Protein AF-K9DAL9-F1 (afdb_monomer_lite)

Structure (mmCIF, N/CA/C/O backbone):
data_AF-K9DAL9-F1
#
_entry.id   AF-K9DAL9-F1
#
loop_
_atom_site.group_PDB
_atom_site.id
_atom_site.type_symbol
_atom_site.label_atom_id
_atom_site.label_alt_id
_atom_site.label_comp_id
_atom_site.label_asym_id
_atom_site.label_entity_id
_atom_site.label_seq_id
_atom_site.pdbx_PDB_ins_code
_atom_site.Cartn_x
_atom_site.Cartn_y
_atom_site.Cartn_z
_atom_site.occupancy
_atom_site.B_iso_or_equiv
_atom_site.auth_seq_id
_atom_site.auth_comp_id
_atom_site.auth_asym_id
_atom_site.auth_atom_id
_atom_site.pdbx_PDB_model_num
ATOM 1 N N . MET A 1 1 ? -21.142 -0.823 -5.351 1.00 77.12 1 MET A N 1
ATOM 2 C CA . MET A 1 1 ? -21.767 -1.307 -6.604 1.00 77.12 1 MET A CA 1
ATOM 3 C C . MET A 1 1 ? -22.243 -0.165 -7.504 1.00 77.12 1 MET A C 1
ATOM 5 O O . MET A 1 1 ? -23.000 0.680 -7.041 1.00 77.12 1 MET A O 1
ATOM 9 N N . PHE A 1 2 ? -21.827 -0.150 -8.772 1.00 82.19 2 PHE A N 1
ATOM 10 C CA . PHE A 1 2 ? -22.256 0.815 -9.802 1.00 82.19 2 PHE A CA 1
ATOM 11 C C . PHE A 1 2 ? -22.242 0.166 -11.199 1.00 82.19 2 PHE A C 1
ATOM 13 O O . PHE A 1 2 ? -21.648 -0.901 -11.363 1.00 82.19 2 PHE A O 1
ATOM 20 N N . ASP A 1 3 ? -22.888 0.780 -12.199 1.00 89.50 3 ASP A N 1
ATOM 21 C CA . ASP A 1 3 ? -22.839 0.301 -13.589 1.00 89.50 3 ASP A CA 1
ATOM 22 C C . ASP A 1 3 ? -21.571 0.818 -14.287 1.00 89.50 3 ASP A C 1
ATOM 24 O O . ASP A 1 3 ? -21.401 2.017 -14.530 1.00 89.50 3 ASP A O 1
ATOM 28 N N . ALA A 1 4 ? -20.660 -0.101 -14.610 1.00 89.12 4 ALA A N 1
ATOM 29 C CA . ALA A 1 4 ? -19.396 0.215 -15.267 1.00 89.12 4 ALA A CA 1
ATOM 30 C C . ALA A 1 4 ? -19.593 0.827 -16.660 1.00 89.12 4 ALA A C 1
ATOM 32 O O . ALA A 1 4 ? -18.745 1.584 -17.127 1.00 89.12 4 ALA A O 1
ATOM 33 N N . GLY A 1 5 ? -20.693 0.500 -17.334 1.00 88.31 5 GLY A N 1
ATOM 34 C CA . GLY A 1 5 ? -21.063 1.046 -18.629 1.00 88.31 5 GLY A CA 1
ATOM 35 C C . GLY A 1 5 ? -21.483 2.511 -18.545 1.00 88.31 5 GLY A C 1
ATOM 36 O O . GLY A 1 5 ? -21.065 3.310 -19.384 1.00 88.31 5 GLY A O 1
ATOM 37 N N . GLU A 1 6 ? -22.261 2.891 -17.531 1.00 85.75 6 GLU A N 1
ATOM 38 C CA . GLU A 1 6 ? -22.613 4.297 -17.286 1.00 85.75 6 GLU A CA 1
ATOM 39 C C . GLU A 1 6 ? -21.385 5.133 -16.914 1.00 85.75 6 GLU A C 1
ATOM 41 O O . GLU A 1 6 ? -21.138 6.164 -17.548 1.00 85.75 6 GLU A O 1
ATOM 46 N N . ASN A 1 7 ? -20.560 4.649 -15.980 1.00 84.38 7 ASN A N 1
ATOM 47 C CA . ASN A 1 7 ? -19.329 5.348 -15.601 1.00 84.38 7 ASN A CA 1
ATOM 48 C C . ASN A 1 7 ? -18.335 5.442 -16.763 1.00 84.38 7 ASN A C 1
ATOM 50 O O . ASN A 1 7 ? -17.778 6.510 -17.013 1.00 84.38 7 ASN A O 1
ATOM 54 N N . ALA A 1 8 ? -18.160 4.376 -17.551 1.00 85.19 8 ALA A N 1
ATOM 55 C CA . ALA A 1 8 ? -17.292 4.426 -18.725 1.00 85.19 8 ALA A CA 1
ATOM 56 C C . ALA A 1 8 ? -17.762 5.462 -19.756 1.00 85.19 8 ALA A C 1
ATOM 58 O O . ALA A 1 8 ? -16.917 6.105 -20.372 1.00 85.19 8 ALA A O 1
ATOM 59 N N . ARG A 1 9 ? -19.077 5.672 -19.938 1.00 84.00 9 ARG A N 1
ATOM 60 C CA . ARG A 1 9 ? -19.588 6.748 -20.811 1.00 84.00 9 ARG A CA 1
ATOM 61 C C . ARG A 1 9 ? -19.232 8.131 -20.262 1.00 84.00 9 ARG A C 1
ATOM 63 O O . ARG A 1 9 ? -18.735 8.956 -21.025 1.00 84.00 9 ARG A O 1
ATOM 70 N N . ALA A 1 10 ? -19.435 8.363 -18.964 1.00 79.25 10 ALA A N 1
ATOM 71 C CA . ALA A 1 10 ? -19.132 9.644 -18.320 1.00 79.25 10 ALA A CA 1
ATOM 72 C C . ALA A 1 10 ? -17.632 9.982 -18.387 1.00 79.25 10 ALA A C 1
ATOM 74 O O . ALA A 1 10 ? -17.241 11.075 -18.804 1.00 79.25 10 ALA A O 1
ATOM 75 N N . VAL A 1 11 ? -16.775 9.015 -18.056 1.00 74.75 11 VAL A N 1
ATOM 76 C CA . VAL A 1 11 ? -15.318 9.187 -18.108 1.00 74.75 11 VAL A CA 1
ATOM 77 C C . VAL A 1 11 ? -14.828 9.301 -19.548 1.00 74.75 11 VAL A C 1
ATOM 79 O O . VAL A 1 11 ? -13.878 10.033 -19.811 1.00 74.75 11 VAL A O 1
ATOM 82 N N . ALA A 1 12 ? -15.465 8.636 -20.513 1.00 70.75 12 ALA A N 1
ATOM 83 C CA . ALA A 1 12 ? -15.032 8.706 -21.902 1.00 70.75 12 ALA A CA 1
ATOM 84 C C . ALA A 1 12 ? -15.228 10.093 -22.544 1.00 70.75 12 ALA A C 1
ATOM 86 O O . ALA A 1 12 ? -14.397 10.491 -23.365 1.00 70.75 12 ALA A O 1
ATOM 87 N N . GLU A 1 13 ? -16.234 10.873 -22.131 1.00 69.62 13 GLU A N 1
ATOM 88 C CA . GLU A 1 13 ? -16.337 12.292 -22.516 1.00 69.62 13 GLU A CA 1
ATOM 89 C C . GLU A 1 13 ? -15.127 13.097 -22.007 1.00 69.62 13 GLU A C 1
ATOM 91 O O . GLU A 1 13 ? -14.511 13.867 -22.753 1.00 69.62 13 GLU A O 1
ATOM 96 N N . MET A 1 14 ? -14.715 12.856 -20.758 1.00 71.50 14 MET A N 1
ATOM 97 C CA . MET A 1 14 ? -13.520 13.466 -20.170 1.00 71.50 14 MET A CA 1
ATOM 98 C C . MET A 1 14 ? -12.238 12.994 -20.872 1.00 71.50 14 MET A C 1
ATOM 100 O O . MET A 1 14 ? -11.369 13.812 -21.187 1.00 71.50 14 MET A O 1
ATOM 104 N N . ILE A 1 15 ? -12.132 11.703 -21.197 1.00 74.56 15 ILE A N 1
ATOM 105 C CA . ILE A 1 15 ? -11.024 11.124 -21.968 1.00 74.56 15 ILE A CA 1
ATOM 106 C C . ILE A 1 15 ? -10.903 11.810 -23.329 1.00 74.56 15 ILE A C 1
ATOM 108 O O . ILE A 1 15 ? -9.793 12.179 -23.711 1.00 74.56 15 ILE A O 1
ATOM 112 N N . GLY A 1 16 ? -12.011 12.060 -24.033 1.00 70.62 16 GLY A N 1
ATOM 113 C CA . GLY A 1 16 ? -11.996 12.798 -25.299 1.00 70.62 16 GLY A CA 1
ATOM 114 C C . GLY A 1 16 ? -11.269 14.142 -25.173 1.00 70.62 16 GLY A C 1
ATOM 115 O O . GLY A 1 16 ? -10.366 14.442 -25.958 1.00 70.62 16 GLY A O 1
ATOM 116 N N . SER A 1 17 ? -11.561 14.897 -24.108 1.00 73.62 17 SER A N 1
ATOM 117 C CA . SER A 1 17 ? -10.889 16.173 -23.815 1.00 73.62 17 SER A CA 1
ATOM 118 C C . SER A 1 17 ? -9.391 16.024 -23.493 1.00 73.62 17 SER A C 1
ATOM 120 O O . SER A 1 17 ? -8.576 16.826 -23.951 1.00 73.62 17 SER A O 1
ATOM 122 N N . LEU A 1 18 ? -9.007 14.965 -22.772 1.00 70.62 18 LEU A N 1
ATOM 123 C CA . LEU A 1 18 ? -7.628 14.692 -22.340 1.00 70.62 18 LEU A CA 1
ATOM 124 C C . LEU A 1 18 ? -6.749 14.119 -23.464 1.00 70.62 18 LEU A C 1
ATOM 126 O O . LEU A 1 18 ? -5.525 14.311 -23.474 1.00 70.62 18 LEU A O 1
ATOM 130 N N . THR A 1 19 ? -7.359 13.402 -24.409 1.00 69.25 19 THR A N 1
ATOM 131 C CA . THR A 1 19 ? -6.675 12.804 -25.565 1.00 69.25 19 THR A CA 1
ATOM 132 C C . THR A 1 19 ? -6.382 13.809 -26.680 1.00 69.25 19 THR A C 1
ATOM 134 O O . THR A 1 19 ? -5.406 13.635 -27.414 1.00 69.25 19 THR A O 1
ATOM 137 N N . GLY A 1 20 ? -7.139 14.911 -26.729 1.00 70.50 20 GLY A N 1
ATOM 138 C CA . GLY A 1 20 ? -6.986 15.991 -27.701 1.00 70.50 20 GLY A CA 1
ATOM 139 C C . GLY A 1 20 ? -7.617 15.679 -29.064 1.00 70.50 20 GLY A C 1
ATOM 140 O O . GLY A 1 20 ? -7.892 14.534 -29.402 1.00 70.50 20 GLY A O 1
ATOM 141 N N . ALA A 1 21 ? -7.800 16.711 -29.895 1.00 73.81 21 ALA A N 1
ATOM 142 C CA . ALA A 1 21 ? -8.554 16.634 -31.158 1.00 73.81 21 ALA A CA 1
ATOM 143 C C . ALA A 1 21 ? -7.974 15.689 -32.237 1.00 73.81 21 ALA A C 1
ATOM 145 O O . ALA A 1 21 ? -8.572 15.527 -33.297 1.00 73.81 21 ALA A O 1
ATOM 146 N N . GLY A 1 22 ? -6.787 15.116 -32.015 1.00 76.94 22 GLY A N 1
ATOM 147 C CA . GLY A 1 22 ? -6.158 14.168 -32.935 1.00 76.94 22 GLY A CA 1
ATOM 148 C C . GLY A 1 22 ? -6.544 12.706 -32.697 1.00 76.94 22 GLY A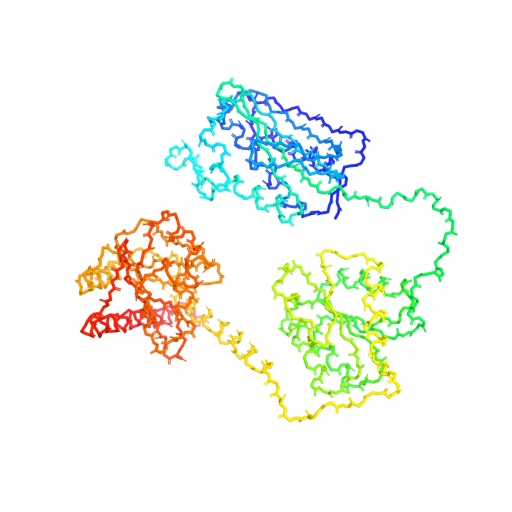 C 1
ATOM 149 O O . GLY A 1 22 ? -6.260 11.880 -33.565 1.00 76.94 22 GLY A O 1
ATOM 150 N N . VAL A 1 23 ? -7.169 12.384 -31.561 1.00 84.25 23 VAL A N 1
ATOM 151 C CA . VAL A 1 23 ? -7.581 11.023 -31.199 1.00 84.25 23 VAL A CA 1
ATOM 152 C C . VAL A 1 23 ? -9.100 10.910 -31.280 1.00 84.25 23 VAL A C 1
ATOM 154 O O . VAL A 1 23 ? -9.822 11.650 -30.619 1.00 84.25 23 VAL A O 1
ATOM 157 N N . GLU A 1 24 ? -9.587 9.979 -32.093 1.00 88.31 24 GLU A N 1
ATOM 158 C CA . GLU A 1 24 ? -11.007 9.633 -32.160 1.00 88.31 24 GLU A CA 1
ATOM 159 C C . GLU A 1 24 ? -11.339 8.637 -31.043 1.00 88.31 24 GLU A C 1
ATOM 161 O O . GLU A 1 24 ? -10.706 7.585 -30.948 1.00 88.31 24 GLU A O 1
ATOM 166 N N . VAL A 1 25 ? -12.311 8.966 -30.189 1.00 88.38 25 VAL A N 1
ATOM 167 C CA . VAL A 1 25 ? -12.727 8.110 -29.068 1.00 88.38 25 VAL A CA 1
ATOM 168 C C . VAL A 1 25 ? -14.069 7.460 -29.393 1.00 88.38 25 VAL A C 1
ATOM 170 O O . VAL A 1 25 ? -15.085 8.143 -29.492 1.00 88.38 25 VAL A O 1
ATOM 173 N N . ASN A 1 26 ? -14.069 6.135 -29.534 1.00 90.25 26 ASN A N 1
ATOM 174 C CA . ASN A 1 26 ? -15.254 5.321 -29.799 1.00 90.25 26 ASN A CA 1
ATOM 175 C C . ASN A 1 26 ? -15.657 4.552 -28.543 1.00 90.25 26 ASN A C 1
ATOM 177 O O . ASN A 1 26 ? -14.817 3.916 -27.912 1.00 90.25 26 ASN A O 1
ATOM 181 N N . ILE A 1 27 ? -16.941 4.581 -28.187 1.00 88.69 27 ILE A N 1
ATOM 182 C CA . ILE A 1 27 ? -17.450 3.955 -26.962 1.00 88.69 27 ILE A CA 1
ATOM 183 C C . ILE A 1 27 ? -18.532 2.943 -27.331 1.00 88.69 27 ILE A C 1
ATOM 185 O O . ILE A 1 27 ? -19.534 3.286 -27.959 1.00 88.69 27 ILE A O 1
ATOM 189 N N . HIS A 1 28 ? -18.344 1.698 -26.906 1.00 91.19 28 HIS A N 1
ATOM 190 C CA . HIS A 1 28 ? -19.282 0.602 -27.113 1.00 91.19 28 HIS A CA 1
ATOM 191 C C . HIS A 1 28 ? -19.631 -0.035 -25.772 1.00 91.19 28 HIS A C 1
ATOM 193 O O . HIS A 1 28 ? -18.861 -0.813 -25.221 1.00 91.19 28 HIS A O 1
ATOM 199 N N . VAL A 1 29 ? -20.802 0.284 -25.242 1.00 87.88 29 VAL A N 1
ATOM 200 C CA . VAL A 1 29 ? -21.295 -0.310 -23.996 1.00 87.88 29 VAL A CA 1
ATOM 201 C C . VAL A 1 29 ? -22.431 -1.262 -24.335 1.00 87.88 29 VAL A C 1
ATOM 203 O O . VAL A 1 29 ? -23.306 -0.899 -25.119 1.00 87.88 29 VAL A O 1
ATOM 206 N N . SER A 1 30 ? -22.388 -2.464 -23.764 1.00 82.38 30 SER A N 1
ATOM 207 C CA . SER A 1 30 ? -23.450 -3.465 -23.862 1.00 82.38 30 SER A CA 1
ATOM 208 C C . SER A 1 30 ? -24.806 -2.900 -23.427 1.00 82.38 30 SER A C 1
ATOM 210 O O . SER A 1 30 ? -24.885 -2.066 -22.528 1.00 82.38 30 SER A O 1
ATOM 212 N N . ASP A 1 31 ? -25.887 -3.404 -24.024 1.00 77.31 31 ASP A N 1
ATOM 213 C CA . ASP A 1 31 ? -27.258 -3.096 -23.594 1.00 77.31 31 ASP A CA 1
ATOM 214 C C . ASP A 1 31 ? -27.619 -3.776 -22.256 1.00 77.31 31 ASP A C 1
ATOM 216 O O . ASP A 1 31 ? -28.670 -3.508 -21.675 1.00 77.31 31 ASP A O 1
ATOM 220 N N . GLN A 1 32 ? -26.775 -4.696 -21.773 1.00 82.69 32 GLN A N 1
ATOM 221 C CA . GLN A 1 32 ? -26.940 -5.344 -20.473 1.00 82.69 32 GLN A CA 1
ATOM 222 C C . GLN A 1 32 ? -26.320 -4.508 -19.350 1.00 82.69 32 GLN A C 1
ATOM 224 O O . GLN A 1 32 ? -25.233 -3.965 -19.519 1.00 82.69 32 GLN A O 1
ATOM 229 N N . GLU A 1 33 ? -26.957 -4.509 -18.175 1.00 83.31 33 GLU A N 1
ATOM 230 C CA . GLU A 1 33 ? -26.399 -3.904 -16.959 1.00 83.31 33 GLU A CA 1
ATOM 231 C C . GLU A 1 33 ? -25.042 -4.533 -16.611 1.00 83.31 33 GLU A C 1
ATOM 233 O O . GLU A 1 33 ? -24.917 -5.757 -16.416 1.00 83.31 33 GLU A O 1
ATOM 238 N N . CYS A 1 34 ? -24.035 -3.666 -16.538 1.00 89.94 34 CYS A N 1
ATOM 239 C CA . CYS A 1 34 ? -22.628 -3.989 -16.324 1.00 89.94 34 CYS A CA 1
ATOM 240 C C . CYS A 1 34 ? -22.228 -3.634 -14.893 1.00 89.94 34 CYS A C 1
ATOM 242 O O . CYS A 1 34 ? -21.267 -2.906 -14.651 1.00 89.94 34 CYS A O 1
ATOM 244 N N . LEU A 1 35 ? -23.008 -4.128 -13.936 1.00 88.25 35 LEU A N 1
ATOM 245 C CA . LEU A 1 35 ? -22.817 -3.821 -12.529 1.00 88.25 35 LEU A CA 1
ATOM 246 C C . LEU A 1 35 ? -21.565 -4.503 -11.983 1.00 88.25 35 LEU A C 1
ATOM 248 O O . LEU A 1 35 ? -21.337 -5.694 -12.204 1.00 88.25 35 LEU A O 1
ATOM 252 N N . ILE A 1 36 ? -20.775 -3.736 -11.245 1.00 87.12 36 ILE A N 1
ATOM 253 C CA . ILE A 1 36 ? -19.557 -4.181 -10.567 1.00 87.12 36 ILE A CA 1
ATOM 254 C C . ILE A 1 36 ? -19.544 -3.652 -9.141 1.00 87.12 36 ILE A C 1
ATOM 256 O O . ILE A 1 36 ? -20.123 -2.600 -8.858 1.00 87.12 36 ILE A O 1
ATOM 260 N N . ASP A 1 37 ? -18.880 -4.374 -8.243 1.00 81.88 37 ASP A N 1
ATOM 261 C CA . ASP A 1 37 ? -18.651 -3.924 -6.875 1.00 81.88 37 ASP A CA 1
ATOM 262 C C . ASP A 1 37 ? -17.187 -3.525 -6.685 1.00 81.88 37 ASP A C 1
ATOM 264 O O . ASP A 1 37 ? -16.321 -4.348 -6.410 1.00 81.88 37 ASP A O 1
ATOM 268 N N . ALA A 1 38 ? -16.914 -2.248 -6.941 1.00 79.25 38 ALA A N 1
ATOM 269 C CA . ALA A 1 38 ? -15.595 -1.637 -6.869 1.00 79.25 38 ALA A CA 1
ATOM 270 C C . ALA A 1 38 ? -15.728 -0.165 -6.442 1.00 79.25 38 ALA A C 1
ATOM 272 O O . ALA A 1 38 ? -16.838 0.380 -6.418 1.00 79.25 38 ALA A O 1
ATOM 273 N N . ASP A 1 39 ? -14.602 0.485 -6.143 1.00 79.31 39 ASP A N 1
ATOM 274 C CA . ASP A 1 39 ? -14.539 1.930 -5.900 1.00 79.31 39 ASP A CA 1
ATOM 275 C C . ASP A 1 39 ? -14.678 2.705 -7.235 1.00 79.31 39 ASP A C 1
ATOM 277 O O . ASP A 1 39 ? -13.842 2.525 -8.130 1.00 79.31 39 ASP A O 1
ATOM 281 N N . PRO A 1 40 ? -15.704 3.569 -7.396 1.00 75.31 40 PRO A N 1
ATOM 282 C CA . PRO A 1 40 ? -15.903 4.357 -8.616 1.00 75.31 40 PRO A CA 1
ATOM 283 C C . PRO A 1 40 ? -14.735 5.297 -8.946 1.00 75.31 40 PRO A C 1
ATOM 285 O O . PRO A 1 40 ? -14.347 5.414 -10.103 1.00 75.31 40 PRO A O 1
ATOM 288 N N . SER A 1 41 ? -14.124 5.926 -7.942 1.00 72.00 41 SER A N 1
ATOM 289 C CA . SER A 1 41 ? -13.020 6.875 -8.137 1.00 72.00 41 SER A CA 1
ATOM 290 C C . SER A 1 41 ? -11.752 6.163 -8.612 1.00 72.00 41 SER A C 1
ATOM 292 O O . SER A 1 41 ? -11.014 6.675 -9.461 1.00 72.00 41 SER A O 1
ATOM 294 N N . GLN A 1 42 ? -11.489 4.962 -8.086 1.00 71.44 42 GLN A N 1
ATOM 295 C CA . GLN A 1 42 ? -10.367 4.139 -8.544 1.00 71.44 42 GLN A CA 1
ATOM 296 C C . GLN A 1 42 ? -10.608 3.575 -9.948 1.00 71.44 42 GLN A C 1
ATOM 298 O O . GLN A 1 42 ? -9.674 3.533 -10.753 1.00 71.44 42 GLN A O 1
ATOM 303 N N . PHE A 1 43 ? -11.852 3.209 -10.269 1.00 84.81 43 PHE A N 1
ATOM 304 C CA . PHE A 1 43 ? -12.249 2.806 -11.618 1.00 84.81 43 PHE A CA 1
ATOM 305 C C . PHE A 1 43 ? -12.008 3.931 -12.633 1.00 84.81 43 PHE A C 1
ATOM 307 O O . PHE A 1 43 ? -11.340 3.714 -13.647 1.00 84.81 43 PHE A O 1
ATOM 314 N N . ASP A 1 44 ? -12.453 5.148 -12.327 1.00 81.69 44 ASP A N 1
ATOM 315 C CA . ASP A 1 44 ? -12.255 6.323 -13.179 1.00 81.69 44 ASP A CA 1
ATOM 316 C C . ASP A 1 44 ? -10.763 6.621 -13.375 1.00 81.69 44 ASP A C 1
ATOM 318 O O . ASP A 1 44 ? -10.291 6.820 -14.499 1.00 81.69 44 ASP A O 1
ATOM 322 N N . THR A 1 45 ? -9.989 6.563 -12.288 1.00 75.94 45 THR A N 1
ATOM 323 C CA . THR A 1 45 ? -8.531 6.743 -12.322 1.00 75.94 45 THR A CA 1
ATOM 324 C C . THR A 1 45 ? -7.855 5.690 -13.206 1.00 75.94 45 THR A C 1
ATOM 326 O O . THR A 1 45 ? -6.961 6.020 -13.992 1.00 75.94 45 THR A O 1
ATOM 329 N N . ALA A 1 46 ? -8.296 4.430 -13.143 1.00 82.75 46 ALA A N 1
ATOM 330 C CA . ALA A 1 46 ? -7.774 3.356 -13.982 1.00 82.75 46 ALA A CA 1
ATOM 331 C C . ALA A 1 46 ? -8.055 3.602 -15.477 1.00 82.75 46 ALA A C 1
ATOM 333 O O . ALA A 1 46 ? -7.152 3.450 -16.307 1.00 82.75 46 ALA A O 1
ATOM 334 N N . LEU A 1 47 ? -9.268 4.043 -15.826 1.00 86.81 47 LEU A N 1
ATOM 335 C CA . LEU A 1 47 ? -9.634 4.389 -17.204 1.00 86.81 47 LEU A CA 1
ATOM 336 C C . LEU A 1 47 ? -8.825 5.575 -17.738 1.00 86.81 47 LEU A C 1
ATOM 338 O O . LEU A 1 47 ? -8.312 5.515 -18.859 1.00 86.81 47 LEU A O 1
ATOM 342 N N . VAL A 1 48 ? -8.651 6.627 -16.934 1.00 82.69 48 VAL A N 1
ATOM 343 C CA . VAL A 1 48 ? -7.846 7.803 -17.304 1.00 82.69 48 VAL A CA 1
ATOM 344 C C . VAL A 1 48 ? -6.386 7.414 -17.527 1.00 82.69 48 VAL A C 1
ATOM 346 O O . VAL A 1 48 ? -5.797 7.794 -18.542 1.00 82.69 48 VAL A O 1
ATOM 349 N N . ASN A 1 49 ? -5.804 6.609 -16.637 1.00 82.69 49 ASN A N 1
ATOM 350 C CA . ASN A 1 49 ? -4.425 6.138 -16.771 1.00 82.69 49 ASN A CA 1
ATOM 351 C C . ASN A 1 49 ? -4.214 5.337 -18.064 1.00 82.69 49 ASN A C 1
ATOM 353 O O . ASN A 1 49 ? -3.229 5.551 -18.779 1.00 82.69 49 ASN A O 1
ATOM 357 N N . LEU A 1 50 ? -5.144 4.440 -18.401 1.00 89.00 50 LEU A N 1
ATOM 358 C CA . LEU A 1 50 ? -5.098 3.689 -19.656 1.00 89.00 50 LEU A CA 1
ATOM 359 C C . LEU A 1 50 ? -5.263 4.598 -20.881 1.00 89.00 50 LEU A C 1
ATOM 361 O O . LEU A 1 50 ? -4.517 4.453 -21.850 1.00 89.00 50 LEU A O 1
ATOM 365 N N . ALA A 1 51 ? -6.166 5.575 -20.828 1.00 87.38 51 ALA A N 1
ATOM 366 C CA . ALA A 1 51 ? -6.390 6.515 -21.922 1.00 87.38 51 ALA A CA 1
ATOM 367 C C . ALA A 1 51 ? -5.188 7.440 -22.185 1.00 87.38 51 ALA A C 1
ATOM 369 O O . ALA A 1 51 ? -4.823 7.676 -23.339 1.00 87.38 51 ALA A O 1
ATOM 370 N N . VAL A 1 52 ? -4.530 7.935 -21.132 1.00 84.06 52 VAL A N 1
ATOM 371 C CA . VAL A 1 52 ? -3.297 8.732 -21.251 1.00 84.06 52 VAL A CA 1
ATOM 372 C C . VAL A 1 52 ? -2.178 7.894 -21.870 1.00 84.06 52 VAL A C 1
ATOM 374 O O . VAL A 1 52 ? -1.488 8.356 -22.782 1.00 84.06 52 VAL A O 1
ATOM 377 N N . ASN A 1 53 ? -2.036 6.637 -21.445 1.00 85.88 53 ASN A N 1
ATOM 378 C CA . ASN A 1 53 ? -1.055 5.722 -22.025 1.00 85.88 53 ASN A CA 1
ATOM 379 C C . ASN A 1 53 ? -1.330 5.436 -23.507 1.00 85.88 53 ASN A C 1
ATOM 381 O O . ASN A 1 53 ? -0.399 5.498 -24.315 1.00 85.88 53 ASN A O 1
ATOM 385 N N . ALA A 1 54 ? -2.591 5.203 -23.874 1.00 88.88 54 ALA A N 1
ATOM 386 C CA . ALA A 1 54 ? -3.023 5.020 -25.256 1.00 88.88 54 ALA A CA 1
ATOM 387 C C . ALA A 1 54 ? -2.721 6.252 -26.126 1.00 88.88 54 ALA A C 1
ATOM 389 O O . ALA A 1 54 ? -2.135 6.132 -27.204 1.00 88.88 54 ALA A O 1
ATOM 390 N N . ARG A 1 55 ? -3.056 7.458 -25.649 1.00 87.69 55 ARG A N 1
ATOM 391 C CA . ARG A 1 55 ? -2.759 8.724 -26.341 1.00 87.69 55 ARG A CA 1
ATOM 392 C C . ARG A 1 55 ? -1.275 8.866 -26.647 1.00 87.69 55 ARG A C 1
ATOM 394 O O . ARG A 1 55 ? -0.899 9.219 -27.768 1.00 87.69 55 ARG A O 1
ATOM 401 N N . ASP A 1 56 ? -0.438 8.612 -25.650 1.00 84.69 56 ASP A N 1
ATOM 402 C CA . ASP A 1 56 ? 1.005 8.738 -25.789 1.00 84.69 56 ASP A CA 1
ATOM 403 C C . ASP A 1 56 ? 1.556 7.698 -26.783 1.00 84.69 56 ASP A C 1
ATOM 405 O O . ASP A 1 56 ? 2.383 8.042 -27.630 1.00 84.69 56 ASP A O 1
ATOM 409 N N . ALA A 1 57 ? 1.053 6.457 -26.747 1.00 86.94 57 ALA A N 1
ATOM 410 C CA . ALA A 1 57 ? 1.406 5.400 -27.702 1.00 86.94 57 ALA A CA 1
ATOM 411 C C . ALA A 1 57 ? 0.983 5.735 -29.145 1.00 86.94 57 ALA A C 1
ATOM 413 O O . ALA A 1 57 ? 1.658 5.358 -30.104 1.00 86.94 57 ALA A O 1
ATOM 414 N N . MET A 1 58 ? -0.102 6.490 -29.303 1.00 89.75 58 MET A N 1
ATOM 415 C CA . MET A 1 58 ? -0.597 7.006 -30.580 1.00 89.75 58 MET A CA 1
ATOM 416 C C . MET A 1 58 ? 0.077 8.316 -31.018 1.00 89.75 58 MET A C 1
ATOM 418 O O . MET A 1 58 ? -0.217 8.833 -32.093 1.00 89.75 58 MET A O 1
ATOM 422 N N . ARG A 1 59 ? 0.976 8.897 -30.207 1.00 85.12 59 ARG A N 1
ATOM 423 C CA . ARG A 1 59 ? 1.556 10.235 -30.447 1.00 85.12 59 ARG A CA 1
ATOM 424 C C . ARG A 1 59 ? 0.471 11.298 -30.687 1.00 85.12 59 ARG A C 1
ATOM 426 O O . ARG A 1 59 ? 0.598 12.141 -31.576 1.00 85.12 59 ARG A O 1
ATOM 433 N N . ALA A 1 60 ? -0.605 11.222 -29.901 1.00 77.44 60 ALA A N 1
ATOM 434 C CA . ALA A 1 60 ? -1.791 12.076 -29.982 1.00 77.44 60 ALA A CA 1
ATOM 435 C C . ALA A 1 60 ? -2.562 12.020 -31.322 1.00 77.44 60 ALA A C 1
ATOM 437 O O . ALA A 1 60 ? -3.314 12.950 -31.625 1.00 77.44 60 ALA A O 1
ATOM 438 N N . ARG A 1 61 ? -2.398 10.956 -32.130 1.00 85.69 61 ARG A N 1
ATOM 439 C CA . ARG A 1 61 ? -3.207 10.705 -33.336 1.00 85.69 61 ARG A CA 1
ATOM 440 C C . ARG A 1 61 ? -3.573 9.233 -33.512 1.00 85.69 61 ARG A C 1
ATOM 442 O O . ARG A 1 61 ? -2.687 8.397 -33.629 1.00 85.69 61 ARG A O 1
ATOM 449 N N . GLY A 1 62 ? -4.860 8.926 -33.621 1.00 90.81 62 GLY A N 1
ATOM 450 C CA . GLY A 1 62 ? -5.332 7.555 -33.835 1.00 90.81 62 GLY A CA 1
ATOM 451 C C . GLY A 1 62 ? -6.748 7.350 -33.322 1.00 90.81 62 GLY A C 1
ATOM 452 O O . GLY A 1 62 ? -7.486 8.320 -33.154 1.00 90.81 62 GLY A O 1
ATOM 453 N N . THR A 1 63 ? -7.107 6.101 -33.051 1.00 92.62 63 THR A N 1
ATOM 454 C CA . THR A 1 63 ? -8.422 5.743 -32.517 1.00 92.62 63 THR A CA 1
ATOM 455 C C . THR A 1 63 ? -8.261 5.028 -31.180 1.00 92.62 63 THR A C 1
ATOM 457 O O . THR A 1 63 ? -7.507 4.060 -31.078 1.00 92.62 63 THR A O 1
ATOM 460 N N . LEU A 1 64 ? -8.984 5.498 -30.165 1.00 93.12 64 LEU A N 1
ATOM 461 C CA . LEU A 1 64 ? -9.152 4.835 -28.876 1.00 93.12 64 LEU A CA 1
ATOM 462 C C . LEU A 1 64 ? -10.569 4.266 -28.807 1.00 93.12 64 LEU A C 1
ATOM 464 O O . LEU A 1 64 ? -11.542 5.006 -28.895 1.00 93.12 64 LEU A O 1
ATOM 468 N N . THR A 1 65 ? -10.696 2.957 -28.642 1.00 94.25 65 THR A N 1
ATOM 469 C CA . THR A 1 65 ? -11.989 2.282 -28.513 1.00 94.25 65 THR A CA 1
ATOM 470 C C . THR A 1 65 ? -12.160 1.769 -27.092 1.00 94.25 65 THR A C 1
ATOM 472 O O . THR A 1 65 ? -11.383 0.927 -26.650 1.00 94.25 65 THR A O 1
ATOM 475 N N . VAL A 1 66 ? -13.180 2.251 -26.388 1.00 93.00 66 VAL A N 1
ATOM 476 C CA . VAL A 1 66 ? -13.602 1.748 -25.079 1.00 93.00 66 VAL A CA 1
ATOM 477 C C . VAL A 1 66 ? -14.767 0.791 -25.295 1.00 93.00 66 VAL A C 1
ATOM 479 O O . VAL A 1 66 ? -15.770 1.170 -25.901 1.00 93.00 66 VAL A O 1
ATOM 482 N N . ARG A 1 67 ? -14.660 -0.444 -24.807 1.00 94.88 67 ARG A N 1
ATOM 483 C CA . ARG A 1 67 ? -15.764 -1.407 -24.826 1.00 94.88 67 ARG A CA 1
ATOM 484 C C . ARG A 1 67 ? -16.047 -1.946 -23.434 1.00 94.88 67 ARG A C 1
ATOM 486 O O . ARG A 1 67 ? -15.115 -2.347 -22.746 1.00 94.88 67 ARG A O 1
ATOM 493 N N . VAL A 1 68 ? -17.322 -1.985 -23.063 1.00 94.94 68 VAL A N 1
ATOM 494 C CA . VAL A 1 68 ? -17.806 -2.565 -21.806 1.00 94.94 68 VAL A CA 1
ATOM 495 C C . VAL A 1 68 ? -18.823 -3.648 -22.130 1.00 94.94 68 VAL A C 1
ATOM 497 O O . VAL A 1 68 ? -19.857 -3.365 -22.738 1.00 94.94 68 VAL A O 1
ATOM 500 N N . GLU A 1 69 ? -18.527 -4.887 -21.755 1.00 94.69 69 GLU A N 1
ATOM 501 C CA . GLU A 1 69 ? -19.397 -6.034 -22.019 1.00 94.69 69 GLU A CA 1
ATOM 502 C C . GLU A 1 69 ? -19.371 -7.060 -20.887 1.00 94.69 69 GLU A C 1
ATOM 504 O O . GLU A 1 69 ? -18.415 -7.142 -20.120 1.00 94.69 69 GLU A O 1
ATOM 509 N N . VAL A 1 70 ? -20.436 -7.851 -20.778 1.00 92.62 70 VAL A N 1
ATOM 510 C CA . VAL A 1 70 ? -20.488 -8.987 -19.854 1.00 92.62 70 VAL A CA 1
ATOM 511 C C . VAL A 1 70 ? -19.890 -10.207 -20.546 1.00 92.62 70 VAL A C 1
ATOM 513 O O . VAL A 1 70 ? -20.258 -10.519 -21.678 1.00 92.62 70 VAL A O 1
ATOM 516 N N . VAL A 1 71 ? -18.999 -10.912 -19.855 1.00 91.88 71 VAL A N 1
ATOM 517 C CA . VAL A 1 71 ? -18.348 -12.138 -20.328 1.00 91.88 71 VAL A CA 1
ATOM 518 C C . VAL A 1 71 ? -18.492 -13.255 -19.295 1.00 91.88 71 VAL A C 1
ATOM 520 O O . VAL A 1 71 ? -18.570 -13.000 -18.097 1.00 91.88 71 VAL A O 1
ATOM 523 N N . GLU A 1 72 ? -18.517 -14.503 -19.758 1.00 90.38 72 GLU A N 1
ATOM 524 C CA . GLU A 1 72 ? -18.691 -15.697 -18.907 1.00 90.38 72 GLU A CA 1
ATOM 525 C C . GLU A 1 72 ? -17.361 -16.339 -18.470 1.00 90.38 72 GLU A C 1
ATOM 527 O O . GLU A 1 72 ? -17.346 -17.350 -17.762 1.00 90.38 72 GLU A O 1
ATOM 532 N N . ALA A 1 73 ? -16.233 -15.769 -18.901 1.00 85.94 73 ALA A N 1
ATOM 533 C CA . ALA A 1 73 ? -14.910 -16.183 -18.464 1.00 85.94 73 ALA A CA 1
ATOM 534 C C . ALA A 1 73 ? -13.851 -15.114 -18.753 1.00 85.94 73 ALA A C 1
ATOM 536 O O . ALA A 1 73 ? -13.956 -14.340 -19.710 1.00 85.94 73 ALA A O 1
ATOM 537 N N . ILE A 1 74 ? -12.765 -15.157 -17.983 1.00 86.06 74 ILE A N 1
ATOM 538 C CA . ILE A 1 74 ? -11.492 -14.535 -18.342 1.00 86.06 74 ILE A CA 1
ATOM 539 C C . ILE A 1 74 ? -10.749 -15.505 -19.275 1.00 86.06 74 ILE A C 1
ATOM 541 O O . ILE A 1 74 ? -10.484 -16.646 -18.880 1.00 86.06 74 ILE A O 1
ATOM 545 N N . PRO A 1 75 ? -10.379 -15.090 -20.498 1.00 83.00 75 PRO A N 1
ATOM 546 C CA . PRO A 1 75 ? -9.696 -15.959 -21.444 1.00 83.00 75 PRO A CA 1
ATOM 547 C C . PRO A 1 75 ? -8.289 -16.331 -20.959 1.00 83.00 75 PRO A C 1
ATOM 549 O O . PRO A 1 75 ? -7.581 -15.530 -20.336 1.00 83.00 75 PRO A O 1
ATOM 552 N N . ALA A 1 76 ? -7.869 -17.552 -21.298 1.00 77.88 76 ALA A N 1
ATOM 553 C CA . ALA A 1 76 ? -6.519 -18.032 -21.032 1.00 77.88 76 ALA A CA 1
ATOM 554 C C . ALA A 1 76 ? -5.468 -17.224 -21.812 1.00 77.88 76 ALA A C 1
ATOM 556 O O . ALA A 1 76 ? -5.684 -16.815 -22.956 1.00 77.88 76 ALA A O 1
ATOM 557 N N . THR A 1 77 ? -4.292 -17.061 -21.216 1.00 72.75 77 THR A N 1
ATOM 558 C CA . THR A 1 77 ? -3.082 -16.555 -21.871 1.00 72.75 77 THR A CA 1
ATOM 559 C C . THR A 1 77 ? -2.004 -17.639 -21.894 1.00 72.75 77 THR A C 1
ATOM 561 O O . THR A 1 77 ? -2.196 -18.746 -21.397 1.00 72.75 77 THR A O 1
ATOM 564 N N . LYS A 1 78 ? -0.831 -17.336 -22.465 1.00 62.47 78 LYS A N 1
ATOM 565 C CA . LYS A 1 78 ? 0.319 -18.259 -22.445 1.00 62.47 78 LYS A CA 1
ATOM 566 C C . LYS A 1 78 ? 0.798 -18.602 -21.027 1.00 62.47 78 LYS A C 1
ATOM 568 O O . LYS A 1 78 ? 1.423 -19.641 -20.852 1.00 62.47 78 LYS A O 1
ATOM 573 N N . THR A 1 79 ? 0.533 -17.735 -20.049 1.00 51.59 79 THR A N 1
ATOM 574 C CA . THR A 1 79 ? 1.061 -17.828 -18.679 1.00 51.59 79 THR A CA 1
ATOM 575 C C . THR A 1 79 ? -0.012 -18.037 -17.614 1.00 51.59 79 THR A C 1
ATOM 577 O O . THR A 1 79 ? 0.319 -18.466 -16.512 1.00 51.59 79 THR A O 1
ATOM 580 N N . ARG A 1 80 ? -1.291 -17.772 -17.914 1.00 64.69 80 ARG A N 1
ATOM 581 C CA . ARG A 1 80 ? -2.412 -17.937 -16.976 1.00 64.69 80 ARG A CA 1
ATOM 582 C C . ARG A 1 80 ? -3.562 -18.701 -17.630 1.00 64.69 80 ARG A C 1
ATOM 584 O O . ARG A 1 80 ? -3.909 -18.438 -18.779 1.00 64.69 80 ARG A O 1
ATOM 591 N N . GLY A 1 81 ? -4.152 -19.641 -16.892 1.00 67.06 81 GLY A N 1
ATOM 592 C CA . GLY A 1 81 ? -5.322 -20.401 -17.341 1.00 67.06 81 GLY A CA 1
ATOM 593 C C . GLY A 1 81 ? -6.573 -19.531 -17.502 1.00 67.06 81 GLY A C 1
ATOM 594 O O . GLY A 1 81 ? -6.602 -18.381 -17.063 1.00 67.06 81 GLY A O 1
ATOM 595 N N . ALA A 1 82 ? -7.604 -20.086 -18.142 1.00 78.25 82 ALA A N 1
ATOM 596 C CA . ALA A 1 82 ? -8.918 -19.454 -18.176 1.00 78.25 82 ALA A CA 1
ATOM 597 C C . ALA A 1 82 ? -9.550 -19.483 -16.777 1.00 78.25 82 ALA A C 1
ATOM 599 O O . ALA A 1 82 ? -9.342 -20.438 -16.025 1.00 78.25 82 ALA A O 1
ATOM 600 N N . VAL A 1 83 ? -10.326 -18.452 -16.451 1.00 77.75 83 VAL A N 1
ATOM 601 C CA . VAL A 1 83 ? -11.092 -18.371 -15.200 1.00 77.75 83 VAL A CA 1
ATOM 602 C C . VAL A 1 83 ? -12.564 -18.283 -15.568 1.00 77.75 83 VAL A C 1
ATOM 604 O O . VAL A 1 83 ? -12.974 -17.315 -16.200 1.00 77.75 83 VAL A O 1
ATOM 607 N N . GLU A 1 84 ? -13.348 -19.296 -15.213 1.00 85.94 84 GLU A N 1
ATOM 608 C CA . GLU A 1 84 ? -14.797 -19.299 -15.439 1.00 85.94 84 GLU A CA 1
ATOM 609 C C . GLU A 1 84 ? -15.509 -18.403 -14.417 1.00 85.94 84 GLU A C 1
ATOM 611 O O . GLU A 1 84 ? -15.122 -18.357 -13.247 1.00 85.94 84 GLU A O 1
ATOM 616 N N . GLY A 1 85 ? -16.550 -17.692 -14.853 1.00 82.06 85 GLY A N 1
ATOM 617 C CA . GLY A 1 85 ? -17.344 -16.808 -13.997 1.00 82.06 85 GLY A CA 1
ATOM 618 C C . GLY A 1 85 ? -17.961 -15.644 -14.769 1.00 82.06 85 GLY A C 1
ATOM 619 O O . GLY A 1 85 ? -17.528 -15.315 -15.864 1.00 82.06 85 GLY A O 1
ATOM 620 N N . GLU A 1 86 ? -18.978 -14.989 -14.211 1.00 88.44 86 GLU A N 1
ATOM 621 C CA . GLU A 1 86 ? -19.510 -13.770 -14.829 1.00 88.44 86 GLU A CA 1
ATOM 622 C C . GLU A 1 86 ? -18.629 -12.570 -14.482 1.00 88.44 86 GLU A C 1
ATOM 624 O O . GLU A 1 86 ? -18.498 -12.194 -13.315 1.00 88.44 86 GLU A O 1
ATOM 629 N N . PHE A 1 87 ? -18.068 -11.935 -15.504 1.00 91.00 87 PHE A N 1
ATOM 630 C CA . PHE A 1 87 ? -17.259 -10.731 -15.377 1.00 91.00 87 PHE A CA 1
ATOM 631 C C . PHE A 1 87 ? -17.827 -9.616 -16.248 1.00 91.00 87 PHE A C 1
ATOM 633 O O . PHE A 1 87 ? -18.450 -9.855 -17.281 1.00 91.00 87 PHE A O 1
ATOM 640 N N . VAL A 1 88 ? -17.570 -8.380 -15.848 1.00 94.88 88 VAL A N 1
ATOM 641 C CA . VAL A 1 88 ? -17.652 -7.215 -16.718 1.00 94.88 88 VAL A CA 1
ATOM 642 C C . VAL A 1 88 ? -16.254 -6.974 -17.276 1.00 94.88 88 VAL A C 1
ATOM 644 O O . VAL A 1 88 ? -15.312 -6.692 -16.533 1.00 94.88 88 VAL A O 1
ATOM 647 N N . ALA A 1 89 ? -16.116 -7.127 -18.589 1.00 95.69 89 ALA A N 1
ATOM 648 C CA . ALA A 1 89 ? -14.906 -6.834 -19.332 1.00 95.69 89 ALA A CA 1
ATOM 649 C C . ALA A 1 89 ? -14.931 -5.372 -19.788 1.00 95.69 89 ALA A C 1
ATOM 651 O O . ALA A 1 89 ? -15.752 -4.978 -20.619 1.00 95.69 89 ALA A O 1
ATOM 652 N N . VAL A 1 90 ? -14.009 -4.573 -19.255 1.00 95.62 90 VAL A N 1
ATOM 653 C CA . VAL A 1 90 ? -13.785 -3.181 -19.652 1.00 95.62 90 VAL A CA 1
ATOM 654 C C . VAL A 1 90 ? -12.486 -3.116 -20.435 1.00 95.62 90 VAL A C 1
ATOM 656 O O . VAL A 1 90 ? -11.396 -3.224 -19.872 1.00 95.62 90 VAL A O 1
ATOM 659 N N . SER A 1 91 ? -12.600 -2.985 -21.752 1.00 95.12 91 SER A N 1
ATOM 660 C CA . SER A 1 91 ? -11.461 -2.965 -22.665 1.00 95.12 91 SER A CA 1
ATOM 661 C C . SER A 1 91 ? -11.200 -1.579 -23.246 1.00 95.12 91 SER A C 1
ATOM 663 O O . SER A 1 91 ? -12.132 -0.871 -23.623 1.00 95.12 91 SER A O 1
ATOM 665 N N . LEU A 1 92 ? -9.926 -1.199 -23.322 1.00 94.31 92 LEU A N 1
ATOM 666 C CA . LEU A 1 92 ? -9.453 0.001 -24.002 1.00 94.31 92 LEU A CA 1
ATOM 667 C C . LEU A 1 92 ? -8.442 -0.418 -25.065 1.00 94.31 92 LEU A C 1
ATOM 669 O O . LEU A 1 92 ? -7.378 -0.949 -24.737 1.00 94.31 92 LEU A O 1
ATOM 673 N N . ALA A 1 93 ? -8.802 -0.194 -26.327 1.00 95.50 93 ALA A N 1
ATOM 674 C CA . ALA A 1 93 ? -8.007 -0.540 -27.495 1.00 95.50 93 ALA A CA 1
ATOM 675 C C . ALA A 1 93 ? -7.504 0.718 -28.211 1.00 95.50 93 ALA A C 1
ATOM 677 O O . ALA A 1 93 ? -8.304 1.552 -28.630 1.00 95.50 93 ALA A O 1
ATOM 678 N N . ASP A 1 94 ? -6.192 0.845 -28.374 1.00 95.00 94 ASP A N 1
ATOM 679 C CA . ASP A 1 94 ? -5.537 1.929 -29.104 1.00 95.00 94 ASP A CA 1
ATOM 680 C C . ASP A 1 94 ? -4.938 1.438 -30.425 1.00 95.00 94 ASP A C 1
ATOM 682 O O . ASP A 1 94 ? -4.555 0.277 -30.546 1.00 95.00 94 ASP A O 1
ATOM 686 N N . THR A 1 95 ? -4.809 2.332 -31.407 1.00 95.00 95 THR A N 1
ATOM 687 C CA . THR A 1 95 ? -4.130 2.061 -32.690 1.00 95.00 95 THR A CA 1
ATOM 688 C C . THR A 1 95 ? -2.678 2.558 -32.701 1.00 95.00 95 THR A C 1
ATOM 690 O O . THR A 1 95 ? -2.171 2.988 -33.740 1.00 95.00 95 THR A O 1
ATOM 693 N N . GLY A 1 96 ? -2.032 2.617 -31.537 1.00 91.50 96 GLY A N 1
ATOM 694 C CA . GLY A 1 96 ? -0.693 3.163 -31.353 1.00 91.50 96 GLY A CA 1
ATOM 695 C C . GLY A 1 96 ? 0.423 2.207 -31.767 1.00 91.50 96 GLY A C 1
ATOM 696 O O . GLY A 1 96 ? 0.242 1.250 -32.518 1.00 91.50 96 GLY A O 1
ATOM 697 N N . THR A 1 97 ? 1.629 2.458 -31.262 1.00 91.31 97 THR A N 1
ATOM 698 C CA . THR A 1 97 ? 2.826 1.684 -31.636 1.00 91.31 97 THR A CA 1
ATOM 699 C C . THR A 1 97 ? 2.815 0.228 -31.173 1.00 91.31 97 THR A C 1
ATOM 701 O O . THR A 1 97 ? 3.647 -0.547 -31.640 1.00 91.31 97 THR A O 1
ATOM 704 N N . GLY A 1 98 ? 1.915 -0.148 -30.263 1.00 90.50 98 GLY A N 1
ATOM 705 C CA . GLY A 1 98 ? 1.917 -1.460 -29.622 1.00 90.50 98 GLY A CA 1
ATOM 706 C C . GLY A 1 98 ? 3.132 -1.697 -28.716 1.00 90.50 98 GLY A C 1
ATOM 707 O O . GLY A 1 98 ? 4.009 -0.840 -28.567 1.00 90.50 98 GLY A O 1
ATOM 708 N N . ILE A 1 99 ? 3.166 -2.873 -28.092 1.00 90.12 99 ILE A N 1
ATOM 709 C CA . ILE A 1 99 ? 4.135 -3.289 -27.075 1.00 90.12 99 ILE A CA 1
ATOM 710 C C . ILE A 1 99 ? 4.820 -4.570 -27.553 1.00 90.12 99 ILE A C 1
ATOM 712 O O . ILE A 1 99 ? 4.174 -5.496 -28.047 1.00 90.12 99 ILE A O 1
ATOM 716 N N . ALA A 1 100 ? 6.145 -4.619 -27.418 1.00 88.31 100 ALA A N 1
ATOM 717 C CA . ALA A 1 100 ? 6.926 -5.799 -27.764 1.00 88.31 100 ALA A CA 1
ATOM 718 C C . ALA A 1 100 ? 6.664 -6.952 -26.768 1.00 88.31 100 ALA A C 1
ATOM 720 O O . ALA A 1 100 ? 6.509 -6.685 -25.571 1.00 88.31 100 ALA A O 1
ATOM 721 N N . PRO A 1 101 ? 6.621 -8.225 -27.214 1.00 84.69 101 PRO A N 1
ATOM 722 C CA . PRO A 1 101 ? 6.299 -9.366 -26.353 1.00 84.69 101 PRO A CA 1
ATOM 723 C C . PRO A 1 101 ? 7.155 -9.467 -25.085 1.00 84.69 101 PRO A C 1
ATOM 725 O O . PRO A 1 101 ? 6.636 -9.814 -24.028 1.00 84.69 101 PRO A O 1
ATOM 728 N N . GLU A 1 102 ? 8.437 -9.111 -25.165 1.00 82.94 102 GLU A N 1
ATOM 729 C CA . GLU A 1 102 ? 9.384 -9.105 -24.043 1.00 82.94 102 GLU A CA 1
ATOM 730 C C . GLU A 1 102 ? 9.049 -8.097 -22.930 1.00 82.94 102 GLU A C 1
ATOM 732 O O . GLU A 1 102 ? 9.616 -8.168 -21.837 1.00 82.94 102 GLU A O 1
ATOM 737 N N . HIS A 1 103 ? 8.147 -7.150 -23.191 1.00 81.94 103 HIS A N 1
ATOM 738 C CA . HIS A 1 103 ? 7.724 -6.139 -22.226 1.00 81.94 103 HIS A CA 1
ATOM 739 C C . HIS A 1 103 ? 6.343 -6.417 -21.629 1.00 81.94 103 HIS A C 1
ATOM 741 O O . HIS A 1 103 ? 6.044 -5.860 -20.579 1.00 81.94 103 HIS A O 1
ATOM 747 N N . LEU A 1 104 ? 5.525 -7.294 -22.227 1.00 79.31 104 LEU A N 1
ATOM 748 C CA . LEU A 1 104 ? 4.130 -7.522 -21.811 1.00 79.31 104 LEU A CA 1
ATOM 749 C C . LEU A 1 104 ? 3.974 -7.990 -20.359 1.00 79.31 104 LEU A C 1
ATOM 751 O O . LEU A 1 104 ? 2.954 -7.707 -19.742 1.00 79.31 104 LEU A O 1
ATOM 755 N N . GLU A 1 105 ? 4.967 -8.689 -19.812 1.00 73.94 105 GLU A N 1
ATOM 756 C CA . GLU A 1 105 ? 4.957 -9.118 -18.406 1.00 73.94 105 GLU A CA 1
ATOM 757 C C . GLU A 1 105 ? 5.444 -8.015 -17.459 1.00 73.94 105 GLU A C 1
ATOM 759 O O . GLU A 1 105 ? 4.971 -7.917 -16.331 1.00 73.94 105 GLU A O 1
ATOM 764 N N . LYS A 1 106 ? 6.336 -7.141 -17.940 1.00 72.75 106 LYS A N 1
ATOM 765 C CA . LYS A 1 106 ? 6.992 -6.096 -17.142 1.00 72.75 106 LYS A CA 1
ATOM 766 C C . LYS A 1 106 ? 6.205 -4.795 -17.079 1.00 72.75 106 LYS A C 1
ATOM 768 O O . LYS A 1 106 ? 6.424 -3.996 -16.182 1.00 72.75 106 LYS A O 1
ATOM 773 N N . ILE A 1 107 ? 5.278 -4.561 -18.011 1.00 78.50 107 ILE A N 1
ATOM 774 C CA . ILE A 1 107 ? 4.522 -3.299 -18.073 1.00 78.50 107 ILE A CA 1
ATOM 775 C C . ILE A 1 107 ? 3.658 -3.022 -16.835 1.00 78.50 107 ILE A C 1
ATOM 777 O O . ILE A 1 107 ? 3.239 -1.885 -16.644 1.00 78.50 107 ILE A O 1
ATOM 781 N N . PHE A 1 108 ? 3.376 -4.043 -16.022 1.00 71.44 108 PHE A N 1
ATOM 782 C CA . PHE A 1 108 ? 2.642 -3.904 -14.763 1.00 71.44 108 PHE A CA 1
ATOM 783 C C . PHE A 1 108 ? 3.564 -3.748 -13.544 1.00 71.44 108 PHE A C 1
ATOM 785 O O . PHE A 1 108 ? 3.069 -3.488 -12.448 1.00 71.44 108 PHE A O 1
ATOM 792 N N . GLU A 1 109 ? 4.883 -3.887 -13.715 1.00 60.28 109 GLU A N 1
ATOM 793 C CA . GLU A 1 109 ? 5.847 -3.646 -12.643 1.00 60.28 109 GLU A CA 1
ATOM 794 C C . GLU A 1 109 ? 5.857 -2.152 -12.274 1.00 60.28 109 GLU A C 1
ATOM 796 O O . GLU A 1 109 ? 5.880 -1.293 -13.166 1.00 60.28 109 GLU A O 1
ATOM 801 N N . PRO A 1 110 ? 5.863 -1.811 -10.973 1.00 52.97 110 PRO A N 1
ATOM 802 C CA . PRO A 1 110 ? 5.941 -0.425 -10.538 1.00 52.97 110 PRO A CA 1
ATOM 803 C C . PRO A 1 110 ? 7.147 0.294 -11.147 1.00 52.97 110 PRO A C 1
ATOM 805 O O . PRO A 1 110 ? 8.268 -0.214 -11.122 1.00 52.97 110 PRO A O 1
ATOM 808 N N . PHE A 1 111 ? 6.914 1.502 -11.666 1.00 58.09 111 PHE A N 1
ATOM 809 C CA . PHE A 1 111 ? 7.929 2.380 -12.267 1.00 58.09 111 PHE A CA 1
ATOM 810 C C . PHE A 1 111 ? 8.547 1.872 -13.577 1.00 58.09 111 PHE A C 1
ATOM 812 O O . PHE A 1 111 ? 9.441 2.526 -14.123 1.00 58.09 111 PHE A O 1
ATOM 819 N N . PHE A 1 112 ? 8.061 0.759 -14.133 1.00 64.31 112 PHE A N 1
ATOM 820 C CA . PHE A 1 112 ? 8.499 0.312 -15.446 1.00 64.31 112 PHE A CA 1
ATOM 821 C C . PHE A 1 112 ? 8.041 1.306 -16.520 1.00 64.31 112 PHE A C 1
ATOM 823 O O . PHE A 1 112 ? 6.856 1.603 -16.682 1.00 64.31 112 PHE A O 1
ATOM 830 N N . THR A 1 113 ? 8.991 1.840 -17.285 1.00 68.81 113 THR A N 1
ATOM 831 C CA . THR A 1 113 ? 8.700 2.740 -18.400 1.00 68.81 113 THR A CA 1
ATOM 832 C C . THR A 1 113 ? 9.709 2.551 -19.522 1.00 68.81 113 THR A C 1
ATOM 834 O O . THR A 1 113 ? 10.911 2.431 -19.298 1.00 68.81 113 THR A O 1
ATOM 837 N N . THR A 1 114 ? 9.212 2.543 -20.755 1.00 65.75 114 THR A N 1
ATOM 838 C CA . THR A 1 114 ? 10.036 2.596 -21.972 1.00 65.75 114 THR A CA 1
ATOM 839 C C . THR A 1 114 ? 10.212 4.031 -22.481 1.00 65.75 114 THR A C 1
ATOM 841 O O . THR A 1 114 ? 10.901 4.260 -23.476 1.00 65.75 114 THR A O 1
ATOM 844 N N . LYS A 1 115 ? 9.593 5.013 -21.811 1.00 61.28 115 LYS A N 1
ATOM 845 C CA . LYS A 1 115 ? 9.672 6.439 -22.149 1.00 61.28 115 LYS A CA 1
ATOM 846 C C . LYS A 1 115 ? 10.907 7.061 -21.482 1.00 61.28 115 LYS A C 1
ATOM 848 O O . LYS A 1 115 ? 11.285 6.675 -20.381 1.00 61.28 115 LYS A O 1
ATOM 853 N N . GLY A 1 116 ? 11.542 8.022 -22.158 1.00 44.97 116 GLY A N 1
ATOM 854 C CA . GLY A 1 116 ? 12.731 8.717 -21.649 1.00 44.97 116 GLY A CA 1
ATOM 855 C C . GLY A 1 116 ? 12.492 9.437 -20.314 1.00 44.97 116 GLY A C 1
ATOM 856 O O . GLY A 1 116 ? 11.352 9.706 -19.931 1.00 44.97 116 GLY A O 1
ATOM 857 N N . VAL A 1 117 ? 13.581 9.762 -19.611 1.00 38.53 117 VAL A N 1
ATOM 858 C CA . VAL A 1 117 ? 13.560 10.406 -18.286 1.00 38.53 117 VAL A CA 1
ATOM 859 C C . VAL A 1 117 ? 12.672 11.660 -18.306 1.00 38.53 117 VAL A C 1
ATOM 861 O O . VAL A 1 117 ? 12.902 12.565 -19.103 1.00 38.53 117 VAL A O 1
ATOM 864 N N . GLY A 1 118 ? 11.648 11.696 -17.444 1.00 45.78 118 GLY A N 1
ATOM 865 C CA . GLY A 1 118 ? 10.708 12.820 -17.316 1.00 45.78 118 GLY A CA 1
ATOM 866 C C . GLY A 1 118 ? 9.414 12.726 -18.142 1.00 45.78 118 GLY A C 1
ATOM 867 O O . GLY A 1 118 ? 8.545 13.575 -17.978 1.00 45.78 118 GLY A O 1
ATOM 868 N N . HIS A 1 119 ? 9.231 11.697 -18.980 1.00 45.25 119 HIS A N 1
ATOM 869 C CA . HIS A 1 119 ? 8.054 11.555 -19.861 1.00 45.25 119 HIS A CA 1
ATOM 870 C C . HIS A 1 119 ? 7.022 10.503 -19.402 1.00 45.25 119 HIS A C 1
ATOM 872 O O . HIS A 1 119 ? 6.296 9.928 -20.213 1.00 45.25 119 HIS A O 1
ATOM 878 N N . GLY A 1 120 ? 6.935 10.266 -18.091 1.00 51.22 120 GLY A N 1
ATOM 879 C CA . GLY A 1 120 ? 5.955 9.376 -17.463 1.00 51.22 120 GLY A CA 1
ATOM 880 C C . GLY A 1 120 ? 6.559 8.623 -16.280 1.00 51.22 120 GLY A C 1
ATOM 881 O O . GLY A 1 120 ? 7.679 8.131 -16.367 1.00 51.22 120 GLY A O 1
ATOM 882 N N . THR A 1 121 ? 5.820 8.529 -15.174 1.00 52.88 121 THR A N 1
ATOM 883 C CA . THR A 1 121 ? 6.292 7.944 -13.903 1.00 52.88 121 THR A CA 1
ATOM 884 C C . THR A 1 121 ? 6.379 6.415 -13.912 1.00 52.88 121 THR A C 1
ATOM 886 O O . THR A 1 121 ? 6.838 5.831 -12.938 1.00 52.88 121 THR A O 1
ATOM 889 N N . GLY A 1 122 ? 5.889 5.748 -14.967 1.00 56.88 122 GLY A N 1
ATOM 890 C CA . GLY A 1 122 ? 5.785 4.283 -15.023 1.00 56.88 122 GLY A CA 1
ATOM 891 C C . GLY A 1 122 ? 4.809 3.682 -13.999 1.00 56.88 122 GLY A C 1
ATOM 892 O O . GLY A 1 122 ? 4.771 2.473 -13.835 1.00 56.88 122 GLY A O 1
ATOM 893 N N . SER A 1 123 ? 4.023 4.510 -13.297 1.00 58.50 123 SER A N 1
ATOM 894 C CA . SER A 1 123 ? 3.132 4.074 -12.207 1.00 58.50 123 SER A CA 1
ATOM 895 C C . SER A 1 123 ? 1.686 3.806 -12.664 1.00 58.50 123 SER A C 1
ATOM 897 O O . SER A 1 123 ? 0.941 3.065 -12.026 1.00 58.50 123 SER A O 1
ATOM 899 N N . GLY A 1 124 ? 1.273 4.356 -13.812 1.00 65.38 124 GLY A N 1
ATOM 900 C CA . GLY A 1 124 ? -0.126 4.290 -14.254 1.00 65.38 124 GLY A CA 1
ATOM 901 C C . GLY A 1 124 ? -0.645 2.865 -14.495 1.00 65.38 124 GLY A C 1
ATOM 902 O O . GLY A 1 124 ? -1.756 2.546 -14.088 1.00 65.38 124 GLY A O 1
ATOM 903 N N . LEU A 1 125 ? 0.153 1.983 -15.113 1.00 77.19 125 LEU A N 1
ATOM 904 C CA . LEU A 1 125 ? -0.259 0.594 -15.368 1.00 77.19 125 LEU A CA 1
ATOM 905 C C . LEU A 1 125 ? -0.180 -0.294 -14.118 1.00 77.19 125 LEU A C 1
ATOM 907 O O . LEU A 1 125 ? -1.018 -1.182 -13.969 1.00 77.19 125 LEU A O 1
ATOM 911 N N . SER A 1 126 ? 0.750 -0.033 -13.192 1.00 66.38 126 SER A N 1
ATOM 912 C CA . SER A 1 126 ? 0.792 -0.736 -11.902 1.00 66.38 126 SER A CA 1
ATOM 913 C C . SER A 1 126 ? -0.409 -0.384 -11.018 1.00 66.38 126 SER A C 1
ATOM 915 O O . SER A 1 126 ? -0.938 -1.255 -10.334 1.00 66.38 126 SER A O 1
ATOM 917 N N . GLN A 1 127 ? -0.902 0.860 -11.079 1.00 66.44 127 GLN A N 1
ATOM 918 C CA . GLN A 1 127 ? -2.137 1.264 -10.391 1.00 66.44 127 GLN A CA 1
ATOM 919 C C . GLN A 1 127 ? -3.371 0.561 -10.969 1.00 66.44 127 GLN A C 1
ATOM 921 O O . GLN A 1 127 ? -4.194 0.051 -10.215 1.00 66.44 127 GLN A O 1
ATOM 926 N N . VAL A 1 128 ? -3.473 0.470 -12.300 1.00 74.81 128 VAL A N 1
ATOM 927 C CA . VAL A 1 128 ? -4.555 -0.266 -12.984 1.00 74.81 128 VAL A CA 1
ATOM 928 C C . VAL A 1 128 ? -4.537 -1.748 -12.599 1.00 74.81 128 VAL A C 1
ATOM 930 O O . VAL A 1 128 ? -5.583 -2.330 -12.321 1.00 74.81 128 VAL A O 1
ATOM 933 N N . PHE A 1 129 ? -3.347 -2.356 -12.556 1.00 70.12 129 PHE A N 1
ATOM 934 C CA . PHE A 1 129 ? -3.172 -3.739 -12.119 1.00 70.12 129 PHE A CA 1
ATOM 935 C C . PHE A 1 129 ? -3.611 -3.934 -10.662 1.00 70.12 129 PHE A C 1
ATOM 937 O O . PHE A 1 129 ? -4.355 -4.874 -10.379 1.00 70.12 129 PHE A O 1
ATOM 944 N N . GLY A 1 130 ? -3.190 -3.039 -9.762 1.00 59.59 130 GLY A N 1
ATOM 945 C CA . GLY A 1 130 ? -3.568 -3.059 -8.348 1.00 59.59 130 GLY A CA 1
ATOM 946 C C . GLY A 1 130 ? -5.078 -2.947 -8.150 1.00 59.59 130 GLY A C 1
ATOM 947 O O . GLY A 1 130 ? -5.661 -3.802 -7.491 1.00 59.59 130 GLY A O 1
ATOM 948 N N . PHE A 1 131 ? -5.718 -1.971 -8.799 1.00 78.94 131 PHE A N 1
ATOM 949 C CA . PHE A 1 131 ? -7.172 -1.788 -8.764 1.00 78.94 131 PHE A CA 1
ATOM 950 C C . PHE A 1 131 ? -7.933 -3.041 -9.225 1.00 78.94 131 PHE A C 1
ATOM 952 O O . PHE A 1 131 ? -8.862 -3.484 -8.547 1.00 78.94 131 PHE A O 1
ATOM 959 N N . ALA A 1 132 ? -7.526 -3.640 -10.352 1.00 71.88 132 ALA A N 1
ATOM 960 C CA . ALA A 1 132 ? -8.184 -4.832 -10.882 1.00 71.88 132 ALA A CA 1
ATOM 961 C C . ALA A 1 132 ? -8.135 -5.996 -9.879 1.00 71.88 132 ALA A C 1
ATOM 963 O O . ALA A 1 132 ? -9.166 -6.609 -9.622 1.00 71.88 132 ALA A O 1
ATOM 964 N N . HIS A 1 133 ? -6.974 -6.255 -9.263 1.00 71.12 133 HIS A N 1
ATOM 965 C CA . HIS A 1 133 ? -6.819 -7.344 -8.289 1.00 71.12 133 HIS A CA 1
ATOM 966 C C . HIS A 1 133 ? -7.515 -7.043 -6.951 1.00 71.12 133 HIS A C 1
ATOM 968 O O . HIS A 1 133 ? -8.134 -7.937 -6.379 1.00 71.12 133 HIS A O 1
ATOM 974 N N . GLN A 1 134 ? -7.468 -5.795 -6.466 1.00 61.06 134 GLN A N 1
ATOM 975 C CA . GLN A 1 134 ? -8.174 -5.363 -5.248 1.00 61.06 134 GLN A CA 1
ATOM 976 C C . GLN A 1 134 ? -9.694 -5.488 -5.387 1.00 61.06 134 GLN A C 1
ATOM 978 O O . GLN A 1 134 ? -10.376 -5.829 -4.426 1.00 61.06 134 GLN A O 1
ATOM 983 N N . SER A 1 135 ? -10.212 -5.293 -6.600 1.00 71.06 135 SER A N 1
ATOM 984 C CA . SER A 1 135 ? -11.631 -5.466 -6.929 1.00 71.06 135 SER A CA 1
ATOM 985 C C . SER A 1 135 ? -12.018 -6.932 -7.198 1.00 71.06 135 SER A C 1
ATOM 987 O O . SER A 1 135 ? -13.077 -7.199 -7.762 1.00 71.06 135 SER A O 1
ATOM 989 N N . GLY A 1 136 ? -11.151 -7.900 -6.865 1.00 71.38 136 GLY A N 1
ATOM 990 C CA . GLY A 1 136 ? -11.380 -9.333 -7.097 1.00 71.38 136 GLY A CA 1
ATOM 991 C C . GLY A 1 136 ? -11.315 -9.759 -8.570 1.00 71.38 136 GLY A C 1
ATOM 992 O O . GLY A 1 136 ? -11.782 -10.841 -8.926 1.00 71.38 136 GLY A O 1
ATOM 993 N N . GLY A 1 137 ? -10.778 -8.897 -9.429 1.00 78.19 137 GLY A N 1
ATOM 994 C CA . GLY A 1 137 ? -10.669 -9.074 -10.869 1.00 78.19 137 GLY A CA 1
ATOM 995 C C . GLY A 1 137 ? -9.251 -9.367 -11.358 1.00 78.19 137 GLY A C 1
ATOM 996 O O . GLY A 1 137 ? -8.344 -9.689 -10.593 1.00 78.19 137 GLY A O 1
ATOM 997 N N . ASP A 1 138 ? -9.049 -9.247 -12.668 1.00 83.81 138 ASP A N 1
ATOM 998 C CA . ASP A 1 138 ? -7.742 -9.411 -13.316 1.00 83.81 138 ASP A CA 1
ATOM 999 C C . ASP A 1 138 ? -7.609 -8.440 -14.500 1.00 83.81 138 ASP A C 1
ATOM 1001 O O . ASP A 1 138 ? -8.594 -7.907 -15.012 1.00 83.81 138 ASP A O 1
ATOM 1005 N N . VAL A 1 139 ? -6.386 -8.223 -14.976 1.00 86.62 139 VAL A N 1
ATOM 1006 C CA . VAL A 1 139 ? -6.100 -7.430 -16.174 1.00 86.62 139 VAL A CA 1
ATOM 1007 C C . VAL A 1 139 ? -5.393 -8.286 -17.224 1.00 86.62 139 VAL A C 1
ATOM 1009 O O . VAL A 1 139 ? -4.516 -9.110 -16.941 1.00 86.62 139 VAL A O 1
ATOM 1012 N N . ARG A 1 140 ? -5.789 -8.114 -18.484 1.00 87.06 140 ARG A N 1
ATOM 1013 C CA . ARG A 1 140 ? -5.147 -8.746 -19.640 1.00 87.06 140 ARG A CA 1
ATOM 1014 C C . ARG A 1 140 ? -4.693 -7.684 -20.620 1.00 87.06 140 ARG A C 1
ATOM 1016 O O . ARG A 1 140 ? -5.353 -6.666 -20.796 1.00 87.06 140 ARG A O 1
ATOM 1023 N N . VAL A 1 141 ? -3.579 -7.962 -21.283 1.00 91.06 141 VAL A N 1
ATOM 1024 C CA . VAL A 1 141 ? -3.056 -7.139 -22.368 1.00 91.06 141 VAL A CA 1
ATOM 1025 C C . VAL A 1 141 ? -2.894 -7.994 -23.618 1.00 91.06 141 VAL A C 1
ATOM 1027 O O . VAL A 1 141 ? -2.366 -9.107 -23.571 1.00 91.06 141 VAL A O 1
ATOM 1030 N N . GLN A 1 142 ? -3.359 -7.468 -24.741 1.00 92.00 142 GLN A N 1
ATOM 1031 C CA . GLN A 1 142 ? -3.116 -8.001 -26.073 1.00 92.00 142 GLN A CA 1
ATOM 1032 C C . GLN A 1 142 ? -2.476 -6.885 -26.886 1.00 92.00 142 GLN A C 1
ATOM 1034 O O . GLN A 1 142 ? -3.068 -5.828 -27.069 1.00 92.00 142 GLN A O 1
ATOM 1039 N N . SER A 1 143 ? -1.239 -7.076 -27.327 1.00 93.50 143 SER A N 1
ATOM 1040 C CA . SER A 1 143 ? -0.519 -6.047 -28.069 1.00 93.50 143 SER A CA 1
ATOM 1041 C C . SER A 1 143 ? 0.560 -6.681 -28.935 1.00 93.50 143 SER A C 1
ATOM 1043 O O . SER A 1 143 ? 1.109 -7.733 -28.591 1.00 93.50 143 SER A O 1
ATOM 1045 N N . ALA A 1 144 ? 0.841 -6.048 -30.068 1.00 90.62 144 ALA A N 1
ATOM 1046 C CA . ALA A 1 144 ? 1.959 -6.392 -30.931 1.00 90.62 144 ALA A CA 1
ATOM 1047 C C . ALA A 1 144 ? 2.546 -5.114 -31.547 1.00 90.62 144 ALA A C 1
ATOM 1049 O O . ALA A 1 144 ? 1.791 -4.176 -31.826 1.00 90.62 144 ALA A O 1
ATOM 1050 N N . PRO A 1 145 ? 3.867 -5.057 -31.807 1.00 92.12 145 PRO A N 1
ATOM 1051 C CA . PRO A 1 145 ? 4.484 -3.892 -32.433 1.00 92.12 145 PRO A CA 1
ATOM 1052 C C . PRO A 1 145 ? 3.788 -3.500 -33.745 1.00 92.12 145 PRO A C 1
ATOM 1054 O O . PRO A 1 145 ? 3.655 -4.312 -34.659 1.00 92.12 145 PRO A O 1
ATOM 1057 N N . GLY A 1 146 ? 3.343 -2.247 -33.831 1.00 89.94 146 GLY A N 1
ATOM 1058 C CA . GLY A 1 146 ? 2.644 -1.666 -34.980 1.00 89.94 146 GLY A CA 1
ATOM 1059 C C . GLY A 1 146 ? 1.153 -1.999 -35.096 1.00 89.94 146 GLY A C 1
ATOM 1060 O O . GLY A 1 146 ? 0.514 -1.496 -36.016 1.00 89.94 146 GLY A O 1
ATOM 1061 N N . ALA A 1 147 ? 0.596 -2.816 -34.197 1.00 90.88 147 ALA A N 1
ATOM 1062 C CA . ALA A 1 147 ? -0.814 -3.219 -34.216 1.00 90.88 147 ALA A CA 1
ATOM 1063 C C . ALA A 1 147 ? -1.676 -2.520 -33.147 1.00 90.88 147 ALA A C 1
ATOM 1065 O O . ALA A 1 147 ? -2.876 -2.774 -33.083 1.00 90.88 147 ALA A O 1
ATOM 1066 N N . GLY A 1 148 ? -1.076 -1.661 -32.316 1.00 92.75 148 GLY A N 1
ATOM 1067 C CA . GLY A 1 148 ? -1.741 -1.074 -31.157 1.00 92.75 148 GLY A CA 1
ATOM 1068 C C . GLY A 1 148 ? -1.790 -2.009 -29.949 1.00 92.75 148 GLY A C 1
ATOM 1069 O O . GLY A 1 148 ? -1.149 -3.066 -29.932 1.00 92.75 148 GLY A O 1
ATOM 1070 N N . SER A 1 149 ? -2.517 -1.604 -28.910 1.00 95.62 149 SER A N 1
ATOM 1071 C CA . SER A 1 149 ? -2.676 -2.391 -27.681 1.00 95.62 149 SER A CA 1
ATOM 1072 C C . SER A 1 149 ? -4.128 -2.429 -27.243 1.00 95.62 149 SER A C 1
ATOM 1074 O O . SER A 1 149 ? -4.876 -1.483 -27.437 1.00 95.62 149 SER A O 1
ATOM 1076 N N . THR A 1 150 ? -4.532 -3.534 -26.633 1.00 96.31 150 THR A N 1
ATOM 1077 C CA . THR A 1 150 ? -5.823 -3.689 -25.969 1.00 96.31 150 THR A CA 1
ATOM 1078 C C . THR A 1 150 ? -5.579 -4.130 -24.540 1.00 96.31 150 THR A C 1
ATOM 1080 O O . THR A 1 150 ? -5.053 -5.218 -24.299 1.00 96.31 150 THR A O 1
ATOM 1083 N N . PHE A 1 151 ? -5.959 -3.281 -23.595 1.00 94.88 151 PHE A N 1
ATOM 1084 C CA . PHE A 1 151 ? -5.995 -3.609 -22.174 1.00 94.88 151 PHE A CA 1
ATOM 1085 C C . PHE A 1 151 ? -7.424 -3.966 -21.805 1.00 94.88 151 PHE A C 1
ATOM 1087 O O . PHE A 1 151 ? -8.341 -3.260 -22.203 1.00 94.88 151 PHE A O 1
ATOM 1094 N N . THR A 1 152 ? -7.636 -5.059 -21.083 1.00 94.69 152 THR A N 1
ATOM 1095 C CA . THR A 1 152 ? -8.963 -5.495 -20.636 1.00 94.69 152 THR A CA 1
ATOM 1096 C C . THR A 1 152 ? -8.934 -5.751 -19.142 1.00 94.69 152 THR A C 1
ATOM 1098 O O . THR A 1 152 ? -8.223 -6.652 -18.695 1.00 94.69 152 THR A O 1
ATOM 1101 N N . LEU A 1 153 ? -9.693 -4.962 -18.385 1.00 93.19 153 LEU A N 1
ATOM 1102 C CA . LEU A 1 153 ? -9.991 -5.238 -16.986 1.00 93.19 153 LEU A CA 1
ATOM 1103 C C . LEU A 1 153 ? -11.182 -6.190 -16.934 1.00 93.19 153 LEU A C 1
ATOM 1105 O O . LEU A 1 153 ? -12.220 -5.909 -17.527 1.00 93.19 153 LEU A O 1
ATOM 1109 N N . TYR A 1 154 ? -11.031 -7.296 -16.223 1.00 90.94 154 TYR A N 1
ATOM 1110 C CA . TYR A 1 154 ? -12.103 -8.230 -15.916 1.00 90.94 154 TYR A CA 1
ATOM 1111 C C . TYR A 1 154 ? -12.468 -8.032 -14.459 1.00 90.94 154 TYR A C 1
ATOM 1113 O O . TYR A 1 154 ? -11.677 -8.369 -13.583 1.00 90.94 154 TYR A O 1
ATOM 1121 N N . LEU A 1 155 ? -13.642 -7.474 -14.205 1.00 91.06 155 LEU A N 1
ATOM 1122 C CA . LEU A 1 155 ? -14.144 -7.231 -12.857 1.00 91.06 155 LEU A CA 1
ATOM 1123 C C . LEU A 1 155 ? -15.302 -8.196 -12.591 1.00 91.06 155 LEU A C 1
ATOM 1125 O O . LEU A 1 155 ? -16.123 -8.376 -13.491 1.00 91.06 155 LEU A O 1
ATOM 1129 N N . PRO A 1 156 ? -15.390 -8.845 -11.417 1.00 87.56 156 PRO A N 1
ATOM 1130 C CA . PRO A 1 156 ? -16.510 -9.722 -11.101 1.00 87.56 156 PRO A CA 1
ATOM 1131 C C . PRO A 1 156 ? -17.832 -8.988 -11.313 1.00 87.56 156 PRO A C 1
ATOM 1133 O O . PRO A 1 156 ? -18.038 -7.887 -10.794 1.00 87.56 156 PRO A O 1
ATOM 1136 N N . ARG A 1 157 ? -18.726 -9.580 -12.107 1.00 90.19 157 ARG A N 1
ATOM 1137 C CA . ARG A 1 157 ? -20.036 -8.988 -12.349 1.00 90.19 157 ARG A CA 1
ATOM 1138 C C . ARG A 1 157 ? -20.827 -9.055 -11.053 1.00 90.19 157 ARG A C 1
ATOM 1140 O O . ARG A 1 157 ? -21.202 -10.136 -10.595 1.00 90.19 157 ARG A O 1
ATOM 1147 N N . ALA A 1 158 ? -21.140 -7.895 -10.496 1.00 82.06 158 ALA A N 1
ATOM 1148 C CA . ALA A 1 158 ? -22.140 -7.805 -9.458 1.00 82.06 158 ALA A CA 1
ATOM 1149 C C . ALA A 1 158 ? -23.495 -8.065 -10.114 1.00 82.06 158 ALA A C 1
ATOM 1151 O O . ALA A 1 158 ? -23.894 -7.409 -11.075 1.00 82.06 158 ALA A O 1
ATOM 1152 N N . ARG A 1 159 ? -24.236 -9.045 -9.614 1.00 68.38 159 ARG A N 1
ATOM 1153 C CA . ARG A 1 159 ? -25.651 -9.115 -9.950 1.00 68.38 159 ARG A CA 1
ATOM 1154 C C . ARG A 1 159 ? -26.328 -8.055 -9.095 1.00 68.38 159 ARG A C 1
ATOM 1156 O O . ARG A 1 159 ? -26.418 -8.246 -7.883 1.00 68.38 159 ARG A O 1
ATOM 1163 N N . ALA A 1 160 ? -26.869 -6.989 -9.704 1.00 48.69 160 ALA A N 1
ATOM 1164 C CA . ALA A 1 160 ? -28.034 -6.377 -9.074 1.00 48.69 160 ALA A CA 1
ATOM 1165 C C . ALA A 1 160 ? -28.980 -7.530 -8.795 1.00 48.69 160 ALA A C 1
ATOM 1167 O O . ALA A 1 160 ? -29.229 -8.368 -9.672 1.00 48.69 160 ALA A O 1
ATOM 1168 N N . ALA A 1 161 ? -29.501 -7.590 -7.580 1.00 39.41 161 ALA A N 1
ATOM 1169 C CA . ALA A 1 161 ? -30.718 -8.328 -7.362 1.00 39.41 161 ALA A CA 1
ATOM 1170 C C . ALA A 1 161 ? -31.755 -7.720 -8.313 1.00 39.41 161 ALA A C 1
ATOM 1172 O O . ALA A 1 161 ? -32.409 -6.729 -8.002 1.00 39.41 161 ALA A O 1
ATOM 1173 N N . ARG A 1 162 ? -31.873 -8.285 -9.519 1.00 33.34 162 ARG A N 1
ATOM 1174 C CA . ARG A 1 162 ? -33.003 -8.039 -10.386 1.00 33.34 162 ARG A CA 1
ATOM 1175 C C . ARG A 1 162 ? -34.169 -8.549 -9.570 1.00 33.34 162 ARG A C 1
ATOM 1177 O O . ARG A 1 162 ? -34.378 -9.757 -9.461 1.00 33.34 162 ARG A O 1
ATOM 1184 N N . VAL A 1 163 ? -34.918 -7.620 -8.994 1.00 34.50 163 VAL A N 1
ATOM 1185 C CA . VAL A 1 163 ? -36.276 -7.856 -8.526 1.00 34.50 163 VAL A CA 1
ATOM 1186 C C . VAL A 1 163 ? -37.130 -8.092 -9.782 1.00 34.50 163 VAL A C 1
ATOM 1188 O O . VAL A 1 163 ? -38.011 -7.323 -10.135 1.00 34.50 163 VAL A O 1
ATOM 1191 N N . ALA A 1 164 ? -36.846 -9.166 -10.526 1.00 28.12 164 ALA A N 1
ATOM 1192 C CA . ALA A 1 164 ? -37.927 -9.941 -11.100 1.00 28.12 164 ALA A CA 1
ATOM 1193 C C . ALA A 1 164 ? -38.678 -10.509 -9.893 1.00 28.12 164 ALA A C 1
ATOM 1195 O O . ALA A 1 164 ? -38.010 -10.820 -8.905 1.00 28.12 164 ALA A O 1
ATOM 1196 N N . PRO A 1 165 ? -40.018 -10.602 -9.919 1.00 30.02 165 PRO A N 1
ATOM 1197 C CA . PRO A 1 165 ? -40.786 -11.071 -8.779 1.00 30.02 165 PRO A CA 1
ATOM 1198 C C . PRO A 1 165 ? -40.316 -12.488 -8.467 1.00 30.02 165 PRO A C 1
ATOM 1200 O O . PRO A 1 165 ? -40.764 -13.461 -9.075 1.00 30.02 165 PRO A O 1
ATOM 1203 N N . ALA A 1 166 ? -39.353 -12.593 -7.552 1.00 31.67 166 ALA A N 1
ATOM 1204 C CA . ALA A 1 166 ? -38.995 -13.831 -6.925 1.00 31.67 166 ALA A CA 1
ATOM 1205 C C . ALA A 1 166 ? -40.318 -14.292 -6.351 1.00 31.67 166 ALA A C 1
ATOM 1207 O O . ALA A 1 166 ? -40.940 -13.572 -5.562 1.00 31.67 166 ALA A O 1
ATOM 1208 N N . ALA A 1 167 ? -40.787 -15.435 -6.850 1.00 32.88 167 ALA A N 1
ATOM 1209 C CA . ALA A 1 167 ? -41.861 -16.174 -6.229 1.00 32.88 167 ALA A CA 1
ATOM 1210 C C . ALA A 1 167 ? -41.663 -16.022 -4.727 1.00 32.88 167 ALA A C 1
ATOM 1212 O O . ALA A 1 167 ? -40.597 -16.378 -4.227 1.00 32.88 167 ALA A O 1
ATOM 1213 N N . THR A 1 168 ? -42.625 -15.367 -4.081 1.00 30.78 168 THR A N 1
ATOM 1214 C CA . THR A 1 168 ? -42.625 -14.994 -2.672 1.00 30.78 168 THR A CA 1
ATOM 1215 C C . THR A 1 168 ? -42.034 -16.115 -1.823 1.00 30.78 168 THR A C 1
ATOM 1217 O O . THR A 1 168 ? -42.756 -16.998 -1.365 1.00 30.78 168 THR A O 1
ATOM 1220 N N . ARG A 1 169 ? -40.724 -16.080 -1.584 1.00 35.62 169 ARG A N 1
ATOM 1221 C CA . ARG A 1 169 ? -40.167 -16.540 -0.326 1.00 35.62 169 ARG A CA 1
ATOM 1222 C C . ARG A 1 169 ? -40.281 -15.314 0.546 1.00 35.62 169 ARG A C 1
ATOM 1224 O O . ARG A 1 169 ? -39.596 -14.319 0.337 1.00 35.62 169 ARG A O 1
ATOM 1231 N N . LYS A 1 170 ? -41.340 -15.342 1.355 1.00 33.78 170 LYS A N 1
ATOM 1232 C CA . LYS A 1 170 ? -41.697 -14.297 2.309 1.00 33.78 170 LYS A CA 1
ATOM 1233 C C . LYS A 1 170 ? -40.438 -13.826 3.039 1.00 33.78 170 LYS A C 1
ATOM 1235 O O . LYS A 1 170 ? -39.542 -14.628 3.285 1.00 33.78 170 LYS A O 1
ATOM 1240 N N . ALA A 1 171 ? -40.467 -12.584 3.510 1.00 39.94 171 ALA A N 1
ATOM 1241 C CA . ALA A 1 171 ? -39.610 -12.035 4.564 1.00 39.94 171 ALA A CA 1
ATOM 1242 C C . ALA A 1 171 ? -39.641 -12.834 5.900 1.00 39.94 171 ALA A C 1
ATOM 1244 O O . ALA A 1 171 ? -39.342 -12.295 6.951 1.00 39.94 171 ALA A O 1
ATOM 1245 N N . ALA A 1 172 ? -40.047 -14.106 5.869 1.00 44.41 172 ALA A N 1
ATOM 1246 C CA . ALA A 1 172 ? -40.199 -15.010 6.994 1.00 44.41 172 ALA A CA 1
ATOM 1247 C C . ALA A 1 172 ? -38.956 -15.888 7.244 1.00 44.41 172 ALA A C 1
ATOM 1249 O O . ALA A 1 172 ? -38.937 -16.579 8.253 1.00 44.41 172 ALA A O 1
ATOM 1250 N N . ASP A 1 173 ? -37.945 -15.863 6.359 1.00 51.75 173 ASP A N 1
ATOM 1251 C CA . ASP A 1 173 ? -36.763 -16.740 6.467 1.00 51.75 173 ASP A CA 1
ATOM 1252 C C . ASP A 1 173 ? -35.445 -15.991 6.765 1.00 51.75 173 ASP A C 1
ATOM 1254 O O . ASP A 1 173 ? -34.405 -16.631 6.924 1.00 51.75 173 ASP A O 1
ATOM 1258 N N . LEU A 1 174 ? -35.447 -14.650 6.833 1.00 53.00 174 LEU A N 1
ATOM 1259 C CA . LEU A 1 174 ? -34.316 -13.931 7.430 1.00 53.00 174 LEU A CA 1
ATOM 1260 C C . LEU A 1 174 ? -34.448 -14.044 8.951 1.00 53.00 174 LEU A C 1
ATOM 1262 O O . LEU A 1 174 ? -35.558 -13.857 9.454 1.00 53.00 174 LEU A O 1
ATOM 1266 N N . PRO A 1 175 ? -33.360 -14.341 9.684 1.00 59.16 175 PRO A N 1
ATOM 1267 C CA . PRO A 1 175 ? -33.423 -14.325 11.132 1.00 59.16 175 PRO A CA 1
ATOM 1268 C C . PRO A 1 175 ? -33.832 -12.921 11.577 1.00 59.16 175 PRO A C 1
ATOM 1270 O O . PRO A 1 175 ? -33.134 -11.952 11.276 1.00 59.16 175 PRO A O 1
ATOM 1273 N N . SER A 1 176 ? -35.004 -12.810 12.200 1.00 68.44 176 SER A N 1
ATOM 1274 C CA . SER A 1 176 ? -35.489 -11.534 12.711 1.00 68.44 176 SER A CA 1
ATOM 1275 C C . SER A 1 176 ? -34.782 -11.219 14.019 1.00 68.44 176 SER A C 1
ATOM 1277 O O . SER A 1 176 ? -34.489 -12.115 14.808 1.00 68.44 176 SER A O 1
ATOM 1279 N N . GLY A 1 177 ? -34.530 -9.936 14.253 1.00 65.69 177 GLY A N 1
ATOM 1280 C CA . GLY A 1 177 ? -34.039 -9.456 15.532 1.00 65.69 177 GLY A CA 1
ATOM 1281 C C . GLY A 1 177 ? -35.053 -9.581 16.669 1.00 65.69 177 GLY A C 1
ATOM 1282 O O . GLY A 1 177 ? -34.661 -9.364 17.804 1.00 65.69 177 GLY A O 1
ATOM 1283 N N . ASP A 1 178 ? -36.330 -9.899 16.405 1.00 75.44 178 ASP A N 1
ATOM 1284 C CA . ASP A 1 178 ? -37.398 -10.067 17.410 1.00 75.44 178 ASP A CA 1
ATOM 1285 C C . ASP A 1 178 ? -37.495 -8.913 18.445 1.00 75.44 178 ASP A C 1
ATOM 1287 O O . ASP A 1 178 ? -37.955 -9.097 19.573 1.00 75.44 178 ASP A O 1
ATOM 1291 N N . GLY A 1 179 ? -37.074 -7.695 18.076 1.00 70.25 179 GLY A N 1
ATOM 1292 C CA . GLY A 1 179 ? -37.035 -6.521 18.958 1.00 70.25 179 GLY A CA 1
ATOM 1293 C C . GLY A 1 179 ? -35.808 -6.430 19.876 1.00 70.25 179 GLY A C 1
ATOM 1294 O O . GLY A 1 179 ? -35.749 -5.539 20.726 1.00 70.25 179 GLY A O 1
ATOM 1295 N N . VAL A 1 180 ? -34.821 -7.313 19.711 1.00 85.00 180 VAL A N 1
ATOM 1296 C CA . VAL A 1 180 ? -33.523 -7.254 20.395 1.00 85.00 180 VAL A CA 1
ATOM 1297 C C . VAL A 1 180 ? -32.851 -5.911 20.119 1.00 85.00 180 VAL A C 1
ATOM 1299 O O . VAL A 1 180 ? -32.846 -5.423 18.987 1.00 85.00 180 VAL A O 1
ATOM 1302 N N . SER A 1 181 ? -32.284 -5.302 21.161 1.00 89.56 181 SER A N 1
ATOM 1303 C CA . SER A 1 181 ? -31.630 -4.004 21.023 1.00 89.56 181 SER A CA 1
ATOM 1304 C C . SER A 1 181 ? -30.167 -4.136 20.599 1.00 89.56 181 SER A C 1
ATOM 1306 O O . SER A 1 181 ? -29.404 -4.894 21.204 1.00 89.56 181 SER A O 1
ATOM 1308 N N . VAL A 1 182 ? -29.781 -3.366 19.583 1.00 92.56 182 VAL A N 1
ATOM 1309 C CA . VAL A 1 182 ? -28.425 -3.287 19.028 1.00 92.56 182 VAL A CA 1
ATOM 1310 C C . VAL A 1 182 ? -27.908 -1.859 19.169 1.00 92.56 182 VAL A C 1
ATOM 1312 O O . VAL A 1 182 ? -28.592 -0.899 18.812 1.00 92.56 182 VAL A O 1
ATOM 1315 N N . LEU A 1 183 ? -26.691 -1.717 19.684 1.00 94.94 183 LEU A N 1
ATOM 1316 C CA . LEU A 1 183 ? -25.982 -0.441 19.725 1.00 94.94 183 LEU A CA 1
ATOM 1317 C C . LEU A 1 183 ? -25.096 -0.328 18.483 1.00 94.94 183 LEU A C 1
ATOM 1319 O O . LEU A 1 183 ? -24.204 -1.150 18.303 1.00 94.94 183 LEU A O 1
ATOM 1323 N N . ALA A 1 184 ? -25.331 0.663 17.630 1.00 93.88 184 ALA A N 1
ATOM 1324 C CA . ALA A 1 184 ? -24.517 0.909 16.445 1.00 93.88 184 ALA A CA 1
ATOM 1325 C C . ALA A 1 184 ? -23.569 2.097 16.662 1.00 93.88 184 ALA A C 1
ATOM 1327 O O . ALA A 1 184 ? -23.979 3.118 17.217 1.00 93.88 184 ALA A O 1
ATOM 1328 N N . VAL A 1 185 ? -22.324 1.978 16.205 1.00 94.25 185 VAL A N 1
ATOM 1329 C CA . VAL A 1 185 ? -21.293 3.020 16.308 1.00 94.25 185 VAL A CA 1
ATOM 1330 C C . VAL A 1 185 ? -20.824 3.423 14.915 1.00 94.25 185 VAL A C 1
ATOM 1332 O O . VAL A 1 185 ? -20.261 2.603 14.191 1.00 94.25 185 VAL A O 1
ATOM 1335 N N . GLU A 1 186 ? -21.079 4.676 14.549 1.00 87.62 186 GLU A N 1
ATOM 1336 C CA . GLU A 1 186 ? -20.794 5.230 13.222 1.00 87.62 186 GLU A CA 1
ATOM 1337 C C . GLU A 1 186 ? -20.602 6.749 13.335 1.00 87.62 186 GLU A C 1
ATOM 1339 O O . GLU A 1 186 ? -21.518 7.459 13.761 1.00 87.62 186 GLU A O 1
ATOM 1344 N N . ASP A 1 187 ? -19.410 7.246 12.998 1.00 82.19 187 ASP A N 1
ATOM 1345 C CA . ASP A 1 187 ? -19.038 8.658 13.145 1.00 82.19 187 ASP A CA 1
ATOM 1346 C C . ASP A 1 187 ? -19.570 9.530 12.000 1.00 82.19 187 ASP A C 1
ATOM 1348 O O . ASP A 1 187 ? -19.750 10.742 12.174 1.00 82.19 187 ASP A O 1
ATOM 1352 N N . ASN A 1 188 ? -19.893 8.929 10.851 1.00 75.56 188 ASN A N 1
ATOM 1353 C CA . ASN A 1 188 ? -20.515 9.632 9.742 1.00 75.56 188 ASN A CA 1
ATOM 1354 C C . ASN A 1 188 ? -22.055 9.635 9.869 1.00 75.56 188 ASN A C 1
ATOM 1356 O O . ASN A 1 188 ? -22.696 8.593 9.723 1.00 75.56 188 ASN A O 1
ATOM 1360 N N . PRO A 1 189 ? -22.704 10.804 10.036 1.00 77.00 189 PRO A N 1
ATOM 1361 C CA . PRO A 1 189 ? -24.151 10.883 10.242 1.00 77.00 189 PRO A CA 1
ATOM 1362 C C . PRO A 1 189 ? -24.987 10.370 9.057 1.00 77.00 189 PRO A C 1
ATOM 1364 O O . PRO A 1 189 ? -26.111 9.908 9.263 1.00 77.00 189 PRO A O 1
ATOM 1367 N N . GLU A 1 190 ? -24.470 10.435 7.827 1.00 64.56 190 GLU A N 1
ATOM 1368 C CA . GLU A 1 190 ? -25.169 9.922 6.641 1.00 64.56 190 GLU A CA 1
ATOM 1369 C C . GLU A 1 190 ? -25.165 8.389 6.621 1.00 64.56 190 GLU A C 1
ATOM 1371 O O . GLU A 1 190 ? -26.200 7.767 6.373 1.00 64.56 190 GLU A O 1
ATOM 1376 N N . LEU A 1 191 ? -24.025 7.772 6.946 1.00 70.50 191 LEU A N 1
ATOM 1377 C CA . LEU A 1 191 ? -23.895 6.317 7.031 1.00 70.50 191 LEU A CA 1
ATOM 1378 C C . LEU A 1 191 ? -24.621 5.762 8.265 1.00 70.50 191 LEU A C 1
ATOM 1380 O O . LEU A 1 191 ? -25.265 4.716 8.178 1.00 70.50 191 LEU A O 1
ATOM 1384 N N . ALA A 1 192 ? -24.625 6.506 9.373 1.00 75.75 192 ALA A N 1
ATOM 1385 C CA . ALA A 1 192 ? -25.360 6.174 10.590 1.00 75.75 192 ALA A CA 1
ATOM 1386 C C . ALA A 1 192 ? -26.860 5.990 10.318 1.00 75.75 192 ALA A C 1
ATOM 1388 O O . ALA A 1 192 ? -27.460 5.026 10.791 1.00 75.75 192 ALA A O 1
ATOM 1389 N N . ALA A 1 193 ? -27.461 6.868 9.506 1.00 77.12 193 ALA A N 1
ATOM 1390 C CA . ALA A 1 193 ? -28.870 6.765 9.122 1.00 77.12 193 ALA A CA 1
ATOM 1391 C C . ALA A 1 193 ? -29.161 5.516 8.268 1.00 77.12 193 ALA A C 1
ATOM 1393 O O . ALA A 1 193 ? -30.219 4.893 8.398 1.00 77.12 193 ALA A O 1
ATOM 1394 N N . VAL A 1 194 ? -28.215 5.125 7.410 1.00 74.94 194 VAL A N 1
ATOM 1395 C CA . VAL A 1 194 ? -28.320 3.905 6.600 1.00 74.94 194 VAL A CA 1
ATOM 1396 C C . VAL A 1 194 ? -28.242 2.662 7.488 1.00 74.94 194 VAL A C 1
ATOM 1398 O O . VAL A 1 194 ? -29.090 1.778 7.368 1.00 74.94 194 VAL A O 1
ATOM 1401 N N . VAL A 1 195 ? -27.281 2.609 8.414 1.00 81.44 195 VAL A N 1
ATOM 1402 C CA . VAL A 1 195 ? -27.126 1.500 9.371 1.00 81.44 195 VAL A CA 1
ATOM 1403 C C . VAL A 1 195 ? -28.356 1.370 10.273 1.00 81.44 195 VAL A C 1
ATOM 1405 O O . VAL A 1 195 ? -28.852 0.260 10.465 1.00 81.44 195 VAL A O 1
ATOM 1408 N N . ASP A 1 196 ? -28.893 2.487 10.772 1.00 86.69 196 ASP A N 1
ATOM 1409 C CA . ASP A 1 196 ? -30.123 2.509 11.575 1.00 86.69 196 ASP A CA 1
ATOM 1410 C C . ASP A 1 196 ? -31.305 1.892 10.816 1.00 86.69 196 ASP A C 1
ATOM 1412 O O . ASP A 1 196 ? -31.991 1.002 11.322 1.00 86.69 196 ASP A O 1
ATOM 1416 N N . THR A 1 197 ? -31.486 2.302 9.556 1.00 80.25 197 THR A N 1
ATOM 1417 C CA . THR A 1 197 ? -32.546 1.782 8.682 1.00 80.25 197 THR A CA 1
ATOM 1418 C C . THR A 1 197 ? -32.392 0.275 8.464 1.00 80.25 197 THR A C 1
ATOM 1420 O O . THR A 1 197 ? -33.363 -0.469 8.599 1.00 80.25 197 THR A O 1
ATOM 1423 N N . MET A 1 198 ? -31.173 -0.203 8.193 1.00 80.94 198 MET A N 1
ATOM 1424 C CA . MET A 1 198 ? -30.901 -1.632 7.995 1.00 80.94 198 MET A CA 1
ATOM 1425 C C . MET A 1 198 ? -31.205 -2.468 9.246 1.00 80.94 198 MET A C 1
ATOM 1427 O O . MET A 1 198 ? -31.794 -3.543 9.145 1.00 80.94 198 MET A O 1
ATOM 1431 N N . LEU A 1 199 ? -30.830 -1.990 10.435 1.00 85.56 199 LEU A N 1
ATOM 1432 C CA . LEU A 1 199 ? -31.105 -2.693 11.692 1.00 85.56 199 LEU A CA 1
ATOM 1433 C C . LEU A 1 199 ? -32.610 -2.767 11.987 1.00 85.56 199 LEU A C 1
ATOM 1435 O O . LEU A 1 199 ? -33.107 -3.830 12.371 1.00 85.56 199 LEU A O 1
ATOM 1439 N N . GLN A 1 200 ? -33.346 -1.680 11.741 1.00 85.12 200 GLN A N 1
ATOM 1440 C CA . GLN A 1 200 ? -34.803 -1.643 11.896 1.00 85.12 200 GLN A CA 1
ATOM 1441 C C . GLN A 1 200 ? -35.516 -2.569 10.904 1.00 85.12 200 GLN A C 1
ATOM 1443 O O . GLN A 1 200 ? -36.450 -3.274 11.290 1.00 85.12 200 GLN A O 1
ATOM 1448 N N . GLU A 1 201 ? -35.062 -2.630 9.647 1.00 81.75 201 GLU A N 1
ATOM 1449 C CA . GLU A 1 201 ? -35.599 -3.553 8.634 1.00 81.75 201 GLU A CA 1
ATOM 1450 C C . GLU A 1 201 ? -35.417 -5.028 9.021 1.00 81.75 201 GLU A C 1
ATOM 1452 O O . GLU A 1 201 ? -36.261 -5.864 8.694 1.00 81.75 201 GLU A O 1
ATOM 1457 N N . LEU A 1 202 ? -34.352 -5.352 9.760 1.00 82.44 202 LEU A N 1
ATOM 1458 C CA . LEU A 1 202 ? -34.113 -6.687 10.318 1.00 82.44 202 LEU A CA 1
ATOM 1459 C C . LEU A 1 202 ? -34.925 -6.975 11.591 1.00 82.44 202 LEU A C 1
ATOM 1461 O O . LEU A 1 202 ? -34.922 -8.105 12.085 1.00 82.44 202 LEU A O 1
ATOM 1465 N N . GLY A 1 203 ? -35.658 -5.989 12.111 1.00 82.31 203 GLY A N 1
ATOM 1466 C CA . GLY A 1 203 ? -36.466 -6.115 13.322 1.00 82.31 203 GLY A CA 1
ATOM 1467 C C . GLY A 1 203 ? -35.680 -5.938 14.624 1.00 82.31 203 GLY A C 1
ATOM 1468 O O . GLY A 1 203 ? -36.177 -6.346 15.673 1.00 82.31 203 GLY A O 1
ATOM 1469 N N . TYR A 1 204 ? -34.480 -5.350 14.581 1.00 87.19 204 TYR A N 1
ATOM 1470 C CA . TYR A 1 204 ? -33.751 -4.927 15.779 1.00 87.19 204 TYR A CA 1
ATOM 1471 C C . TYR A 1 204 ? -34.206 -3.534 16.230 1.00 87.19 204 TYR A C 1
ATOM 1473 O O . TYR A 1 204 ? -34.531 -2.671 15.414 1.00 87.19 204 TYR A O 1
ATOM 1481 N N . ALA A 1 205 ? -34.187 -3.290 17.539 1.00 87.44 205 ALA A N 1
ATOM 1482 C CA . ALA A 1 205 ? -34.272 -1.938 18.079 1.00 87.44 205 ALA A CA 1
ATOM 1483 C C . ALA A 1 205 ? -32.864 -1.324 18.094 1.00 87.44 205 ALA A C 1
ATOM 1485 O O . ALA A 1 205 ? -31.990 -1.789 18.817 1.00 87.44 205 ALA A O 1
ATOM 1486 N N . SER A 1 206 ? -32.605 -0.296 17.295 1.00 90.25 206 SER A N 1
ATOM 1487 C CA . SER A 1 206 ? -31.273 0.307 17.188 1.00 90.25 206 SER A CA 1
ATOM 1488 C C . SER A 1 206 ? -31.129 1.569 18.037 1.00 90.25 206 SER A C 1
ATOM 1490 O O . SER A 1 206 ? -32.049 2.377 18.177 1.00 90.25 206 SER A O 1
ATOM 1492 N N . VAL A 1 207 ? -29.941 1.750 18.609 1.00 93.88 207 VAL A N 1
ATOM 1493 C CA . VAL A 1 207 ? -29.466 3.035 19.133 1.00 93.88 207 VAL A CA 1
ATOM 1494 C C . VAL A 1 207 ? -28.156 3.331 18.433 1.00 93.88 207 VAL A C 1
ATOM 1496 O O . VAL A 1 207 ? -27.246 2.515 18.506 1.00 93.88 207 VAL A O 1
ATOM 1499 N N . VAL A 1 208 ? -28.055 4.477 17.764 1.00 94.38 208 VAL A N 1
ATOM 1500 C CA . VAL A 1 208 ? -26.838 4.860 17.041 1.00 94.38 208 VAL A CA 1
ATOM 1501 C C . VAL A 1 208 ? -26.092 5.948 17.798 1.00 94.38 208 VAL A C 1
ATOM 1503 O O . VAL A 1 208 ? -26.696 6.918 18.263 1.00 94.38 208 VAL A O 1
ATOM 1506 N N . VAL A 1 209 ? -24.779 5.784 17.930 1.00 94.62 209 VAL A N 1
ATOM 1507 C CA . VAL A 1 209 ? -23.885 6.747 18.577 1.00 94.62 209 VAL A CA 1
ATOM 1508 C C . VAL A 1 209 ? -22.689 7.088 17.689 1.00 94.62 209 VAL A C 1
ATOM 1510 O O . VAL A 1 209 ? -22.239 6.241 16.923 1.00 94.62 209 VAL A O 1
ATOM 1513 N N . PRO A 1 210 ? -22.148 8.315 17.802 1.00 89.62 210 PRO A N 1
ATOM 1514 C CA . PRO A 1 210 ? -21.114 8.795 16.889 1.00 89.62 210 PRO A CA 1
ATOM 1515 C C . PRO A 1 210 ? -19.694 8.347 17.255 1.00 89.62 210 PRO A C 1
ATOM 1517 O O . PRO A 1 210 ? -18.758 8.665 16.533 1.00 89.62 210 PRO A O 1
ATOM 1520 N N . SER A 1 211 ? -19.489 7.696 18.405 1.00 88.94 211 SER A N 1
ATOM 1521 C CA . SER A 1 211 ? -18.148 7.306 18.843 1.00 88.94 211 SER A CA 1
ATOM 1522 C C . SER A 1 211 ? -18.158 6.097 19.775 1.00 88.94 211 SER A C 1
ATOM 1524 O O . SER A 1 211 ? -19.144 5.825 20.473 1.00 88.94 211 SER A O 1
ATOM 1526 N N . ALA A 1 212 ? -17.033 5.385 19.802 1.00 89.25 212 ALA A N 1
ATOM 1527 C CA . ALA A 1 212 ? -16.830 4.217 20.650 1.00 89.25 212 ALA A CA 1
ATOM 1528 C C . ALA A 1 212 ? -16.836 4.569 22.147 1.00 89.25 212 ALA A C 1
ATOM 1530 O O . ALA A 1 212 ? -17.349 3.806 22.967 1.00 89.25 212 ALA A O 1
ATOM 1531 N N . GLU A 1 213 ? -16.351 5.751 22.524 1.00 93.44 213 GLU A N 1
ATOM 1532 C CA . GLU A 1 213 ? -16.397 6.230 23.906 1.00 93.44 213 GLU A CA 1
ATOM 1533 C C . GLU A 1 213 ? -17.842 6.371 24.383 1.00 93.44 213 GLU A C 1
ATOM 1535 O O . GLU A 1 213 ? -18.189 5.868 25.454 1.00 93.44 213 GLU A O 1
ATOM 1540 N N . ARG A 1 214 ? -18.711 6.976 23.559 1.00 93.06 214 ARG A N 1
ATOM 1541 C CA . ARG A 1 214 ? -20.131 7.110 23.900 1.00 93.06 214 ARG A CA 1
ATOM 1542 C C . ARG A 1 214 ? -20.829 5.754 23.950 1.00 93.06 214 ARG A C 1
ATOM 1544 O O . ARG A 1 214 ? -21.715 5.558 24.784 1.00 93.06 214 ARG A O 1
ATOM 1551 N N . ALA A 1 215 ? -20.422 4.818 23.094 1.00 93.19 215 ALA A N 1
ATOM 1552 C CA . ALA A 1 215 ? -20.925 3.452 23.126 1.00 93.19 215 ALA A CA 1
ATOM 1553 C C . ALA A 1 215 ? -20.600 2.765 24.462 1.00 93.19 215 ALA A C 1
ATOM 1555 O O . ALA A 1 215 ? -21.492 2.213 25.103 1.00 93.19 215 ALA A O 1
ATOM 1556 N N . LEU A 1 216 ? -19.354 2.866 24.935 1.00 91.31 216 LEU A N 1
ATOM 1557 C CA . LEU A 1 216 ? -18.945 2.316 26.231 1.00 91.31 216 LEU A CA 1
ATOM 1558 C C . LEU A 1 216 ? -19.637 2.984 27.417 1.00 91.31 216 LEU A C 1
ATOM 1560 O O . LEU A 1 216 ? -19.947 2.307 28.393 1.00 91.31 216 LEU A O 1
ATOM 1564 N N . GLU A 1 217 ? -19.854 4.297 27.374 1.00 92.38 217 GLU A N 1
ATOM 1565 C CA . GLU A 1 217 ? -20.627 4.990 28.409 1.00 92.38 217 GLU A CA 1
ATOM 1566 C C . GLU A 1 217 ? -22.040 4.416 28.517 1.00 92.38 217 GLU A C 1
ATOM 1568 O O . GLU A 1 217 ? -22.447 4.018 29.607 1.00 92.38 217 GLU A O 1
ATOM 1573 N N . LEU A 1 218 ? -22.746 4.286 27.389 1.00 91.75 218 LEU A N 1
ATOM 1574 C CA . LEU A 1 218 ? -24.094 3.716 27.358 1.00 91.75 218 LEU A CA 1
ATOM 1575 C C . LEU A 1 218 ? -24.125 2.258 27.818 1.00 91.75 218 LEU A C 1
ATOM 1577 O O . LEU A 1 218 ? -25.017 1.877 28.569 1.00 91.75 218 LEU A O 1
ATOM 1581 N N . LEU A 1 219 ? -23.147 1.448 27.413 1.00 91.19 219 LEU A N 1
ATOM 1582 C CA . LEU A 1 219 ? -23.048 0.053 27.850 1.00 91.19 219 LEU A CA 1
ATOM 1583 C C . LEU A 1 219 ? -22.762 -0.060 29.353 1.00 91.19 219 LEU A C 1
ATOM 1585 O O . LEU A 1 219 ? -23.212 -1.004 29.989 1.00 91.19 219 LEU A O 1
ATOM 1589 N N . ARG A 1 220 ? -22.052 0.896 29.961 1.00 88.50 220 ARG A N 1
ATOM 1590 C CA . ARG A 1 220 ? -21.848 0.919 31.421 1.00 88.50 220 ARG A CA 1
ATOM 1591 C C . ARG A 1 220 ? -23.073 1.421 32.178 1.00 88.50 220 ARG A C 1
ATOM 1593 O O . ARG A 1 220 ? -23.332 0.947 33.281 1.00 88.50 220 ARG A O 1
ATOM 1600 N N . GLU A 1 221 ? -23.789 2.392 31.616 1.00 90.88 221 GLU A N 1
ATOM 1601 C CA . GLU A 1 221 ? -25.039 2.916 32.177 1.00 90.88 221 GLU A CA 1
ATOM 1602 C C . GLU A 1 221 ? -26.157 1.863 32.121 1.00 90.88 221 GLU A C 1
ATOM 1604 O O . GLU A 1 221 ? -26.928 1.734 33.074 1.00 90.88 221 GLU A O 1
ATOM 1609 N N . GLU A 1 222 ? -26.215 1.083 31.037 1.00 88.69 222 GLU A N 1
ATOM 1610 C CA . GLU A 1 222 ? -27.269 0.103 30.758 1.00 88.69 222 GLU A CA 1
ATOM 1611 C C . GLU A 1 222 ? -26.698 -1.252 30.254 1.00 88.69 222 GLU A C 1
ATOM 1613 O O . GLU A 1 222 ? -26.887 -1.604 29.085 1.00 88.69 222 GLU A O 1
ATOM 1618 N N . PRO A 1 223 ? -26.033 -2.057 31.113 1.00 80.75 223 PRO A N 1
ATOM 1619 C CA . PRO A 1 223 ? -25.259 -3.241 30.696 1.00 80.75 223 PRO A CA 1
ATOM 1620 C C . PRO A 1 223 ? -26.057 -4.356 30.019 1.00 80.75 223 PRO A C 1
ATOM 1622 O O . PRO A 1 223 ? -25.532 -5.045 29.150 1.00 80.75 223 PRO A O 1
ATOM 1625 N N . ASP A 1 224 ? -27.328 -4.510 30.391 1.00 84.31 224 ASP A N 1
ATOM 1626 C CA . ASP A 1 224 ? -28.201 -5.584 29.898 1.00 84.31 224 ASP A CA 1
ATOM 1627 C C . ASP A 1 224 ? -29.136 -5.120 28.770 1.00 84.31 224 ASP A C 1
ATOM 1629 O O . ASP A 1 224 ? -29.974 -5.886 28.290 1.00 84.31 224 ASP A O 1
ATOM 1633 N N . ARG A 1 225 ? -29.048 -3.846 28.359 1.00 87.56 225 ARG A N 1
ATOM 1634 C CA . ARG A 1 225 ? -29.957 -3.281 27.355 1.00 87.56 225 ARG A CA 1
ATOM 1635 C C . ARG A 1 225 ? -29.661 -3.808 25.960 1.00 87.56 225 ARG A C 1
ATOM 1637 O O . ARG A 1 225 ? -30.597 -4.039 25.203 1.00 87.56 225 ARG A O 1
ATOM 1644 N N . PHE A 1 226 ? -28.389 -3.954 25.607 1.00 91.06 226 PHE A N 1
ATOM 1645 C CA . PHE A 1 226 ? -27.964 -4.262 24.245 1.00 91.06 226 PHE A CA 1
ATOM 1646 C C . PHE A 1 226 ? -27.443 -5.693 24.164 1.00 91.06 226 PHE A C 1
ATOM 1648 O O . PHE A 1 226 ? -26.494 -6.046 24.855 1.00 91.06 226 PHE A O 1
ATOM 1655 N N . ALA A 1 227 ? -28.031 -6.511 23.292 1.00 85.69 227 ALA A N 1
ATOM 1656 C CA . ALA A 1 227 ? -27.537 -7.871 23.072 1.00 85.69 227 ALA A CA 1
ATOM 1657 C C . ALA A 1 227 ? -26.351 -7.905 22.102 1.00 85.69 227 ALA A C 1
ATOM 1659 O O . ALA A 1 227 ? -25.580 -8.864 22.100 1.00 85.69 227 ALA A O 1
ATOM 1660 N N . ALA A 1 228 ? -26.212 -6.872 21.265 1.00 89.81 228 ALA A N 1
ATOM 1661 C CA . ALA A 1 228 ? -25.079 -6.737 20.369 1.00 89.81 228 ALA A CA 1
ATOM 1662 C C . ALA A 1 228 ? -24.651 -5.281 20.156 1.00 89.81 228 ALA A C 1
ATOM 1664 O O . ALA A 1 228 ? -25.459 -4.352 20.241 1.00 89.81 228 ALA A O 1
ATOM 1665 N N . VAL A 1 229 ? -23.375 -5.114 19.824 1.00 93.19 229 VAL A N 1
ATOM 1666 C CA . VAL A 1 229 ? -22.756 -3.866 19.385 1.00 93.19 229 VAL A CA 1
ATOM 1667 C C . VAL A 1 229 ? -22.274 -4.049 17.953 1.00 93.19 229 VAL A C 1
ATOM 1669 O O . VAL A 1 229 ? -21.519 -4.976 17.666 1.00 93.19 229 VAL A O 1
ATOM 1672 N N . PHE A 1 230 ? -22.708 -3.170 17.059 1.00 92.69 230 PHE A N 1
ATOM 1673 C CA . PHE A 1 230 ? -22.252 -3.101 15.678 1.00 92.69 230 PHE A CA 1
ATOM 1674 C C . PHE A 1 230 ? -21.372 -1.861 15.494 1.00 92.69 230 PHE A C 1
ATOM 1676 O O . PHE A 1 230 ? -21.801 -0.761 15.824 1.00 92.69 230 PHE A O 1
ATOM 1683 N N . SER A 1 231 ? -20.152 -2.010 14.984 1.00 88.38 231 SER A N 1
ATOM 1684 C CA . SER A 1 231 ? -19.211 -0.887 14.847 1.00 88.38 231 SER A CA 1
ATOM 1685 C C . SER A 1 231 ? -18.360 -1.007 13.588 1.00 88.38 231 SER A C 1
ATOM 1687 O O . SER A 1 231 ? -18.046 -2.114 13.150 1.00 88.38 231 SER A O 1
ATOM 1689 N N . ASP A 1 232 ? -17.926 0.115 13.014 1.00 80.69 232 ASP A N 1
ATOM 1690 C CA . ASP A 1 232 ? -16.758 0.111 12.124 1.00 80.69 232 ASP A CA 1
ATOM 1691 C C . ASP A 1 232 ? -15.479 -0.157 12.930 1.00 80.69 232 ASP A C 1
ATOM 1693 O O . ASP A 1 232 ? -15.401 0.174 14.116 1.00 80.69 232 ASP A O 1
ATOM 1697 N N . VAL A 1 233 ? -14.478 -0.768 12.298 1.00 72.94 233 VAL A N 1
ATOM 1698 C CA . VAL A 1 233 ? -13.122 -0.862 12.853 1.00 72.94 233 VAL A CA 1
ATOM 1699 C C . VAL A 1 233 ? -12.479 0.519 12.872 1.00 72.94 233 VAL A C 1
ATOM 1701 O O . VAL A 1 233 ? -11.847 0.886 13.861 1.00 72.94 233 VAL A O 1
ATOM 1704 N N . MET A 1 234 ? -12.649 1.289 11.798 1.00 65.94 234 MET A N 1
ATOM 1705 C CA . MET A 1 234 ? -12.045 2.610 11.659 1.00 65.94 234 MET A CA 1
ATOM 1706 C C . MET A 1 234 ? -12.976 3.670 12.248 1.00 65.94 234 MET A C 1
ATOM 1708 O O . MET A 1 234 ? -13.881 4.137 11.572 1.00 65.94 234 MET A O 1
ATOM 1712 N N . LEU A 1 235 ? -12.736 4.045 13.504 1.00 71.62 235 LEU A N 1
ATOM 1713 C CA . LEU A 1 235 ? -13.415 5.154 14.175 1.00 71.62 235 LEU A CA 1
ATOM 1714 C C . LEU A 1 235 ? -12.385 6.183 14.665 1.00 71.62 235 LEU A C 1
ATOM 1716 O O . LEU A 1 235 ? -11.274 5.800 15.050 1.00 71.62 235 LEU A O 1
ATOM 1720 N N . PRO A 1 236 ? -12.718 7.484 14.673 1.00 59.50 236 PRO A N 1
ATOM 1721 C CA . PRO A 1 236 ? -11.878 8.506 15.281 1.00 59.50 236 PRO A CA 1
ATOM 1722 C C . PRO A 1 236 ? -11.856 8.354 16.809 1.00 59.50 236 PRO A C 1
ATOM 1724 O O . PRO A 1 236 ? -12.898 8.212 17.442 1.00 59.50 236 PRO A O 1
ATOM 1727 N N . GLY A 1 237 ? -10.664 8.440 17.410 1.00 81.94 237 GLY A N 1
ATOM 1728 C CA . GLY A 1 237 ? -10.480 8.212 18.847 1.00 81.94 237 GLY A CA 1
ATOM 1729 C C . GLY A 1 237 ? -10.258 6.733 19.146 1.00 81.94 237 GLY A C 1
ATOM 1730 O O . GLY A 1 237 ? -9.275 6.154 18.680 1.00 81.94 237 GLY A O 1
ATOM 1731 N N . MET A 1 238 ? -11.140 6.133 19.943 1.00 75.81 238 MET A N 1
ATOM 1732 C CA . MET A 1 238 ? -11.154 4.691 20.173 1.00 75.81 238 MET A CA 1
ATOM 1733 C C . MET A 1 238 ? -11.656 3.950 18.927 1.00 75.81 238 MET A C 1
ATOM 1735 O O . MET A 1 238 ? -12.761 4.197 18.446 1.00 75.81 238 MET A O 1
ATOM 1739 N N . ASN A 1 239 ? -10.849 3.016 18.418 1.00 73.94 239 ASN A N 1
ATOM 1740 C CA . ASN A 1 239 ? -11.213 2.219 17.248 1.00 73.94 239 ASN A CA 1
ATOM 1741 C C . ASN A 1 239 ? -12.188 1.075 17.620 1.00 73.94 239 ASN A C 1
ATOM 1743 O O . ASN A 1 239 ? -12.377 0.750 18.795 1.00 73.94 239 ASN A O 1
ATOM 1747 N N . GLY A 1 240 ? -12.815 0.440 16.625 1.00 74.31 240 GLY A N 1
ATOM 1748 C CA . GLY A 1 240 ? -13.814 -0.612 16.866 1.00 74.31 240 GLY A CA 1
ATOM 1749 C C . GLY A 1 240 ? -13.264 -1.875 17.540 1.00 74.31 240 GLY A C 1
ATOM 1750 O O . GLY A 1 240 ? -13.992 -2.564 18.253 1.00 74.31 240 GLY A O 1
ATOM 1751 N N . ILE A 1 241 ? -11.977 -2.176 17.358 1.00 75.75 241 ILE A N 1
ATOM 1752 C CA . ILE A 1 241 ? -11.318 -3.319 18.010 1.00 75.75 241 ILE A CA 1
ATOM 1753 C C . ILE A 1 241 ? -11.083 -3.007 19.494 1.00 75.75 241 ILE A C 1
ATOM 1755 O O . ILE A 1 241 ? -11.398 -3.830 20.353 1.00 75.75 241 ILE A O 1
ATOM 1759 N N . ASP A 1 242 ? -10.614 -1.799 19.807 1.00 75.69 242 ASP A N 1
ATOM 1760 C CA . ASP A 1 242 ? -10.445 -1.308 21.177 1.00 75.69 242 ASP A CA 1
ATOM 1761 C C . ASP A 1 242 ? -11.788 -1.284 21.919 1.00 75.69 242 ASP A C 1
ATOM 1763 O O . ASP A 1 242 ? -11.864 -1.683 23.082 1.00 75.69 242 ASP A O 1
ATOM 1767 N N . LEU A 1 243 ? -12.865 -0.884 21.232 1.00 83.62 243 LEU A N 1
ATOM 1768 C CA . LEU A 1 243 ? -14.234 -0.964 21.739 1.00 83.62 243 LEU A CA 1
ATOM 1769 C C . LEU A 1 243 ? -14.622 -2.409 22.081 1.00 83.62 243 LEU A C 1
ATOM 1771 O O . LEU A 1 243 ? -15.107 -2.666 23.183 1.00 83.62 243 LEU A O 1
ATOM 1775 N N . ALA A 1 244 ? -14.390 -3.357 21.168 1.00 82.81 244 ALA A N 1
ATOM 1776 C CA . ALA A 1 244 ? -14.708 -4.768 21.381 1.00 82.81 244 ALA A CA 1
ATOM 1777 C C . ALA A 1 244 ? -13.969 -5.350 22.597 1.00 82.81 244 ALA A C 1
ATOM 1779 O O . ALA A 1 244 ? -14.572 -6.014 23.444 1.00 82.81 244 ALA A O 1
ATOM 1780 N N . ASN A 1 245 ? -12.679 -5.037 22.720 1.00 76.38 245 ASN A N 1
ATOM 1781 C CA . ASN A 1 245 ? -11.850 -5.459 23.845 1.00 76.38 245 ASN A CA 1
ATOM 1782 C C . ASN A 1 245 ? -12.332 -4.836 25.161 1.00 76.38 245 ASN A C 1
ATOM 1784 O O . ASN A 1 245 ? -12.478 -5.539 26.159 1.00 76.38 245 ASN A O 1
ATOM 1788 N N . ALA A 1 246 ? -12.652 -3.541 25.165 1.00 82.06 246 ALA A N 1
ATOM 1789 C CA . ALA A 1 246 ? -13.157 -2.856 26.351 1.00 82.06 246 ALA A CA 1
ATOM 1790 C C . ALA A 1 246 ? -14.505 -3.424 26.835 1.00 82.06 246 ALA A C 1
ATOM 1792 O O . ALA A 1 246 ? -14.740 -3.500 28.045 1.00 82.06 246 ALA A O 1
ATOM 1793 N N . ILE A 1 247 ? -15.381 -3.853 25.920 1.00 83.81 247 ILE A N 1
ATOM 1794 C CA . ILE A 1 247 ? -16.643 -4.545 26.244 1.00 83.81 247 ILE A CA 1
ATOM 1795 C C . ILE A 1 247 ? -16.355 -5.914 26.875 1.00 83.81 247 ILE A C 1
ATOM 1797 O O . ILE A 1 247 ? -16.909 -6.237 27.927 1.00 83.81 247 ILE A O 1
ATOM 1801 N N . ALA A 1 248 ? -15.433 -6.685 26.293 1.00 78.94 248 ALA A N 1
ATOM 1802 C CA . ALA A 1 248 ? -15.049 -7.994 26.817 1.00 78.94 248 ALA A CA 1
ATOM 1803 C C . ALA A 1 248 ? -14.416 -7.904 28.222 1.00 78.94 248 ALA A C 1
ATOM 1805 O O . ALA A 1 248 ? -14.766 -8.677 29.115 1.00 78.94 248 ALA A O 1
ATOM 1806 N N . GLU A 1 249 ? -13.528 -6.934 28.457 1.00 78.00 249 GLU A N 1
ATOM 1807 C CA . GLU A 1 249 ? -12.865 -6.725 29.754 1.00 78.00 249 GLU A CA 1
ATOM 1808 C C . GLU A 1 249 ? -13.812 -6.232 30.853 1.00 78.00 249 GLU A C 1
ATOM 1810 O O . GLU A 1 249 ? -13.587 -6.497 32.036 1.00 78.00 249 GLU A O 1
ATOM 1815 N N . SER A 1 250 ? -14.878 -5.521 30.481 1.00 77.88 250 SER A N 1
ATOM 1816 C CA . SER A 1 250 ? -15.874 -5.018 31.432 1.00 77.88 250 SER A CA 1
ATOM 1817 C C . SER A 1 250 ? -16.904 -6.071 31.853 1.00 77.88 250 SER A C 1
ATOM 1819 O O . SER A 1 250 ? -17.684 -5.815 32.771 1.00 77.88 250 SER A O 1
ATOM 1821 N N . GLY A 1 251 ? -16.881 -7.264 31.244 1.00 72.12 251 GLY A N 1
ATOM 1822 C CA . GLY A 1 251 ? -17.807 -8.359 31.547 1.00 72.12 251 GLY A CA 1
ATOM 1823 C C . GLY A 1 251 ? -19.230 -8.117 31.039 1.00 72.12 251 GLY A C 1
ATOM 1824 O O . GLY A 1 251 ? -20.161 -8.778 31.495 1.00 72.12 251 GLY A O 1
ATOM 1825 N N . ILE A 1 252 ? -19.403 -7.163 30.121 1.00 82.12 252 ILE A N 1
ATOM 1826 C CA . ILE A 1 252 ? -20.690 -6.837 29.508 1.00 82.12 252 ILE A CA 1
ATOM 1827 C C . ILE A 1 252 ? -21.016 -7.930 28.490 1.00 82.12 252 ILE A C 1
ATOM 1829 O O . ILE A 1 252 ? -20.218 -8.222 27.603 1.00 82.12 252 ILE A O 1
ATOM 1833 N N . GLY A 1 253 ? -22.195 -8.539 28.614 1.00 77.69 253 GLY A N 1
ATOM 1834 C CA . GLY A 1 253 ? -22.602 -9.694 27.808 1.00 77.69 253 GLY A CA 1
ATOM 1835 C C . GLY A 1 253 ? -23.000 -9.379 26.363 1.00 77.69 253 GLY A C 1
ATOM 1836 O O . GLY A 1 253 ? -23.583 -10.237 25.713 1.00 77.69 253 GLY A O 1
ATOM 1837 N N . ALA A 1 254 ? -22.742 -8.170 25.861 1.00 84.88 254 ALA A N 1
ATOM 1838 C CA . ALA A 1 254 ? -23.121 -7.773 24.510 1.00 84.88 254 ALA A CA 1
ATOM 1839 C C . ALA A 1 254 ? -22.155 -8.374 23.477 1.00 84.88 254 ALA A C 1
ATOM 1841 O O . ALA A 1 254 ? -20.942 -8.169 23.554 1.00 84.88 254 ALA A O 1
ATOM 1842 N N . ALA A 1 255 ? -22.683 -9.084 22.477 1.00 85.81 255 ALA A N 1
ATOM 1843 C CA . ALA A 1 255 ? -21.864 -9.612 21.390 1.00 85.81 255 ALA A CA 1
ATOM 1844 C C . ALA A 1 255 ? -21.361 -8.478 20.489 1.00 85.81 255 ALA A C 1
ATOM 1846 O O . ALA A 1 255 ? -22.105 -7.549 20.193 1.00 85.81 255 ALA A O 1
ATOM 1847 N N . VAL A 1 256 ? -20.130 -8.554 19.987 1.00 87.19 256 VAL A N 1
ATOM 1848 C CA . VAL A 1 256 ? -19.583 -7.483 19.140 1.00 87.19 256 VAL A CA 1
ATOM 1849 C C . VAL A 1 256 ? -19.464 -7.945 17.692 1.00 87.19 256 VAL A C 1
ATOM 1851 O O . VAL A 1 256 ? -18.934 -9.022 17.409 1.00 87.19 256 VAL A O 1
ATOM 1854 N N . VAL A 1 257 ? -19.966 -7.124 16.771 1.00 86.88 257 VAL A N 1
ATOM 1855 C CA . VAL A 1 257 ? -19.850 -7.289 15.322 1.00 86.88 257 VAL A CA 1
ATOM 1856 C C . VAL A 1 257 ? -19.111 -6.080 14.756 1.00 86.88 257 VAL A C 1
ATOM 1858 O O . VAL A 1 257 ? -19.592 -4.952 14.849 1.00 86.88 257 VAL A O 1
ATOM 1861 N N . LEU A 1 258 ? -17.946 -6.311 14.157 1.00 81.94 258 LEU A N 1
ATOM 1862 C CA . LEU A 1 258 ? -17.112 -5.268 13.568 1.00 81.94 258 LEU A CA 1
ATOM 1863 C C . LEU A 1 258 ? -17.159 -5.327 12.050 1.00 81.94 258 LEU A C 1
ATOM 1865 O O . LEU A 1 258 ? -16.992 -6.397 11.470 1.00 81.94 258 LEU A O 1
ATOM 1869 N N . SER A 1 259 ? -17.326 -4.180 11.403 1.00 72.25 259 SER A N 1
ATOM 1870 C CA . SER A 1 259 ? -17.200 -4.061 9.954 1.00 72.25 259 SER A CA 1
ATOM 1871 C C . SER A 1 259 ? -15.801 -3.574 9.553 1.00 72.25 259 SER A C 1
ATOM 1873 O O . SER A 1 259 ? -15.261 -2.690 10.203 1.00 72.25 259 SER A O 1
ATOM 1875 N N . SER A 1 260 ? -15.178 -4.165 8.526 1.00 60.00 260 SER A N 1
ATOM 1876 C CA . SER A 1 260 ? -13.802 -3.828 8.100 1.00 60.00 260 SER A CA 1
ATOM 1877 C C . SER A 1 260 ? -13.670 -3.728 6.583 1.00 60.00 260 SER A C 1
ATOM 1879 O O . SER A 1 260 ? -14.145 -4.606 5.867 1.00 60.00 260 SER A O 1
ATOM 1881 N N . GLY A 1 261 ? -12.979 -2.694 6.094 1.00 46.50 261 GLY A N 1
ATOM 1882 C CA . GLY A 1 261 ? -12.603 -2.531 4.681 1.00 46.50 261 GLY A CA 1
ATOM 1883 C C . GLY A 1 261 ? -11.220 -3.084 4.308 1.00 46.50 261 GLY A C 1
ATOM 1884 O O . GLY A 1 261 ? -10.792 -2.905 3.172 1.00 46.50 261 GLY A O 1
ATOM 1885 N N . TYR A 1 262 ? -10.499 -3.725 5.237 1.00 35.81 262 TYR A N 1
ATOM 1886 C CA . TYR A 1 262 ? -9.131 -4.213 5.019 1.00 35.81 262 TYR A CA 1
ATOM 1887 C C . TYR A 1 262 ? -9.098 -5.744 4.895 1.00 35.81 262 TYR A C 1
ATOM 1889 O O . TYR A 1 262 ? -9.564 -6.461 5.785 1.00 35.81 262 TYR A O 1
ATOM 1897 N N . SER A 1 263 ? -8.544 -6.264 3.795 1.00 34.81 263 SER A N 1
ATOM 1898 C CA . SER A 1 263 ? -8.480 -7.702 3.524 1.00 34.81 263 SER A CA 1
ATOM 1899 C C . SER A 1 263 ? -7.403 -8.427 4.348 1.00 34.81 263 SER A C 1
ATOM 1901 O O . SER A 1 263 ? -6.229 -8.065 4.346 1.00 34.81 263 SER A O 1
ATOM 1903 N N . GLN A 1 264 ? -7.846 -9.527 4.961 1.00 36.97 264 GLN A N 1
ATOM 1904 C CA . GLN A 1 264 ? -7.129 -10.739 5.390 1.00 36.97 264 GLN A CA 1
ATOM 1905 C C . GLN A 1 264 ? -6.161 -10.734 6.583 1.00 36.97 264 GL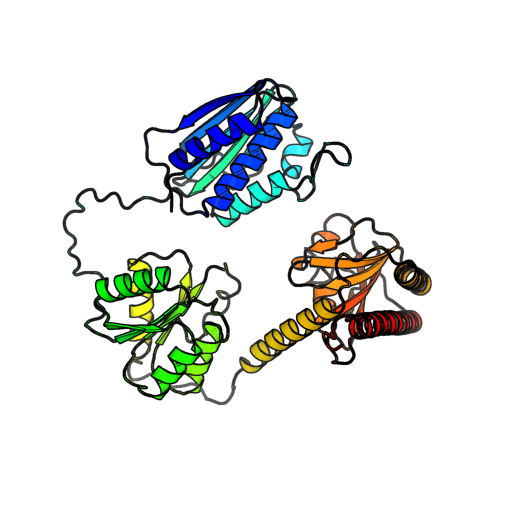N A C 1
ATOM 1907 O O . GLN A 1 264 ? -6.100 -11.771 7.236 1.00 36.97 264 GLN A O 1
ATOM 1912 N N . ALA A 1 265 ? -5.504 -9.641 6.978 1.00 37.88 265 ALA A N 1
ATOM 1913 C CA . ALA A 1 265 ? -4.558 -9.710 8.113 1.00 37.88 265 ALA A CA 1
ATOM 1914 C C . ALA A 1 265 ? -5.221 -9.953 9.494 1.00 37.88 265 ALA A C 1
ATOM 1916 O O . ALA A 1 265 ? -4.573 -10.433 10.418 1.00 37.88 265 ALA A O 1
ATOM 1917 N N . LEU A 1 266 ? -6.521 -9.658 9.635 1.00 38.81 266 LEU A N 1
ATOM 1918 C CA . LEU A 1 266 ? -7.306 -9.906 10.858 1.00 38.81 266 LEU A CA 1
ATOM 1919 C C . LEU A 1 266 ? -8.080 -11.239 10.830 1.00 38.81 266 LEU A C 1
ATOM 1921 O O . LEU A 1 266 ? -8.703 -11.607 11.819 1.00 38.81 266 LEU A O 1
ATOM 1925 N N . VAL A 1 267 ? -8.069 -11.960 9.702 1.00 37.91 267 VAL A N 1
ATOM 1926 C CA . VAL A 1 267 ? -8.821 -13.221 9.521 1.00 37.91 267 VAL A CA 1
ATOM 1927 C C . VAL A 1 267 ? -7.969 -14.445 9.898 1.00 37.91 267 VAL A C 1
ATOM 1929 O O . VAL A 1 267 ? -8.479 -15.558 9.986 1.00 37.91 267 VAL A O 1
ATOM 1932 N N . GLU A 1 268 ? -6.673 -14.258 10.169 1.00 36.06 268 GLU A N 1
ATOM 1933 C CA . GLU A 1 268 ? -5.732 -15.355 10.433 1.00 36.06 268 GLU A CA 1
ATOM 1934 C C . GLU A 1 268 ? -5.803 -15.938 11.861 1.00 36.06 268 GLU A C 1
ATOM 1936 O O . GLU A 1 268 ? -5.139 -16.936 12.132 1.00 36.06 268 GLU A O 1
ATOM 1941 N N . ASN A 1 269 ? -6.644 -15.403 12.759 1.00 37.34 269 ASN A N 1
ATOM 1942 C CA . ASN A 1 269 ? -6.902 -15.988 14.082 1.00 37.34 269 ASN A CA 1
ATOM 1943 C C . ASN A 1 269 ? -8.420 -16.107 14.366 1.00 37.34 269 ASN A C 1
ATOM 1945 O O . ASN A 1 269 ? -9.106 -15.096 14.486 1.00 37.34 269 ASN A O 1
ATOM 1949 N N . PRO A 1 270 ? -8.983 -17.325 14.498 1.00 39.47 270 PRO A N 1
ATOM 1950 C CA . PRO A 1 270 ? -10.425 -17.527 14.705 1.00 39.47 270 PRO A CA 1
ATOM 1951 C C . PRO A 1 270 ? -10.996 -17.095 16.074 1.00 39.47 270 PRO A C 1
ATOM 1953 O O . PRO A 1 270 ? -12.217 -17.106 16.233 1.00 39.47 270 PRO A O 1
ATOM 1956 N N . ASP A 1 271 ? -10.159 -16.716 17.049 1.00 49.00 271 ASP A N 1
ATOM 1957 C CA . ASP A 1 271 ? -10.528 -16.614 18.475 1.00 49.00 271 ASP A CA 1
ATOM 1958 C C . ASP A 1 271 ? -10.527 -15.172 19.033 1.00 49.00 271 ASP A C 1
ATOM 1960 O O . ASP A 1 271 ? -10.075 -14.916 20.147 1.00 49.00 271 ASP A O 1
ATOM 1964 N N . HIS A 1 272 ? -11.037 -14.195 18.277 1.00 53.88 272 HIS A N 1
ATOM 1965 C CA . HIS A 1 272 ? -11.039 -12.780 18.691 1.00 53.88 272 HIS A CA 1
ATOM 1966 C C . HIS A 1 272 ? -12.234 -12.337 19.561 1.00 53.88 272 HIS A C 1
ATOM 1968 O O . HIS A 1 272 ? -12.307 -11.179 19.951 1.00 53.88 272 HIS A O 1
ATOM 1974 N N . GLY A 1 273 ? -13.185 -13.217 19.889 1.00 61.62 273 GLY A N 1
ATOM 1975 C CA . GLY A 1 273 ? -14.335 -12.864 20.743 1.00 61.62 273 GLY A CA 1
ATOM 1976 C C . GLY A 1 273 ? -15.382 -11.931 20.103 1.00 61.62 273 GLY A C 1
ATOM 1977 O O . GLY A 1 273 ? -16.415 -11.675 20.715 1.00 61.62 273 GLY A O 1
ATOM 1978 N N . PHE A 1 274 ? -15.171 -11.480 18.861 1.00 70.19 274 PHE A N 1
ATOM 1979 C CA . PHE A 1 274 ? -16.110 -10.687 18.059 1.00 70.19 274 PHE A CA 1
ATOM 1980 C C . PHE A 1 274 ? -16.269 -11.261 16.641 1.00 70.19 274 PHE A C 1
ATOM 1982 O O . PHE A 1 274 ? -15.439 -12.039 16.167 1.00 70.19 274 PHE A O 1
ATOM 1989 N N . VAL A 1 275 ? -17.358 -10.904 15.956 1.00 73.31 275 VAL A N 1
ATOM 1990 C CA . VAL A 1 275 ? -17.649 -11.320 14.572 1.00 73.31 275 VAL A CA 1
ATOM 1991 C C . VAL A 1 275 ? -17.210 -10.224 13.605 1.00 73.31 275 VAL A C 1
ATOM 1993 O O . VAL A 1 275 ? -17.525 -9.060 13.812 1.00 73.31 275 VAL A O 1
A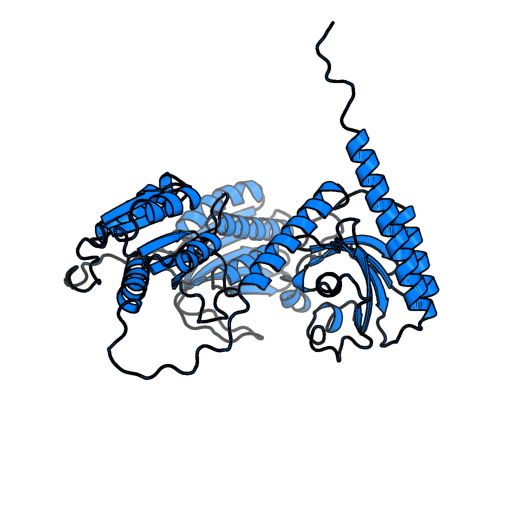TOM 1996 N N . LEU A 1 276 ? -16.509 -10.591 12.532 1.00 68.50 276 LEU A N 1
ATOM 1997 C CA . LEU A 1 276 ? -16.036 -9.656 11.509 1.00 68.50 276 LEU A CA 1
ATOM 1998 C C . LEU A 1 276 ? -16.929 -9.708 10.261 1.00 68.50 276 LEU A C 1
ATOM 2000 O O . LEU A 1 276 ? -17.210 -10.784 9.733 1.00 68.50 276 LEU A O 1
ATOM 2004 N N . LEU A 1 277 ? -17.346 -8.539 9.783 1.00 63.97 277 LEU A N 1
ATOM 2005 C CA . LEU A 1 277 ? -18.153 -8.329 8.588 1.00 63.97 277 LEU A CA 1
ATOM 2006 C C . LEU A 1 277 ? -17.336 -7.524 7.568 1.00 63.97 277 LEU A C 1
ATOM 2008 O O . LEU A 1 277 ? -16.979 -6.372 7.801 1.00 63.97 277 LEU A O 1
ATOM 2012 N N . ALA A 1 278 ? -17.002 -8.126 6.431 1.00 54.28 278 ALA A N 1
ATOM 2013 C CA . ALA A 1 278 ? -16.241 -7.425 5.400 1.00 54.28 278 ALA A CA 1
ATOM 2014 C C . ALA A 1 278 ? -17.098 -6.329 4.746 1.00 54.28 278 ALA A C 1
ATOM 2016 O O . ALA A 1 278 ? -18.250 -6.570 4.392 1.00 54.28 278 ALA A O 1
ATOM 2017 N N . LYS A 1 279 ? -16.536 -5.130 4.578 1.00 55.09 279 LYS A N 1
ATOM 2018 C CA . LYS A 1 279 ? -17.116 -4.065 3.757 1.00 55.09 279 LYS A CA 1
ATOM 2019 C C . LYS A 1 279 ? -16.710 -4.281 2.287 1.00 55.09 279 LYS A C 1
ATOM 2021 O O . LYS A 1 279 ? -15.539 -4.572 2.042 1.00 55.09 279 LYS A O 1
ATOM 2026 N N . PRO A 1 280 ? -17.625 -4.082 1.319 1.00 42.31 280 PRO A N 1
ATOM 2027 C CA . PRO A 1 280 ? -19.051 -3.786 1.501 1.00 42.31 280 PRO A CA 1
ATOM 2028 C C . PRO A 1 280 ? -19.867 -5.034 1.901 1.00 42.31 280 PRO A C 1
ATOM 2030 O O . PRO A 1 280 ? -19.559 -6.144 1.478 1.00 42.31 280 PRO A O 1
ATOM 2033 N N . TYR A 1 281 ? -20.928 -4.847 2.695 1.00 49.59 281 TYR A N 1
ATOM 2034 C CA . TYR A 1 281 ? -21.818 -5.923 3.161 1.00 49.59 281 TYR A CA 1
ATOM 2035 C C . TYR A 1 281 ? -23.279 -5.665 2.772 1.00 49.59 281 TYR A C 1
ATOM 2037 O O . TYR A 1 281 ? -23.730 -4.520 2.742 1.00 49.59 281 TYR A O 1
ATOM 2045 N N . ALA A 1 282 ? -24.042 -6.729 2.500 1.00 58.91 282 ALA A N 1
ATOM 2046 C CA . ALA A 1 282 ? -25.480 -6.636 2.250 1.00 58.91 282 ALA A CA 1
ATOM 2047 C C . ALA A 1 282 ? -26.300 -6.846 3.537 1.00 58.91 282 ALA A C 1
ATOM 2049 O O . ALA A 1 282 ? -25.831 -7.444 4.506 1.00 58.91 282 ALA A O 1
ATOM 2050 N N . LEU A 1 283 ? -27.577 -6.439 3.519 1.00 65.06 283 LEU A N 1
ATOM 2051 C CA . LEU A 1 283 ? -28.520 -6.610 4.638 1.00 65.06 283 LEU A CA 1
ATOM 2052 C C . LEU A 1 283 ? -28.568 -8.061 5.162 1.00 65.06 283 LEU A C 1
ATOM 2054 O O . LEU A 1 283 ? -28.623 -8.303 6.363 1.00 65.06 283 LEU A O 1
ATOM 2058 N N . ALA A 1 284 ? -28.491 -9.043 4.259 1.00 60.31 284 ALA A N 1
ATOM 2059 C CA . ALA A 1 284 ? -28.496 -10.460 4.616 1.00 60.31 284 ALA A CA 1
ATOM 2060 C C . ALA A 1 284 ? -27.193 -10.927 5.298 1.00 60.31 284 ALA A C 1
ATOM 2062 O O . ALA A 1 284 ? -27.235 -11.869 6.091 1.00 60.31 284 ALA A O 1
ATOM 2063 N N . ASP A 1 285 ? -26.048 -10.306 4.993 1.00 61.16 285 ASP A N 1
ATOM 2064 C CA . ASP A 1 285 ? -24.770 -10.585 5.662 1.00 61.16 285 ASP A CA 1
ATOM 2065 C C . ASP A 1 285 ? -24.768 -10.013 7.078 1.00 61.16 285 ASP A C 1
ATOM 2067 O O . ASP A 1 285 ? -24.407 -10.720 8.019 1.00 61.16 285 ASP A O 1
ATOM 2071 N N . LEU A 1 286 ? -25.273 -8.785 7.237 1.00 74.31 286 LEU A N 1
ATOM 2072 C CA . LEU A 1 286 ? -25.478 -8.157 8.541 1.00 74.31 286 LEU A CA 1
ATOM 2073 C C . LEU A 1 286 ? -26.431 -8.985 9.419 1.00 74.31 286 LEU A C 1
ATOM 2075 O O . LEU A 1 286 ? -26.109 -9.273 10.571 1.00 74.31 286 LEU A O 1
ATOM 2079 N N . ALA A 1 287 ? -27.552 -9.456 8.858 1.00 75.31 287 ALA A N 1
ATOM 2080 C CA . ALA A 1 287 ? -28.508 -10.320 9.556 1.00 75.31 287 ALA A CA 1
ATOM 2081 C C . ALA A 1 287 ? -27.865 -11.614 10.072 1.00 75.31 287 ALA A C 1
ATOM 2083 O O . ALA A 1 287 ? -28.053 -12.000 11.225 1.00 75.31 287 ALA A O 1
ATOM 2084 N N . ARG A 1 288 ? -27.073 -12.288 9.228 1.00 73.06 288 ARG A N 1
ATOM 2085 C CA . ARG A 1 288 ? -26.365 -13.515 9.617 1.00 73.06 288 ARG A CA 1
ATOM 2086 C C . ARG A 1 288 ? -25.301 -13.250 10.674 1.00 73.06 288 ARG A C 1
ATOM 2088 O O . ARG A 1 288 ? -25.185 -14.050 11.599 1.00 73.06 288 ARG A O 1
ATOM 2095 N N . ALA A 1 289 ? -24.539 -12.165 10.539 1.00 76.62 289 ALA A N 1
ATOM 2096 C CA . ALA A 1 289 ? -23.486 -11.805 11.481 1.00 76.62 289 ALA A CA 1
ATOM 2097 C C . ALA A 1 289 ? -24.060 -11.497 12.871 1.00 76.62 289 ALA A C 1
ATOM 2099 O O . ALA A 1 289 ? -23.590 -12.063 13.856 1.00 76.62 289 ALA A O 1
ATOM 2100 N N . LEU A 1 290 ? -25.121 -10.687 12.944 1.00 82.12 290 LEU A N 1
ATOM 2101 C CA . LEU A 1 290 ? -25.797 -10.354 14.201 1.00 82.12 290 LEU A CA 1
ATOM 2102 C C . LEU A 1 290 ? -26.465 -11.576 14.833 1.00 82.12 290 LEU A C 1
ATOM 2104 O O . LEU A 1 290 ? -26.267 -11.830 16.017 1.00 82.12 290 LEU A O 1
ATOM 2108 N N . HIS A 1 291 ? -27.181 -12.388 14.053 1.00 79.31 291 HIS A N 1
ATOM 2109 C CA . HIS A 1 291 ? -27.789 -13.617 14.563 1.00 79.31 291 HIS A CA 1
ATOM 2110 C C . HIS A 1 291 ? -26.729 -14.601 15.092 1.00 79.31 291 HIS A C 1
ATOM 2112 O O . HIS A 1 291 ? -26.872 -15.151 16.181 1.00 79.31 291 HIS A O 1
ATOM 2118 N N . ALA A 1 292 ? -25.626 -14.804 14.364 1.00 71.81 292 ALA A N 1
ATOM 2119 C CA . ALA A 1 292 ? -24.534 -15.664 14.821 1.00 71.81 292 ALA A CA 1
ATOM 2120 C C . ALA A 1 292 ? -23.852 -15.132 16.093 1.00 71.81 292 ALA A C 1
ATOM 2122 O O . ALA A 1 292 ? -23.471 -15.927 16.952 1.00 71.81 292 ALA A O 1
ATOM 2123 N N . ALA A 1 293 ? -23.701 -13.812 16.219 1.00 77.25 293 ALA A N 1
ATOM 2124 C CA . ALA A 1 293 ? -23.094 -13.168 17.378 1.00 77.25 293 ALA A CA 1
ATOM 2125 C C . ALA A 1 293 ? -23.979 -13.303 18.629 1.00 77.25 293 ALA A C 1
ATOM 2127 O O . ALA A 1 2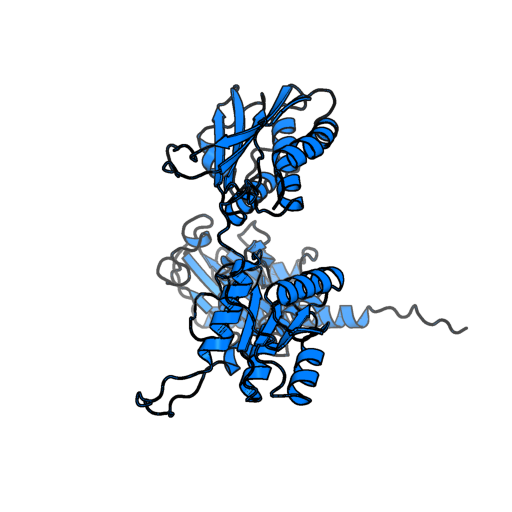93 ? -23.504 -13.746 19.672 1.00 77.25 293 ALA A O 1
ATOM 2128 N N . VAL A 1 294 ? -25.276 -13.012 18.501 1.00 75.12 294 VAL A N 1
ATOM 2129 C CA . VAL A 1 294 ? -26.244 -13.067 19.608 1.00 75.12 294 VAL A CA 1
ATOM 2130 C C . VAL A 1 294 ? -26.465 -14.504 20.099 1.00 75.12 294 VAL A C 1
ATOM 2132 O O . VAL A 1 294 ? -26.486 -14.741 21.302 1.00 75.12 294 VAL A O 1
ATOM 2135 N N . HIS A 1 295 ? -26.552 -15.494 19.202 1.00 66.38 295 HIS A N 1
ATOM 2136 C CA . HIS A 1 295 ? -26.806 -16.891 19.594 1.00 66.38 295 HIS A CA 1
ATOM 2137 C C . HIS A 1 295 ? -25.562 -17.686 20.023 1.00 66.38 295 HIS A C 1
ATOM 2139 O O . HIS A 1 295 ? -25.701 -18.794 20.538 1.00 66.38 295 HIS A O 1
ATOM 2145 N N . ARG A 1 296 ? -24.345 -17.151 19.854 1.00 60.19 296 ARG A N 1
ATOM 2146 C CA . ARG A 1 296 ? -23.121 -17.739 20.436 1.00 60.19 296 ARG A CA 1
ATOM 2147 C C . ARG A 1 296 ? -23.030 -17.559 21.956 1.00 60.19 296 ARG A C 1
ATOM 2149 O O . ARG A 1 296 ? -22.245 -18.261 22.586 1.00 60.19 296 ARG A O 1
ATOM 2156 N N . LEU A 1 297 ? -23.812 -16.644 22.529 1.00 49.50 297 LEU A N 1
ATOM 2157 C CA . LEU A 1 297 ? -23.805 -16.332 23.960 1.00 49.50 297 LEU A CA 1
ATOM 2158 C C . LEU A 1 297 ? -24.633 -17.302 24.823 1.00 49.50 297 LEU A C 1
ATOM 2160 O O . LEU A 1 297 ? -24.554 -17.222 26.045 1.00 49.50 297 LEU A O 1
ATOM 2164 N N . ASP A 1 298 ? -25.355 -18.255 24.220 1.00 32.88 298 ASP A N 1
ATOM 2165 C CA . ASP A 1 298 ? -25.994 -19.366 24.937 1.00 32.88 298 ASP A CA 1
ATOM 2166 C C . ASP A 1 298 ? -25.120 -20.633 24.842 1.00 32.88 298 ASP A C 1
ATOM 2168 O O . ASP A 1 298 ? -25.137 -21.324 23.816 1.00 32.88 298 ASP A O 1
ATOM 2172 N N . PRO A 1 299 ? -24.344 -21.003 25.879 1.00 26.47 299 PRO A N 1
ATOM 2173 C CA . PRO A 1 299 ? -23.671 -22.293 25.881 1.00 26.47 299 PRO A CA 1
ATOM 2174 C C . PRO A 1 299 ? -24.703 -23.418 26.097 1.00 26.47 299 PRO A C 1
ATOM 2176 O O . PRO A 1 299 ? -25.506 -23.351 27.033 1.00 26.47 299 PRO A O 1
ATOM 2179 N N . PRO A 1 300 ? -24.679 -24.507 25.305 1.00 26.58 300 PRO A N 1
ATOM 2180 C CA . PRO A 1 300 ? -25.425 -25.704 25.653 1.00 26.58 300 PRO A CA 1
ATOM 2181 C C . PRO A 1 300 ? -24.847 -26.309 26.936 1.00 26.58 300 PRO A C 1
ATOM 2183 O O . PRO A 1 300 ? -23.637 -26.492 27.082 1.00 26.58 300 PRO A O 1
ATOM 2186 N N . ALA A 1 301 ? -25.734 -26.621 27.881 1.00 30.23 301 ALA A N 1
ATOM 2187 C CA . ALA A 1 301 ? -25.384 -27.242 29.146 1.00 30.23 301 ALA A CA 1
ATOM 2188 C C . ALA A 1 301 ? -24.636 -28.569 28.928 1.00 30.23 301 ALA A C 1
ATOM 2190 O O . ALA A 1 301 ? -25.193 -29.531 28.398 1.00 30.23 301 ALA A O 1
ATOM 2191 N N . GLY A 1 302 ? -23.398 -28.626 29.418 1.00 33.91 302 GLY A N 1
ATOM 2192 C CA . GLY A 1 302 ? -22.658 -29.867 29.614 1.00 33.91 302 GLY A CA 1
ATOM 2193 C C . GLY A 1 302 ? -21.628 -30.170 28.534 1.00 33.91 302 GLY A C 1
ATOM 2194 O O . GLY A 1 302 ? -21.882 -30.971 27.642 1.00 33.91 302 GLY A O 1
ATOM 2195 N N . GLN A 1 303 ? -20.429 -29.615 28.696 1.00 26.94 303 GLN A N 1
ATOM 2196 C CA . GLN A 1 303 ? -19.173 -30.277 28.346 1.00 26.94 303 GLN A CA 1
ATOM 2197 C C . GLN A 1 303 ? -18.036 -29.630 29.148 1.00 26.94 303 GLN A C 1
ATOM 2199 O O . GLN A 1 303 ? -17.974 -28.414 29.301 1.00 26.94 303 GLN A O 1
ATOM 2204 N N . GLU A 1 304 ? -17.226 -30.483 29.768 1.00 27.30 304 GLU A N 1
ATOM 2205 C CA . GLU A 1 304 ? -16.233 -30.163 30.792 1.00 27.30 304 GLU A CA 1
ATOM 2206 C C . GLU A 1 304 ? -15.142 -29.204 30.283 1.00 27.30 304 GLU A C 1
ATOM 2208 O O . GLU A 1 304 ? -14.594 -29.377 29.195 1.00 27.30 304 GLU A O 1
ATOM 2213 N N . GLN A 1 305 ? -14.819 -28.199 31.104 1.00 25.44 305 GLN A N 1
ATOM 2214 C CA . GLN A 1 305 ? -13.708 -27.265 30.906 1.00 25.44 305 GLN A CA 1
ATOM 2215 C C . GLN A 1 305 ? -12.356 -27.978 31.058 1.00 25.44 305 GLN A C 1
ATOM 2217 O O . GLN A 1 305 ? -12.142 -28.635 32.081 1.00 25.44 305 GLN A O 1
ATOM 2222 N N . PRO A 1 306 ? -11.394 -27.790 30.136 1.00 25.97 306 PRO A N 1
ATOM 2223 C CA . PRO A 1 306 ? -9.994 -27.932 30.475 1.00 25.97 306 PRO A CA 1
ATOM 2224 C C . PRO A 1 306 ? -9.498 -26.695 31.243 1.00 25.97 306 PRO A C 1
ATOM 2226 O O . PRO A 1 306 ? -9.984 -25.578 31.086 1.00 25.97 306 PRO A O 1
ATOM 2229 N N . ASP A 1 307 ? -8.525 -26.975 32.098 1.00 24.58 307 ASP A N 1
ATOM 2230 C CA . ASP A 1 307 ? -7.938 -26.183 33.176 1.00 24.58 307 ASP A CA 1
ATOM 2231 C C . ASP A 1 307 ? -7.542 -24.727 32.826 1.00 24.58 307 ASP A C 1
ATOM 2233 O O . ASP A 1 307 ? -6.836 -24.452 31.855 1.00 24.58 307 ASP A O 1
ATOM 2237 N N . MET A 1 308 ? -7.957 -23.785 33.679 1.00 26.77 308 MET A N 1
ATOM 2238 C CA . MET A 1 308 ? -7.886 -22.322 33.515 1.00 26.77 308 MET A CA 1
ATOM 2239 C C . MET A 1 308 ? -6.533 -21.742 33.982 1.00 26.77 308 MET A C 1
ATOM 2241 O O . MET A 1 308 ? -6.471 -20.746 34.703 1.00 26.77 308 MET A O 1
ATOM 2245 N N . ALA A 1 309 ? -5.427 -22.389 33.597 1.00 26.58 309 ALA A N 1
ATOM 2246 C CA . ALA A 1 309 ? -4.081 -22.076 34.094 1.00 26.58 309 ALA A CA 1
ATOM 2247 C C . ALA A 1 309 ? -3.064 -21.642 33.018 1.00 26.58 309 ALA A C 1
ATOM 2249 O O . ALA A 1 309 ? -1.864 -21.603 33.286 1.00 26.58 309 ALA A O 1
ATOM 2250 N N . THR A 1 310 ? -3.490 -21.269 31.807 1.00 26.66 310 THR A N 1
ATOM 2251 C CA . THR A 1 310 ? -2.589 -20.650 30.809 1.00 26.66 310 THR A CA 1
ATOM 2252 C C . THR A 1 310 ? -3.260 -19.443 30.150 1.00 26.66 310 THR A C 1
ATOM 2254 O O . THR A 1 310 ? -3.973 -19.540 29.161 1.00 26.66 310 THR A O 1
ATOM 2257 N N . VAL A 1 311 ? -3.072 -18.287 30.786 1.00 29.84 311 VAL A N 1
ATOM 2258 C CA . VAL A 1 311 ? -3.671 -16.981 30.476 1.00 29.84 311 VAL A CA 1
ATOM 2259 C C . VAL A 1 311 ? -2.818 -16.208 29.444 1.00 29.84 311 VAL A C 1
ATOM 2261 O O . VAL A 1 311 ? -1.665 -15.914 29.736 1.00 29.84 311 VAL A O 1
ATOM 2264 N N . TYR A 1 312 ? -3.438 -15.881 28.294 1.00 30.62 312 TYR A N 1
ATOM 2265 C CA . TYR A 1 312 ? -3.395 -14.661 27.438 1.00 30.62 312 TYR A CA 1
ATOM 2266 C C . TYR A 1 312 ? -2.084 -14.010 26.917 1.00 30.62 312 TYR A C 1
ATOM 2268 O O . TYR A 1 312 ? -1.182 -13.697 27.685 1.00 30.62 312 TYR A O 1
ATOM 2276 N N . ASP A 1 313 ? -2.097 -13.583 25.633 1.00 32.94 313 ASP A N 1
ATOM 2277 C CA . ASP A 1 313 ? -1.141 -12.616 25.024 1.00 32.94 313 ASP A CA 1
ATOM 2278 C C . ASP A 1 313 ? -1.817 -11.466 24.218 1.00 32.94 313 ASP A C 1
ATOM 2280 O O . ASP A 1 313 ? -1.280 -10.973 23.232 1.00 32.94 313 ASP A O 1
ATOM 2284 N N . GLY A 1 314 ? -3.014 -11.006 24.614 1.00 30.53 314 GLY A N 1
ATOM 2285 C CA . GLY A 1 314 ? -3.674 -9.832 23.997 1.00 30.53 314 GLY A CA 1
ATOM 2286 C C . GLY A 1 314 ? -3.037 -8.484 24.380 1.00 30.53 314 GLY A C 1
ATOM 2287 O O . GLY A 1 314 ? -2.927 -7.577 23.566 1.00 30.53 314 GLY A O 1
ATOM 2288 N N . ARG A 1 315 ? -2.490 -8.373 25.599 1.00 34.12 315 ARG A N 1
ATOM 2289 C CA . ARG A 1 315 ? -1.864 -7.134 26.109 1.00 34.12 315 ARG A CA 1
ATOM 2290 C C . ARG A 1 315 ? -0.579 -6.736 25.378 1.00 34.12 315 ARG A C 1
ATOM 2292 O O . ARG A 1 315 ? -0.170 -5.577 25.447 1.00 34.12 315 ARG A O 1
ATOM 2299 N N . ARG A 1 316 ? 0.090 -7.693 24.728 1.00 34.62 316 ARG A N 1
ATOM 2300 C CA . ARG A 1 316 ? 1.345 -7.453 24.008 1.00 34.62 316 ARG A CA 1
ATOM 2301 C C . ARG A 1 316 ? 1.097 -6.824 22.640 1.00 34.62 316 ARG A C 1
ATOM 2303 O O . ARG A 1 316 ? 1.848 -5.933 22.263 1.00 34.62 316 ARG A O 1
ATOM 2310 N N . LEU A 1 317 ? 0.007 -7.195 21.965 1.00 35.22 317 LEU A N 1
ATOM 2311 C CA . LEU A 1 317 ? -0.377 -6.631 20.667 1.00 35.22 317 LEU A CA 1
ATOM 2312 C C . LEU A 1 317 ? -0.777 -5.150 20.780 1.00 35.22 317 LEU A C 1
ATOM 2314 O O . LEU A 1 317 ? -0.301 -4.330 19.997 1.00 35.22 317 LEU A O 1
ATOM 2318 N N . ASP A 1 318 ? -1.527 -4.772 21.819 1.00 45.81 318 ASP A N 1
ATOM 2319 C CA . ASP A 1 318 ? -1.886 -3.366 22.071 1.00 45.81 318 ASP A CA 1
ATOM 2320 C C . ASP A 1 318 ? -0.665 -2.499 22.422 1.00 45.81 318 ASP A C 1
ATOM 2322 O O . ASP A 1 318 ? -0.594 -1.311 22.098 1.00 45.81 318 ASP A O 1
ATOM 2326 N N . ALA A 1 319 ? 0.310 -3.079 23.128 1.00 53.62 319 ALA A N 1
ATOM 2327 C CA . ALA A 1 319 ? 1.562 -2.405 23.448 1.00 53.62 319 ALA A CA 1
ATOM 2328 C C . ALA A 1 319 ? 2.432 -2.212 22.197 1.00 53.62 319 ALA A C 1
ATOM 2330 O O . ALA A 1 319 ? 3.009 -1.140 22.026 1.00 53.62 319 ALA A O 1
ATOM 2331 N N . GLU A 1 320 ? 2.488 -3.213 21.315 1.00 58.50 320 GLU A N 1
ATOM 2332 C CA . GLU A 1 320 ? 3.208 -3.149 20.039 1.00 58.50 320 GLU A CA 1
ATOM 2333 C C . GLU A 1 320 ? 2.594 -2.108 19.090 1.00 58.50 320 GLU A C 1
ATOM 2335 O O . GLU A 1 320 ? 3.331 -1.306 18.515 1.00 58.50 320 GLU A O 1
ATOM 2340 N N . ALA A 1 321 ? 1.262 -2.041 18.989 1.00 60.94 321 ALA A N 1
ATOM 2341 C CA . ALA A 1 321 ? 0.567 -1.045 18.170 1.00 60.94 321 ALA A CA 1
ATOM 2342 C C . ALA A 1 321 ? 0.791 0.393 18.674 1.00 60.94 321 ALA A C 1
ATOM 2344 O O . ALA A 1 321 ? 1.146 1.280 17.895 1.00 60.94 321 ALA A O 1
ATOM 2345 N N . ARG A 1 322 ? 0.673 0.628 19.991 1.00 69.38 322 ARG A N 1
ATOM 2346 C CA . ARG A 1 322 ? 0.969 1.942 20.594 1.00 69.38 322 ARG A CA 1
ATOM 2347 C C . ARG A 1 322 ? 2.435 2.340 20.434 1.00 69.38 322 ARG A C 1
ATOM 2349 O O . ARG A 1 322 ? 2.723 3.507 20.171 1.00 69.38 322 ARG A O 1
ATOM 2356 N N . ALA A 1 323 ? 3.356 1.388 20.582 1.00 73.56 323 ALA A N 1
ATOM 2357 C CA . ALA A 1 323 ? 4.780 1.630 20.369 1.00 73.56 323 ALA A CA 1
ATOM 2358 C C . ALA A 1 323 ? 5.078 2.004 18.907 1.00 73.56 323 ALA A C 1
ATOM 2360 O O . ALA A 1 323 ? 5.870 2.912 18.655 1.00 73.56 323 ALA A O 1
ATOM 2361 N N . GLU A 1 324 ? 4.415 1.362 17.941 1.00 84.25 324 GLU A N 1
ATOM 2362 C CA . GLU A 1 324 ? 4.553 1.707 16.523 1.00 84.25 324 GLU A CA 1
ATOM 2363 C C . GLU A 1 324 ? 4.009 3.106 16.218 1.00 84.25 324 GLU A C 1
ATOM 2365 O O . GLU A 1 324 ? 4.678 3.890 15.545 1.00 84.25 324 GLU A O 1
ATOM 2370 N N . GLN A 1 325 ? 2.841 3.462 16.756 1.00 76.94 325 GLN A N 1
ATOM 2371 C CA . GLN A 1 325 ? 2.272 4.797 16.566 1.00 76.94 325 GLN A CA 1
ATOM 2372 C C . GLN A 1 325 ? 3.165 5.891 17.174 1.00 76.94 325 GLN A C 1
ATOM 2374 O O . GLN A 1 325 ? 3.398 6.924 16.544 1.00 76.94 325 GLN A O 1
ATOM 2379 N N . ALA A 1 326 ? 3.722 5.658 18.366 1.00 77.88 326 ALA A N 1
ATOM 2380 C CA . ALA A 1 326 ? 4.661 6.583 18.999 1.00 77.88 326 ALA A CA 1
ATOM 2381 C C . ALA A 1 326 ? 5.952 6.749 18.177 1.00 77.88 326 ALA A C 1
ATOM 2383 O O . ALA A 1 326 ? 6.410 7.871 17.955 1.00 77.88 326 ALA A O 1
ATOM 2384 N N . ARG A 1 327 ? 6.501 5.648 17.650 1.00 92.31 327 ARG A N 1
ATOM 2385 C CA . ARG A 1 327 ? 7.662 5.663 16.746 1.00 92.31 327 ARG A CA 1
ATOM 2386 C C . ARG A 1 327 ? 7.391 6.474 15.474 1.00 92.31 327 ARG A C 1
ATOM 2388 O O . ARG A 1 327 ? 8.252 7.244 15.050 1.00 92.31 327 ARG A O 1
ATOM 2395 N N . LEU A 1 328 ? 6.218 6.306 14.860 1.00 85.00 328 LEU A N 1
ATOM 2396 C CA . LEU A 1 328 ? 5.819 7.045 13.656 1.00 85.00 328 LEU A CA 1
ATOM 2397 C C . LEU A 1 328 ? 5.662 8.544 13.933 1.00 85.00 328 LEU A C 1
ATOM 2399 O O . LEU A 1 328 ? 6.155 9.360 13.154 1.00 85.00 328 LEU A O 1
ATOM 2403 N N . ALA A 1 329 ? 5.055 8.909 15.064 1.00 79.56 329 ALA A N 1
ATOM 2404 C CA . ALA A 1 329 ? 4.939 10.301 15.490 1.00 79.56 329 ALA A CA 1
ATOM 2405 C C . ALA A 1 329 ? 6.317 10.952 15.711 1.00 79.56 329 ALA A C 1
ATOM 2407 O O . ALA A 1 329 ? 6.544 12.088 15.291 1.00 79.56 329 ALA A O 1
ATOM 2408 N N . GLU A 1 330 ? 7.263 10.227 16.311 1.00 87.25 330 GLU A N 1
ATOM 2409 C CA . GLU A 1 330 ? 8.640 10.703 16.467 1.00 87.25 330 GLU A CA 1
ATOM 2410 C C . GLU A 1 330 ? 9.352 10.891 15.131 1.00 87.25 330 GLU A C 1
ATOM 2412 O O . GLU A 1 330 ? 9.992 11.921 14.926 1.00 87.25 330 GLU A O 1
ATOM 2417 N N . LEU A 1 331 ? 9.219 9.937 14.205 1.00 90.06 331 LEU A N 1
ATOM 2418 C CA . LEU A 1 331 ? 9.794 10.064 12.867 1.00 90.06 331 LEU A CA 1
ATOM 2419 C C . LEU A 1 331 ? 9.221 11.281 12.123 1.00 90.06 331 LEU A C 1
ATOM 2421 O O . LEU A 1 331 ? 9.978 12.029 11.499 1.00 90.06 331 LEU A O 1
ATOM 2425 N N . ALA A 1 332 ? 7.907 11.500 12.211 1.00 84.75 332 ALA A N 1
ATOM 2426 C CA . ALA A 1 332 ? 7.238 12.641 11.593 1.00 84.75 332 ALA A CA 1
ATOM 2427 C C . ALA A 1 332 ? 7.747 13.980 12.156 1.00 84.75 332 ALA A C 1
ATOM 2429 O O . ALA A 1 332 ? 8.036 14.898 11.387 1.00 84.75 332 ALA A O 1
ATOM 2430 N N . ALA A 1 333 ? 7.949 14.068 13.476 1.00 84.25 333 ALA A N 1
ATOM 2431 C CA . ALA A 1 333 ? 8.432 15.275 14.152 1.00 84.25 333 ALA A CA 1
ATOM 2432 C C . ALA A 1 333 ? 9.846 15.714 13.721 1.00 84.25 333 ALA A C 1
ATOM 2434 O O . ALA A 1 333 ? 10.221 16.871 13.908 1.00 84.25 333 ALA A O 1
ATOM 2435 N N . LEU A 1 334 ? 10.641 14.819 13.125 1.00 85.25 334 LEU A N 1
ATOM 2436 C CA . LEU A 1 334 ? 11.969 15.152 12.599 1.00 85.25 334 LEU A CA 1
ATOM 2437 C C . LEU A 1 334 ? 11.927 15.918 11.266 1.00 85.25 334 LEU A C 1
ATOM 2439 O O . LEU A 1 334 ? 12.968 16.423 10.833 1.00 85.25 334 LEU A O 1
ATOM 2443 N N . HIS A 1 335 ? 10.775 15.947 10.575 1.00 85.88 335 HIS A N 1
ATOM 2444 C CA . HIS A 1 335 ? 10.623 16.494 9.216 1.00 85.88 335 HIS A CA 1
ATOM 2445 C C . HIS A 1 335 ? 11.794 16.102 8.292 1.00 85.88 335 HIS A C 1
ATOM 2447 O O . HIS A 1 335 ? 12.397 16.930 7.601 1.00 85.88 335 HIS A O 1
ATOM 2453 N N . ILE A 1 336 ? 12.203 14.836 8.385 1.00 90.44 336 ILE A N 1
ATOM 2454 C CA . ILE A 1 336 ? 13.390 14.292 7.717 1.00 90.44 336 ILE A CA 1
ATOM 2455 C C . ILE A 1 336 ? 13.021 13.498 6.462 1.00 90.44 336 ILE A C 1
ATOM 2457 O O . ILE A 1 336 ? 13.805 13.459 5.516 1.00 90.44 336 ILE A O 1
ATOM 2461 N N . MET A 1 337 ? 11.833 12.892 6.445 1.00 89.31 337 MET A N 1
ATOM 2462 C CA . MET A 1 337 ? 11.302 12.173 5.288 1.00 89.31 337 MET A CA 1
ATOM 2463 C C . MET A 1 337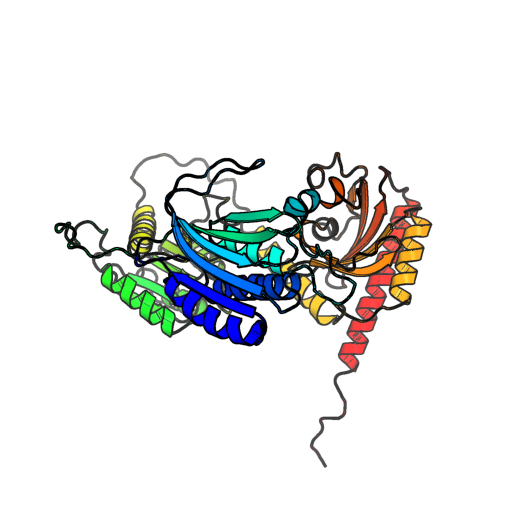 ? 11.156 13.137 4.110 1.00 89.31 337 MET A C 1
ATOM 2465 O O . MET A 1 337 ? 10.731 14.275 4.301 1.00 89.31 337 MET A O 1
ATOM 2469 N N . ASP A 1 338 ? 11.569 12.699 2.920 1.00 88.88 338 ASP A N 1
ATOM 2470 C CA . ASP A 1 338 ? 11.584 13.496 1.682 1.00 88.88 338 ASP A CA 1
ATOM 2471 C C . ASP A 1 338 ? 12.366 14.824 1.763 1.00 88.88 338 ASP A C 1
ATOM 2473 O O . ASP A 1 338 ? 12.228 15.690 0.899 1.00 88.88 338 ASP A O 1
ATOM 2477 N N . SER A 1 339 ? 13.224 14.989 2.777 1.00 88.12 339 SER A N 1
ATOM 2478 C CA . SER A 1 339 ? 14.102 16.158 2.880 1.00 88.12 339 SER A CA 1
ATOM 2479 C C . SER A 1 339 ? 15.216 16.133 1.829 1.00 88.12 339 SER A C 1
ATOM 2481 O O . SER A 1 339 ? 15.565 15.081 1.286 1.00 88.12 339 SER A O 1
ATOM 2483 N N . GLU A 1 340 ? 15.800 17.305 1.566 1.00 85.25 340 GLU A N 1
ATOM 2484 C CA . GLU A 1 340 ? 16.916 17.455 0.629 1.00 85.25 340 GLU A CA 1
ATOM 2485 C C . GLU A 1 340 ? 18.119 16.567 0.986 1.00 85.25 340 GLU A C 1
ATOM 2487 O O . GLU A 1 340 ? 18.293 16.111 2.124 1.00 85.25 340 GLU A O 1
ATOM 2492 N N . GLU A 1 341 ? 18.956 16.313 -0.018 1.00 82.56 341 GLU A N 1
ATOM 2493 C CA . GLU A 1 341 ? 20.197 15.562 0.153 1.00 82.56 341 GLU A CA 1
ATOM 2494 C C . GLU A 1 341 ? 21.136 16.303 1.106 1.00 82.56 341 GLU A C 1
ATOM 2496 O O . GLU A 1 341 ? 21.260 17.525 1.063 1.00 82.56 341 GLU A O 1
ATOM 2501 N N . ASP A 1 342 ? 21.780 15.549 1.990 1.00 86.81 342 ASP A N 1
ATOM 2502 C CA . ASP A 1 342 ? 22.626 16.100 3.039 1.00 86.81 342 ASP A CA 1
ATOM 2503 C C . ASP A 1 342 ? 23.922 15.293 3.092 1.00 86.81 342 ASP A C 1
ATOM 2505 O O . ASP A 1 342 ? 23.946 14.114 3.465 1.00 86.81 342 ASP A O 1
ATOM 2509 N N . GLU A 1 343 ? 25.005 15.960 2.690 1.00 87.44 343 GLU A N 1
ATOM 2510 C CA . GLU A 1 343 ? 26.328 15.364 2.527 1.00 87.44 343 GLU A CA 1
ATOM 2511 C C . GLU A 1 343 ? 26.838 14.713 3.816 1.00 87.44 343 GLU A C 1
ATOM 2513 O O . GLU A 1 343 ? 27.582 13.731 3.759 1.00 87.44 343 GLU A O 1
ATOM 2518 N N . ALA A 1 344 ? 26.399 15.192 4.980 1.00 89.25 344 ALA A N 1
ATOM 2519 C CA . ALA A 1 344 ? 26.850 14.653 6.249 1.00 89.25 344 ALA A CA 1
ATOM 2520 C C . ALA A 1 344 ? 26.253 13.267 6.556 1.00 89.25 344 ALA A C 1
ATOM 2522 O O . ALA A 1 344 ? 26.917 12.430 7.174 1.00 89.25 344 ALA A O 1
ATOM 2523 N N . TYR A 1 345 ? 25.029 12.986 6.097 1.00 93.88 345 TYR A N 1
ATOM 2524 C CA . TYR A 1 345 ? 24.452 11.637 6.166 1.00 93.88 345 TYR A CA 1
ATOM 2525 C C . TYR A 1 345 ? 25.114 10.708 5.140 1.00 93.88 345 TYR A C 1
ATOM 2527 O O . TYR A 1 345 ? 25.396 9.542 5.439 1.00 93.88 345 TYR A O 1
ATOM 2535 N N . ASP A 1 346 ? 25.442 11.217 3.951 1.00 90.88 346 ASP A N 1
ATOM 2536 C CA . ASP A 1 346 ? 26.170 10.441 2.944 1.00 90.88 346 ASP A CA 1
ATOM 2537 C C . ASP A 1 346 ? 27.598 10.097 3.390 1.00 90.88 346 ASP A C 1
ATOM 2539 O O . ASP A 1 346 ? 28.086 9.001 3.107 1.00 90.88 346 ASP A O 1
ATOM 2543 N N . GLU A 1 347 ? 28.270 10.981 4.130 1.00 91.75 347 GLU A N 1
ATOM 2544 C CA . GLU A 1 347 ? 29.590 10.717 4.708 1.00 91.75 347 GLU A CA 1
ATOM 2545 C C . GLU A 1 347 ? 29.551 9.578 5.736 1.00 91.75 347 GLU A C 1
ATOM 2547 O O . GLU A 1 347 ? 30.349 8.642 5.646 1.00 91.75 347 GLU A O 1
ATOM 2552 N N . LEU A 1 348 ? 28.575 9.591 6.652 1.00 94.00 348 LEU A N 1
ATOM 2553 C CA . LEU A 1 348 ? 28.345 8.492 7.602 1.00 94.00 348 LEU A CA 1
ATOM 2554 C C . LEU A 1 348 ? 28.086 7.165 6.879 1.00 94.00 348 LEU A C 1
ATOM 2556 O O . LEU A 1 348 ? 28.604 6.117 7.271 1.00 94.00 348 LEU A O 1
ATOM 2560 N N . THR A 1 349 ? 27.344 7.224 5.776 1.00 94.44 349 THR A N 1
ATOM 2561 C CA . THR A 1 349 ? 27.046 6.059 4.943 1.00 94.44 349 THR A CA 1
ATOM 2562 C C . THR A 1 349 ? 28.301 5.532 4.228 1.00 94.44 349 THR A C 1
ATOM 2564 O O . THR A 1 349 ? 28.543 4.323 4.211 1.00 94.44 349 THR A O 1
ATOM 2567 N N . ARG A 1 350 ? 29.161 6.418 3.703 1.00 95.69 350 ARG A N 1
ATOM 2568 C CA . ARG A 1 350 ? 30.466 6.050 3.115 1.00 95.69 350 ARG A CA 1
ATOM 2569 C C . ARG A 1 350 ? 31.403 5.420 4.139 1.00 95.69 350 ARG A C 1
ATOM 2571 O O . ARG A 1 350 ? 32.053 4.423 3.827 1.00 95.69 350 ARG A O 1
ATOM 2578 N N . MET A 1 351 ? 31.452 5.956 5.357 1.00 95.06 351 MET A N 1
ATOM 2579 C CA . MET A 1 351 ? 32.239 5.367 6.441 1.00 95.06 351 MET A CA 1
ATOM 2580 C C . MET A 1 351 ? 31.734 3.966 6.797 1.00 95.06 351 MET A C 1
ATOM 2582 O O . MET A 1 351 ? 32.544 3.047 6.895 1.00 95.06 351 MET A O 1
ATOM 2586 N N . ALA A 1 352 ? 30.416 3.766 6.906 1.00 95.62 352 ALA A N 1
ATOM 2587 C CA . ALA A 1 352 ? 29.836 2.450 7.182 1.00 95.62 352 ALA A CA 1
ATOM 2588 C C . ALA A 1 352 ? 30.202 1.419 6.102 1.00 95.62 352 ALA A C 1
ATOM 2590 O O . ALA A 1 352 ? 30.643 0.315 6.432 1.00 95.62 352 ALA A O 1
ATOM 2591 N N . ALA A 1 353 ? 30.090 1.797 4.823 1.00 96.00 353 ALA A N 1
ATOM 2592 C CA . ALA A 1 353 ? 30.524 0.967 3.698 1.00 96.00 353 ALA A CA 1
ATOM 2593 C C . ALA A 1 353 ? 32.018 0.615 3.795 1.00 96.00 353 ALA A C 1
ATOM 2595 O O . ALA A 1 353 ? 32.385 -0.549 3.645 1.00 96.00 353 ALA A O 1
ATOM 2596 N N . SER A 1 354 ? 32.869 1.600 4.105 1.00 95.25 354 SER A N 1
ATOM 2597 C CA . SER A 1 354 ? 34.318 1.412 4.207 1.00 95.25 354 SER A CA 1
ATOM 2598 C C . SER A 1 354 ? 34.720 0.506 5.371 1.00 95.25 354 SER A C 1
ATOM 2600 O O . SER A 1 354 ? 35.491 -0.424 5.162 1.00 95.25 354 SER A O 1
ATOM 2602 N N . PHE A 1 355 ? 34.218 0.746 6.586 1.00 93.50 355 PHE A N 1
ATOM 2603 C CA . PHE A 1 355 ? 34.580 -0.059 7.761 1.00 93.50 355 PHE A CA 1
ATOM 2604 C C . PHE A 1 355 ? 34.094 -1.501 7.637 1.00 93.50 355 PHE A C 1
ATOM 2606 O O . PHE A 1 355 ? 34.802 -2.433 8.008 1.00 93.50 355 PHE A O 1
ATOM 2613 N N . CYS A 1 356 ? 32.890 -1.693 7.098 1.00 93.06 356 CYS A N 1
ATOM 2614 C CA . CYS A 1 356 ? 32.305 -3.019 6.940 1.00 93.06 356 CYS A CA 1
ATOM 2615 C C . CYS A 1 356 ? 32.741 -3.727 5.649 1.00 93.06 356 CYS A C 1
ATOM 2617 O O . CYS A 1 356 ? 32.253 -4.830 5.392 1.00 93.06 356 CYS A O 1
ATOM 2619 N N . GLU A 1 357 ? 33.590 -3.087 4.835 1.00 95.06 357 GLU A N 1
ATOM 2620 C CA . GLU A 1 357 ? 34.037 -3.559 3.517 1.00 95.06 357 GLU A CA 1
ATOM 2621 C C . GLU A 1 357 ? 32.864 -3.986 2.613 1.00 95.06 357 GLU A C 1
ATOM 2623 O O . GLU A 1 357 ? 32.913 -4.990 1.905 1.00 95.06 357 GLU A O 1
ATOM 2628 N N . ALA A 1 358 ? 31.770 -3.224 2.671 1.00 95.00 358 ALA A N 1
ATOM 2629 C CA . ALA A 1 358 ? 30.529 -3.500 1.961 1.00 95.00 358 ALA A CA 1
ATOM 2630 C C . ALA A 1 358 ? 30.389 -2.599 0.727 1.00 95.00 358 ALA A C 1
ATOM 2632 O O . ALA A 1 358 ? 30.660 -1.400 0.821 1.00 95.00 358 ALA A O 1
ATOM 2633 N N . PRO A 1 359 ? 29.881 -3.109 -0.407 1.00 94.75 359 PRO A N 1
ATOM 2634 C CA . PRO A 1 359 ? 29.652 -2.282 -1.591 1.00 94.75 359 PRO A CA 1
ATOM 2635 C C . PRO A 1 359 ? 28.472 -1.315 -1.429 1.00 94.75 359 PRO A C 1
ATOM 2637 O O . PRO A 1 359 ? 28.387 -0.335 -2.169 1.00 94.75 359 PRO A O 1
ATOM 2640 N N . ILE A 1 360 ? 27.546 -1.604 -0.509 1.00 96.56 360 ILE A N 1
ATOM 2641 C CA . ILE A 1 360 ? 26.318 -0.839 -0.304 1.00 96.56 360 ILE A CA 1
ATOM 2642 C C . ILE A 1 360 ? 26.179 -0.502 1.180 1.00 96.56 360 ILE A C 1
ATOM 2644 O O . ILE A 1 360 ? 26.339 -1.373 2.039 1.00 96.56 360 ILE A O 1
ATOM 2648 N N . ALA A 1 361 ? 25.830 0.747 1.468 1.00 97.00 361 ALA A N 1
ATOM 2649 C CA . ALA A 1 361 ? 25.419 1.193 2.792 1.00 97.00 361 ALA A CA 1
ATOM 2650 C C . ALA A 1 361 ? 24.288 2.213 2.669 1.00 97.00 361 ALA A C 1
ATOM 2652 O O . ALA A 1 361 ? 24.244 2.964 1.690 1.00 97.00 361 ALA A O 1
ATOM 2653 N N . LEU A 1 362 ? 23.376 2.230 3.640 1.00 97.62 362 LEU A N 1
ATOM 2654 C CA . LEU A 1 362 ? 22.201 3.099 3.639 1.00 97.62 362 LEU A CA 1
ATOM 2655 C C . LEU A 1 362 ? 21.884 3.588 5.053 1.00 97.62 362 LEU A C 1
ATOM 2657 O O . LEU A 1 362 ? 21.907 2.811 6.008 1.00 97.62 362 LEU A O 1
ATOM 2661 N N . ILE A 1 363 ? 21.484 4.849 5.167 1.00 97.81 363 ILE A N 1
ATOM 2662 C CA . ILE A 1 363 ? 20.709 5.350 6.304 1.00 97.81 363 ILE A CA 1
ATOM 2663 C C . ILE A 1 363 ? 19.247 5.292 5.882 1.00 97.81 363 ILE A C 1
ATOM 2665 O O . ILE A 1 363 ? 18.801 6.087 5.057 1.00 97.81 363 ILE A O 1
ATOM 2669 N N . SER A 1 364 ? 18.525 4.315 6.418 1.00 95.75 364 SER A N 1
ATOM 2670 C CA . SER A 1 364 ? 17.136 4.021 6.062 1.00 95.75 364 SER A CA 1
ATOM 2671 C C . SER A 1 364 ? 16.211 4.414 7.202 1.00 95.75 364 SER A C 1
ATOM 2673 O O . SER A 1 364 ? 16.445 3.989 8.330 1.00 95.75 364 SER A O 1
ATOM 2675 N N . LEU A 1 365 ? 15.155 5.166 6.916 1.00 96.88 365 LEU A N 1
ATOM 2676 C CA . LEU A 1 365 ? 14.077 5.514 7.845 1.00 96.88 365 LEU A CA 1
ATOM 2677 C C . LEU A 1 365 ? 12.786 4.831 7.392 1.00 96.88 365 LEU A C 1
ATOM 2679 O O . LEU A 1 365 ? 12.576 4.684 6.191 1.00 96.88 365 LEU A O 1
ATOM 2683 N N . VAL A 1 366 ? 11.954 4.365 8.323 1.00 93.00 366 VAL A N 1
ATOM 2684 C CA . VAL A 1 366 ? 10.793 3.513 7.999 1.00 93.00 366 VAL A CA 1
ATOM 2685 C C . VAL A 1 366 ? 9.498 4.192 8.430 1.00 93.00 366 VAL A C 1
ATOM 2687 O O . VAL A 1 366 ? 9.269 4.352 9.628 1.00 93.00 366 VAL A O 1
ATOM 2690 N N . ASP A 1 367 ? 8.639 4.554 7.481 1.00 87.81 367 ASP A N 1
ATOM 2691 C CA . ASP A 1 367 ? 7.285 5.060 7.752 1.00 87.81 367 ASP A CA 1
ATOM 2692 C C . ASP A 1 367 ? 6.241 3.929 7.648 1.00 87.81 367 ASP A C 1
ATOM 2694 O O . ASP A 1 367 ? 6.585 2.751 7.748 1.00 87.81 367 ASP A O 1
ATOM 2698 N N . GLU A 1 368 ? 4.957 4.257 7.522 1.00 80.88 368 GLU A N 1
ATOM 2699 C CA . GLU A 1 368 ? 3.860 3.287 7.385 1.00 80.88 368 GLU A CA 1
ATOM 2700 C C . GLU A 1 368 ? 3.922 2.473 6.084 1.00 80.88 368 GLU A C 1
ATOM 2702 O O . GLU A 1 368 ? 3.564 1.296 6.078 1.00 80.88 368 GLU A O 1
ATOM 2707 N N . GLN A 1 369 ? 4.412 3.063 4.995 1.00 73.12 369 GLN A N 1
ATOM 2708 C CA . GLN A 1 369 ? 4.270 2.535 3.635 1.00 73.12 369 GLN A CA 1
ATOM 2709 C C . GLN A 1 369 ? 5.606 2.092 3.024 1.00 73.12 369 GLN A C 1
ATOM 2711 O O . GLN A 1 369 ? 5.658 1.158 2.217 1.00 73.12 369 GLN A O 1
ATOM 2716 N N . ARG A 1 370 ? 6.715 2.727 3.409 1.00 86.69 370 ARG A N 1
ATOM 2717 C CA . ARG A 1 370 ? 8.024 2.579 2.763 1.00 86.69 370 ARG A CA 1
ATOM 2718 C C . ARG A 1 370 ? 9.194 2.716 3.737 1.00 86.69 370 ARG A C 1
ATOM 2720 O O . ARG A 1 370 ? 9.098 3.273 4.828 1.00 86.69 370 ARG A O 1
ATOM 2727 N N . GLN A 1 371 ? 10.344 2.203 3.305 1.00 89.75 371 GLN A N 1
ATOM 2728 C CA . GLN A 1 371 ? 11.643 2.660 3.789 1.00 89.75 371 GLN A CA 1
ATOM 2729 C C . GLN A 1 371 ? 12.173 3.740 2.845 1.00 89.75 371 GLN A C 1
ATOM 2731 O O . GLN A 1 371 ? 12.179 3.545 1.631 1.00 89.75 371 GLN A O 1
ATOM 2736 N N . TRP A 1 372 ? 12.643 4.850 3.394 1.00 95.50 372 TRP A N 1
ATOM 2737 C CA . TRP A 1 372 ? 13.219 5.973 2.660 1.00 95.50 372 TRP A CA 1
ATOM 2738 C C . TRP A 1 372 ? 14.694 6.149 3.027 1.00 95.50 372 TRP A C 1
ATOM 2740 O O . TRP A 1 372 ? 15.076 5.981 4.189 1.00 95.50 372 TRP A O 1
ATOM 2750 N N . PHE A 1 373 ? 15.543 6.464 2.050 1.00 94.62 373 PHE A N 1
ATOM 2751 C CA . PHE A 1 373 ? 16.994 6.506 2.231 1.00 94.62 373 PHE A CA 1
ATOM 2752 C C . PHE A 1 373 ? 17.505 7.943 2.356 1.00 94.62 373 PHE A C 1
ATOM 2754 O O . PHE A 1 373 ? 17.643 8.650 1.355 1.00 94.62 373 PHE A O 1
ATOM 2761 N N . LYS A 1 374 ? 17.853 8.345 3.586 1.00 94.56 374 LYS A N 1
ATOM 2762 C CA . LYS A 1 374 ? 18.426 9.669 3.879 1.00 94.56 374 LYS A CA 1
ATOM 2763 C C . LYS A 1 374 ? 19.868 9.801 3.399 1.00 94.56 374 LYS A C 1
ATOM 2765 O O . LYS A 1 374 ? 20.261 10.861 2.930 1.00 94.56 374 LYS A O 1
ATOM 2770 N N . GLY A 1 375 ? 20.640 8.728 3.544 1.00 92.56 375 GLY A N 1
ATOM 2771 C CA . GLY A 1 375 ? 22.020 8.630 3.081 1.00 92.56 375 GLY A CA 1
ATOM 2772 C C . GLY A 1 375 ? 22.210 7.329 2.321 1.00 92.56 375 GLY A C 1
ATOM 2773 O O . GLY A 1 375 ? 21.637 6.303 2.707 1.00 92.56 375 GLY A O 1
ATOM 2774 N N . ARG A 1 376 ? 22.959 7.358 1.216 1.00 93.69 376 ARG A N 1
ATOM 2775 C CA . ARG A 1 376 ? 23.088 6.180 0.342 1.00 93.69 376 ARG A CA 1
ATOM 2776 C C . ARG A 1 376 ? 24.439 6.071 -0.350 1.00 93.69 376 ARG A C 1
ATOM 2778 O O . ARG A 1 376 ? 24.966 7.031 -0.901 1.00 93.69 376 ARG A O 1
ATOM 2785 N N . VAL A 1 377 ? 24.971 4.852 -0.388 1.00 92.56 377 VAL A N 1
ATOM 2786 C CA . VAL A 1 377 ? 26.166 4.475 -1.152 1.00 92.56 377 VAL A CA 1
ATOM 2787 C C . VAL A 1 377 ? 25.901 3.142 -1.841 1.00 92.56 377 VAL A C 1
ATOM 2789 O O . VAL A 1 377 ? 25.385 2.215 -1.225 1.00 92.56 377 VAL A O 1
ATOM 2792 N N . GLY A 1 378 ? 26.253 3.037 -3.124 1.00 86.44 378 GLY A N 1
ATOM 2793 C CA . GLY A 1 378 ? 26.185 1.776 -3.873 1.00 86.44 378 GLY A CA 1
ATOM 2794 C C . GLY A 1 378 ? 24.789 1.356 -4.354 1.00 86.44 378 GLY A C 1
ATOM 2795 O O . GLY A 1 378 ? 24.670 0.323 -5.012 1.00 86.44 378 GLY A O 1
ATOM 2796 N N . LEU A 1 379 ? 23.746 2.152 -4.094 1.00 87.38 379 LEU A N 1
ATOM 2797 C CA . LEU A 1 379 ? 22.373 1.910 -4.550 1.00 87.38 379 LEU A CA 1
ATOM 2798 C C . LEU A 1 379 ? 21.745 3.197 -5.110 1.00 87.38 379 LEU A C 1
ATOM 2800 O O . LEU A 1 379 ? 21.895 4.266 -4.525 1.00 87.38 379 LEU A O 1
ATOM 2804 N N . GLN A 1 380 ? 21.049 3.090 -6.249 1.00 79.88 380 GLN A N 1
ATOM 2805 C CA . GLN A 1 380 ? 20.399 4.234 -6.917 1.00 79.88 380 GLN A CA 1
ATOM 2806 C C . GLN A 1 380 ? 18.966 4.487 -6.438 1.00 79.88 380 GLN A C 1
ATOM 2808 O O . GLN A 1 380 ? 18.462 5.601 -6.564 1.00 79.88 380 GLN A O 1
ATOM 2813 N N . ALA A 1 381 ? 18.309 3.456 -5.899 1.00 80.56 381 ALA A N 1
ATOM 2814 C CA . ALA A 1 381 ? 16.988 3.598 -5.308 1.00 80.56 381 ALA A CA 1
ATOM 2815 C C . ALA A 1 381 ? 17.031 4.619 -4.162 1.00 80.56 381 ALA A C 1
ATOM 2817 O O . ALA A 1 381 ? 18.028 4.710 -3.444 1.00 80.56 381 ALA A O 1
ATOM 2818 N N . ARG A 1 382 ? 15.947 5.383 -4.009 1.00 86.56 382 ARG A N 1
ATOM 2819 C CA . ARG A 1 382 ? 15.756 6.361 -2.922 1.00 86.56 382 ARG A CA 1
ATOM 2820 C C . ARG A 1 382 ? 14.832 5.846 -1.823 1.00 86.56 382 ARG A C 1
ATOM 2822 O O . ARG A 1 382 ? 14.836 6.376 -0.721 1.00 86.56 382 ARG A O 1
ATOM 2829 N N . GLU A 1 383 ? 14.084 4.796 -2.127 1.00 89.19 383 GLU A N 1
ATOM 2830 C CA . GLU A 1 383 ? 13.133 4.172 -1.224 1.00 89.19 383 GLU A CA 1
ATOM 2831 C C . GLU A 1 383 ? 12.817 2.744 -1.667 1.00 89.19 383 GLU A C 1
ATOM 2833 O O . GLU A 1 383 ? 13.258 2.275 -2.723 1.00 89.19 383 GLU A O 1
ATOM 2838 N N . THR A 1 384 ? 12.067 2.024 -0.844 1.00 76.81 384 THR A N 1
ATOM 2839 C CA . THR A 1 384 ? 11.528 0.697 -1.156 1.00 76.81 384 THR A CA 1
ATOM 2840 C C . THR A 1 384 ? 10.246 0.476 -0.351 1.00 76.81 384 THR A C 1
ATOM 2842 O O . THR A 1 384 ? 10.180 0.961 0.780 1.00 76.81 384 THR A O 1
ATOM 2845 N N . PRO A 1 385 ? 9.254 -0.281 -0.856 1.00 75.75 385 PRO A N 1
ATOM 2846 C CA . PRO A 1 385 ? 8.081 -0.655 -0.065 1.00 75.75 385 PRO A CA 1
ATOM 2847 C C . PRO A 1 385 ? 8.459 -1.292 1.278 1.00 75.75 385 PRO A C 1
ATOM 2849 O O . PRO A 1 385 ? 9.407 -2.084 1.353 1.00 75.75 385 PRO A O 1
ATOM 2852 N N . ARG A 1 386 ? 7.720 -0.956 2.343 1.00 85.56 386 ARG A N 1
ATOM 2853 C CA . ARG A 1 386 ? 8.010 -1.411 3.715 1.00 85.56 386 ARG A CA 1
ATOM 2854 C C . ARG A 1 386 ? 7.974 -2.933 3.837 1.00 85.56 386 ARG A C 1
ATOM 2856 O O . ARG A 1 386 ? 8.810 -3.503 4.533 1.00 85.56 386 ARG A O 1
ATOM 2863 N N . GLU A 1 387 ? 7.060 -3.584 3.124 1.00 73.50 387 GLU A N 1
ATOM 2864 C CA . GLU A 1 387 ? 6.921 -5.047 3.072 1.00 73.50 387 GLU A CA 1
ATOM 2865 C C . GLU A 1 387 ? 8.189 -5.763 2.574 1.00 73.50 387 GLU A C 1
ATOM 2867 O O . GLU A 1 387 ? 8.503 -6.865 3.018 1.00 73.50 387 GLU A O 1
ATOM 2872 N N . HIS A 1 388 ? 8.980 -5.111 1.718 1.00 80.12 388 HIS A N 1
ATOM 2873 C CA . HIS A 1 388 ? 10.228 -5.665 1.191 1.00 80.12 388 HIS A CA 1
ATOM 2874 C C . HIS A 1 388 ? 11.457 -5.261 2.020 1.00 80.12 388 HIS A C 1
ATOM 2876 O O . HIS A 1 388 ? 12.556 -5.771 1.788 1.00 80.12 388 HIS A O 1
ATOM 2882 N N . ALA A 1 389 ? 11.304 -4.357 2.991 1.00 82.56 389 ALA A N 1
ATOM 2883 C CA . ALA A 1 389 ? 12.409 -3.758 3.723 1.00 82.56 389 ALA A CA 1
ATOM 2884 C C . ALA A 1 389 ? 12.991 -4.698 4.794 1.00 82.56 389 ALA A C 1
ATOM 2886 O O . ALA A 1 389 ? 12.346 -5.054 5.785 1.00 82.56 389 ALA A O 1
ATOM 2887 N N . PHE A 1 390 ? 14.286 -4.998 4.678 1.00 90.81 390 PHE A N 1
ATOM 2888 C CA . PHE A 1 390 ? 15.055 -5.635 5.755 1.00 90.81 390 PHE A CA 1
ATOM 2889 C C . PHE A 1 390 ? 15.046 -4.762 7.019 1.00 90.81 390 PHE A C 1
ATOM 2891 O O . PHE A 1 390 ? 14.904 -5.262 8.134 1.00 90.81 390 PHE A O 1
ATOM 2898 N N . CYS A 1 391 ? 15.105 -3.440 6.843 1.00 87.75 391 CYS A N 1
ATOM 2899 C CA . CYS A 1 391 ? 15.075 -2.466 7.930 1.00 87.75 391 CYS A CA 1
ATOM 2900 C C . CYS A 1 391 ? 13.781 -2.557 8.759 1.00 87.75 391 CYS A C 1
ATOM 2902 O O . CYS A 1 391 ? 13.844 -2.439 9.979 1.00 87.75 391 CYS A O 1
ATOM 2904 N N . ALA A 1 392 ? 12.632 -2.863 8.139 1.00 85.06 392 ALA A N 1
ATOM 2905 C CA . ALA A 1 392 ? 11.358 -3.040 8.848 1.00 85.06 392 ALA A CA 1
ATOM 2906 C C . ALA A 1 392 ? 11.363 -4.244 9.813 1.00 85.06 392 ALA A C 1
ATOM 2908 O O . ALA A 1 392 ? 10.581 -4.282 10.761 1.00 85.06 392 ALA A O 1
ATOM 2909 N N . HIS A 1 393 ? 12.260 -5.210 9.601 1.00 87.69 393 HIS A N 1
ATOM 2910 C CA . HIS A 1 393 ? 12.478 -6.327 10.519 1.00 87.69 393 HIS A CA 1
ATOM 2911 C C . HIS A 1 393 ? 13.488 -5.968 11.614 1.00 87.69 393 HIS A C 1
ATOM 2913 O O . HIS A 1 393 ? 13.288 -6.340 12.767 1.00 87.69 393 HIS A O 1
ATOM 2919 N N . ALA A 1 394 ? 14.537 -5.212 11.274 1.00 87.38 394 ALA A N 1
ATOM 2920 C CA . ALA A 1 394 ? 15.551 -4.771 12.232 1.00 87.38 394 ALA A CA 1
ATOM 2921 C C . ALA A 1 394 ? 14.972 -3.859 13.326 1.00 87.38 394 ALA A C 1
ATOM 2923 O O . ALA A 1 394 ? 15.308 -4.020 14.497 1.00 87.38 394 ALA A O 1
ATOM 2924 N N . ILE A 1 395 ? 14.061 -2.943 12.977 1.00 91.12 395 ILE A N 1
ATOM 2925 C CA . ILE A 1 395 ? 13.468 -2.011 13.954 1.00 91.12 395 ILE A CA 1
ATOM 2926 C C . ILE A 1 395 ? 12.603 -2.703 15.021 1.00 91.12 395 ILE A C 1
ATOM 2928 O O . ILE A 1 395 ? 12.396 -2.131 16.087 1.00 91.12 395 ILE A O 1
ATOM 2932 N N . LYS A 1 396 ? 12.147 -3.944 14.780 1.00 86.00 396 LYS A N 1
ATOM 2933 C CA . LYS A 1 396 ? 11.387 -4.740 15.764 1.00 86.00 396 LYS A CA 1
ATOM 2934 C C . LYS A 1 396 ? 12.250 -5.219 16.937 1.00 86.00 396 LYS A C 1
ATOM 2936 O O . LYS A 1 396 ? 11.713 -5.594 17.973 1.00 86.00 396 LYS A O 1
ATOM 2941 N N . GLN A 1 397 ? 13.576 -5.225 16.786 1.00 88.12 397 GLN A N 1
ATOM 2942 C CA . GLN A 1 397 ? 14.533 -5.599 17.832 1.00 88.12 397 GLN A CA 1
ATOM 2943 C C . GLN A 1 397 ? 15.532 -4.453 18.047 1.00 88.12 397 GLN A C 1
ATOM 2945 O O . GLN A 1 397 ? 16.700 -4.564 17.674 1.00 88.12 397 GLN A O 1
ATOM 2950 N N . PRO A 1 398 ? 15.092 -3.333 18.649 1.00 87.50 398 PRO A N 1
ATOM 2951 C CA . PRO A 1 398 ? 15.842 -2.079 18.650 1.00 87.50 398 PRO A CA 1
ATOM 2952 C C . PRO A 1 398 ? 17.195 -2.168 19.370 1.00 87.50 398 PRO A C 1
ATOM 2954 O O . PRO A 1 398 ? 18.065 -1.348 19.110 1.00 87.50 398 PRO A O 1
ATOM 2957 N N . GLU A 1 399 ? 17.403 -3.145 20.255 1.00 88.44 399 GLU A N 1
ATOM 2958 C CA . GLU A 1 399 ? 18.642 -3.281 21.037 1.00 88.44 399 GLU A CA 1
ATOM 2959 C C . GLU A 1 399 ? 19.756 -4.066 20.330 1.00 88.44 399 GLU A C 1
ATOM 2961 O O . GLU A 1 399 ? 20.877 -4.141 20.836 1.00 88.44 399 GLU A O 1
ATOM 2966 N N . GLN A 1 400 ? 19.478 -4.669 19.172 1.00 89.75 400 GLN A N 1
ATOM 2967 C CA . GLN A 1 400 ? 20.403 -5.597 18.525 1.00 89.75 400 GLN A CA 1
ATOM 2968 C C . GLN A 1 400 ? 20.677 -5.199 17.076 1.00 89.75 400 GLN A C 1
ATOM 2970 O O . GLN A 1 400 ? 19.789 -4.762 16.350 1.00 89.75 400 GLN A O 1
ATOM 2975 N N . ILE A 1 401 ? 21.924 -5.394 16.631 1.00 92.69 401 ILE A N 1
ATOM 2976 C CA . ILE A 1 401 ? 22.212 -5.375 15.194 1.00 92.69 401 ILE A CA 1
ATOM 2977 C C . ILE A 1 401 ? 21.590 -6.632 14.601 1.00 92.69 401 ILE A C 1
ATOM 2979 O O . ILE A 1 401 ? 21.988 -7.745 14.950 1.00 92.69 401 ILE A O 1
ATOM 2983 N N . MET A 1 402 ? 20.677 -6.455 13.650 1.00 96.31 402 MET A N 1
ATOM 2984 C CA . MET A 1 402 ? 20.196 -7.570 12.850 1.00 96.31 402 MET A CA 1
ATOM 2985 C C . MET A 1 402 ? 21.249 -7.910 11.798 1.00 96.31 402 MET A C 1
ATOM 2987 O O . MET A 1 402 ? 21.526 -7.088 10.927 1.00 96.31 402 MET A O 1
ATOM 2991 N N . GLN A 1 403 ? 21.805 -9.120 11.855 1.00 96.31 403 GLN A N 1
ATOM 2992 C CA . GLN A 1 403 ? 22.642 -9.678 10.793 1.00 96.31 403 GLN A CA 1
ATOM 2993 C C . GLN A 1 403 ? 21.900 -10.789 10.056 1.00 96.31 403 GLN A C 1
ATOM 2995 O O . GLN A 1 403 ? 21.282 -11.656 10.671 1.00 96.31 403 GLN A O 1
ATOM 3000 N N . VAL A 1 404 ? 22.011 -10.769 8.734 1.00 96.06 404 VAL A N 1
ATOM 3001 C CA . VAL A 1 404 ? 21.538 -11.801 7.816 1.00 96.06 404 VAL A CA 1
ATOM 3002 C C . VAL A 1 404 ? 22.743 -12.214 6.971 1.00 96.06 404 VAL A C 1
ATOM 3004 O O . VAL A 1 404 ? 23.050 -11.536 5.987 1.00 96.06 404 VAL A O 1
ATOM 3007 N N . PRO A 1 405 ? 23.470 -13.273 7.376 1.00 94.94 405 PRO A N 1
ATOM 3008 C CA . PRO A 1 405 ? 24.699 -13.678 6.702 1.00 94.94 405 PRO A CA 1
ATOM 3009 C C . PRO A 1 405 ? 24.501 -14.134 5.254 1.00 94.94 405 PRO A C 1
ATOM 3011 O O . PRO A 1 405 ? 25.336 -13.839 4.400 1.00 94.94 405 PRO A O 1
ATOM 3014 N N . ASP A 1 406 ? 23.392 -14.838 5.001 1.00 96.62 406 ASP A N 1
ATOM 3015 C CA . ASP A 1 406 ? 22.914 -15.221 3.673 1.00 96.62 406 ASP A CA 1
ATOM 3016 C C . ASP A 1 406 ? 21.381 -15.125 3.606 1.00 96.62 406 ASP A C 1
ATOM 3018 O O . ASP A 1 406 ? 20.659 -15.947 4.171 1.00 96.62 406 ASP A O 1
ATOM 3022 N N . ALA A 1 407 ? 20.873 -14.123 2.897 1.00 93.25 407 ALA A N 1
ATOM 3023 C CA . ALA A 1 407 ? 19.451 -13.849 2.750 1.00 93.25 407 ALA A CA 1
ATOM 3024 C C . ALA A 1 407 ? 18.715 -14.923 1.936 1.00 93.25 407 ALA A C 1
ATOM 3026 O O . ALA A 1 407 ? 17.500 -15.028 2.051 1.00 93.25 407 ALA A O 1
ATOM 3027 N N . THR A 1 408 ? 19.426 -15.744 1.154 1.00 91.25 408 THR A N 1
ATOM 3028 C CA . THR A 1 408 ? 18.813 -16.876 0.433 1.00 91.25 408 THR A CA 1
ATOM 3029 C C . THR A 1 408 ? 18.499 -18.055 1.349 1.00 91.25 408 THR A C 1
ATOM 3031 O O . THR A 1 408 ? 17.672 -18.896 1.004 1.00 91.25 408 THR A O 1
ATOM 3034 N N . LEU A 1 409 ? 19.142 -18.108 2.519 1.00 91.81 409 LEU A N 1
ATOM 3035 C CA . LEU A 1 409 ? 18.945 -19.142 3.535 1.00 91.81 409 LEU A CA 1
ATOM 3036 C C . LEU A 1 409 ? 18.091 -18.650 4.713 1.00 91.81 409 LEU A C 1
ATOM 3038 O O . LEU A 1 409 ? 17.645 -19.456 5.528 1.00 91.81 409 LEU A O 1
ATOM 3042 N N . ASP A 1 410 ? 17.864 -17.340 4.820 1.00 88.75 410 ASP A N 1
ATOM 3043 C CA . ASP A 1 410 ? 17.052 -16.749 5.879 1.00 88.75 410 ASP A CA 1
ATOM 3044 C C . ASP A 1 410 ? 15.564 -16.862 5.533 1.00 88.75 410 ASP A C 1
ATOM 3046 O O . ASP A 1 410 ? 15.098 -16.291 4.547 1.00 88.75 410 ASP A O 1
ATOM 3050 N N . ALA A 1 411 ? 14.799 -17.575 6.363 1.00 81.25 411 ALA A N 1
ATOM 3051 C CA . ALA A 1 411 ? 13.375 -17.829 6.135 1.00 81.25 411 ALA A CA 1
ATOM 3052 C C . ALA A 1 411 ? 12.538 -16.548 5.969 1.00 81.25 411 ALA A C 1
ATOM 3054 O O . ALA A 1 411 ? 11.501 -16.580 5.311 1.00 81.25 411 ALA A O 1
ATOM 3055 N N . ARG A 1 412 ? 12.989 -15.417 6.529 1.00 85.44 412 ARG A N 1
ATOM 3056 C CA . ARG A 1 412 ? 12.300 -14.124 6.407 1.00 85.44 412 ARG A CA 1
ATOM 3057 C C . ARG A 1 412 ? 12.496 -13.485 5.034 1.00 85.44 412 ARG A C 1
ATOM 3059 O O . ARG A 1 412 ? 11.666 -12.688 4.611 1.00 85.44 412 ARG A O 1
ATOM 3066 N N . PHE A 1 413 ? 13.601 -13.797 4.352 1.00 86.38 413 PHE A N 1
ATOM 3067 C CA . PHE A 1 413 ? 14.057 -13.056 3.173 1.00 86.38 413 PHE A CA 1
ATOM 3068 C C . PHE A 1 413 ? 14.298 -13.920 1.932 1.00 86.38 413 PHE A C 1
ATOM 3070 O O . PHE A 1 413 ? 14.454 -13.364 0.849 1.00 86.38 413 PHE A O 1
ATOM 3077 N N . ALA A 1 414 ? 14.269 -15.249 2.036 1.00 80.94 414 ALA A N 1
ATOM 3078 C CA . ALA A 1 414 ? 14.585 -16.150 0.925 1.00 80.94 414 ALA A CA 1
ATOM 3079 C C . ALA A 1 414 ? 13.703 -15.936 -0.321 1.00 80.94 414 ALA A C 1
ATOM 3081 O O . ALA A 1 414 ? 14.175 -16.108 -1.443 1.00 80.94 414 ALA A O 1
ATOM 3082 N N . VAL A 1 415 ? 12.443 -15.528 -0.128 1.00 81.56 415 VAL A N 1
ATOM 3083 C CA . VAL A 1 415 ? 11.481 -15.209 -1.204 1.00 81.56 415 VAL A CA 1
ATOM 3084 C C . VAL A 1 415 ? 11.312 -13.704 -1.441 1.00 81.56 415 VAL A C 1
ATOM 3086 O O . VAL A 1 415 ? 10.460 -13.293 -2.224 1.00 81.56 415 VAL A O 1
ATOM 3089 N N . ASN A 1 416 ? 12.096 -12.866 -0.759 1.00 77.00 416 ASN A N 1
ATOM 3090 C CA . ASN A 1 416 ? 11.992 -11.416 -0.875 1.00 77.00 416 ASN A CA 1
ATOM 3091 C C . ASN A 1 416 ? 12.449 -10.967 -2.280 1.00 77.00 416 ASN A C 1
ATOM 3093 O O . ASN A 1 416 ? 13.524 -11.389 -2.719 1.00 77.00 416 ASN A O 1
ATOM 3097 N N . PRO A 1 417 ? 11.712 -10.070 -2.964 1.00 80.56 417 PRO A N 1
ATOM 3098 C CA . PRO A 1 417 ? 12.070 -9.599 -4.304 1.00 80.56 417 PRO A CA 1
ATOM 3099 C C . PRO A 1 417 ? 13.477 -9.002 -4.422 1.00 80.56 417 PRO A C 1
ATOM 3101 O O . PRO A 1 417 ? 14.116 -9.151 -5.459 1.00 80.56 417 PRO A O 1
ATOM 3104 N N . LEU A 1 418 ? 14.002 -8.384 -3.359 1.00 84.44 418 LEU A N 1
ATOM 3105 C CA . LEU A 1 418 ? 15.363 -7.833 -3.335 1.00 84.44 418 LEU A CA 1
ATOM 3106 C C . LEU A 1 418 ? 16.447 -8.922 -3.270 1.00 84.44 418 LEU A C 1
ATOM 3108 O O . LEU A 1 418 ? 17.619 -8.636 -3.516 1.00 84.44 418 LEU A O 1
ATOM 3112 N N . VAL A 1 419 ? 16.074 -10.154 -2.912 1.00 88.56 419 VAL A N 1
ATOM 3113 C CA . VAL A 1 419 ? 16.943 -11.339 -2.851 1.00 88.56 419 VAL A CA 1
ATOM 3114 C C . VAL A 1 419 ? 16.808 -12.164 -4.129 1.00 88.56 419 VAL A C 1
ATOM 3116 O O . VAL A 1 419 ? 17.825 -12.542 -4.721 1.00 88.56 419 VAL A O 1
ATOM 3119 N N . THR A 1 420 ? 15.578 -12.441 -4.565 1.00 81.62 420 THR A N 1
ATOM 3120 C CA . THR A 1 420 ? 15.293 -13.273 -5.745 1.00 81.62 420 THR A CA 1
ATOM 3121 C C . THR A 1 420 ? 15.476 -12.523 -7.065 1.00 81.62 420 THR A C 1
ATOM 3123 O O . THR A 1 420 ? 15.802 -13.147 -8.074 1.00 81.62 420 THR A O 1
ATOM 3126 N N . GLY A 1 421 ? 15.287 -11.204 -7.061 1.00 79.06 421 GLY A N 1
ATOM 3127 C CA . GLY A 1 421 ? 15.507 -10.296 -8.184 1.00 79.06 421 GLY A CA 1
ATOM 3128 C C . GLY A 1 421 ? 16.652 -9.314 -7.927 1.00 79.06 421 GLY A C 1
ATOM 3129 O O . GLY A 1 421 ? 17.498 -9.526 -7.058 1.00 79.06 421 GLY A O 1
ATOM 3130 N N . GLU A 1 422 ? 16.697 -8.225 -8.694 1.00 77.31 422 GLU A N 1
ATOM 3131 C CA . GLU A 1 422 ? 17.648 -7.131 -8.458 1.00 77.31 422 GLU A CA 1
ATOM 3132 C C . GLU A 1 422 ? 17.320 -6.399 -7.136 1.00 77.31 422 GLU A C 1
ATOM 3134 O O . GLU A 1 422 ? 16.148 -6.177 -6.837 1.00 77.31 422 GLU A O 1
ATOM 3139 N N . PRO A 1 423 ? 18.322 -5.995 -6.328 1.00 84.31 423 PRO A N 1
ATOM 3140 C CA . PRO A 1 423 ? 19.753 -5.964 -6.639 1.00 84.31 423 PRO A CA 1
ATOM 3141 C C . PRO A 1 423 ? 20.517 -7.252 -6.278 1.00 84.31 423 PRO A C 1
ATOM 3143 O O . PRO A 1 423 ? 21.752 -7.225 -6.242 1.00 84.31 423 PRO A O 1
ATOM 3146 N N . GLY A 1 424 ? 19.821 -8.350 -5.971 1.00 90.31 424 GLY A N 1
ATOM 3147 C CA . GLY A 1 424 ? 20.424 -9.638 -5.634 1.00 90.31 424 GLY A CA 1
ATOM 3148 C C . GLY A 1 424 ? 21.078 -9.641 -4.256 1.00 90.31 424 GLY A C 1
ATOM 3149 O O . GLY A 1 424 ? 22.217 -10.089 -4.112 1.00 90.31 424 GLY A O 1
ATOM 3150 N N . ILE A 1 425 ? 20.385 -9.118 -3.242 1.00 91.75 425 ILE A N 1
ATOM 3151 C CA . ILE A 1 425 ? 20.880 -9.051 -1.863 1.00 91.75 425 ILE A CA 1
ATOM 3152 C C . ILE A 1 425 ? 21.182 -10.463 -1.360 1.00 91.75 425 ILE A C 1
ATOM 3154 O O . ILE A 1 425 ? 20.352 -11.368 -1.449 1.00 91.75 425 ILE A O 1
ATOM 3158 N N . ARG A 1 426 ? 22.388 -10.659 -0.829 1.00 96.44 426 ARG A N 1
ATOM 3159 C CA . ARG A 1 426 ? 22.784 -11.886 -0.124 1.00 96.44 426 ARG A CA 1
ATOM 3160 C C . ARG A 1 426 ? 23.128 -11.610 1.318 1.00 96.44 426 ARG A C 1
ATOM 3162 O O . ARG A 1 426 ? 22.919 -12.475 2.143 1.00 96.44 426 ARG A O 1
ATOM 3169 N N . PHE A 1 427 ? 23.594 -10.420 1.643 1.00 97.81 427 PHE A N 1
ATOM 3170 C CA . PHE A 1 427 ? 23.919 -10.078 3.011 1.00 97.81 427 PHE A CA 1
ATOM 3171 C C . PHE A 1 427 ? 23.292 -8.757 3.416 1.00 97.81 427 PHE A C 1
ATOM 3173 O O . PHE A 1 427 ? 23.265 -7.807 2.630 1.00 97.81 427 PHE A O 1
ATOM 3180 N N . TYR A 1 428 ? 22.877 -8.697 4.677 1.00 97.81 428 TYR A N 1
ATOM 3181 C CA . TYR A 1 428 ? 22.417 -7.485 5.334 1.00 97.81 428 TYR A CA 1
ATOM 3182 C C . TYR A 1 428 ? 22.936 -7.437 6.774 1.00 97.81 428 TYR A C 1
ATOM 3184 O O . TYR A 1 428 ? 22.827 -8.417 7.511 1.00 97.81 428 TYR A O 1
ATOM 3192 N N . ALA A 1 429 ? 23.426 -6.278 7.207 1.00 97.31 429 ALA A N 1
ATOM 3193 C CA . ALA A 1 429 ? 23.560 -5.953 8.623 1.00 97.31 429 ALA A CA 1
ATOM 3194 C C . ALA A 1 429 ? 23.034 -4.547 8.893 1.00 97.31 429 ALA A C 1
ATOM 3196 O O . ALA A 1 429 ? 23.484 -3.598 8.256 1.00 97.31 429 ALA A O 1
ATOM 3197 N N . GLY A 1 430 ? 22.100 -4.413 9.833 1.00 97.38 430 GLY A N 1
ATOM 3198 C CA . GLY A 1 430 ? 21.457 -3.144 10.172 1.00 97.38 430 GLY A CA 1
ATOM 3199 C C . GLY A 1 430 ? 21.564 -2.833 11.655 1.00 97.38 430 GLY A C 1
ATOM 3200 O O . GLY A 1 430 ? 21.069 -3.600 12.481 1.00 97.38 430 GLY A O 1
ATOM 3201 N N . ALA A 1 431 ? 22.190 -1.704 11.984 1.00 96.81 431 ALA A N 1
ATOM 3202 C CA . ALA A 1 431 ? 22.190 -1.136 13.325 1.00 96.81 431 ALA A CA 1
ATOM 3203 C C . ALA A 1 431 ? 20.978 -0.201 13.493 1.00 96.81 431 ALA A C 1
ATOM 3205 O O . ALA A 1 431 ? 20.853 0.755 12.719 1.00 96.81 431 ALA A O 1
ATOM 3206 N N . PRO A 1 432 ? 20.081 -0.456 14.465 1.00 97.44 432 PRO A N 1
ATOM 3207 C CA . PRO A 1 432 ? 18.911 0.387 14.699 1.00 97.44 432 PRO A CA 1
ATOM 3208 C C . PRO A 1 432 ? 19.271 1.833 15.064 1.00 97.44 432 PRO A C 1
ATOM 3210 O O . PRO A 1 432 ? 20.146 2.082 15.892 1.00 97.44 432 PRO A O 1
ATOM 3213 N N . LEU A 1 433 ? 18.554 2.790 14.475 1.00 96.94 433 LEU A N 1
ATOM 3214 C CA . LEU A 1 433 ? 18.623 4.216 14.805 1.00 96.94 433 LEU A CA 1
ATOM 3215 C C . LEU A 1 433 ? 17.627 4.503 15.928 1.00 96.94 433 LEU A C 1
ATOM 3217 O O . LEU A 1 433 ? 16.458 4.793 15.671 1.00 96.94 433 LEU A O 1
ATOM 3221 N N . ARG A 1 434 ? 18.073 4.336 17.172 1.00 93.81 434 ARG A N 1
ATOM 3222 C CA . ARG A 1 434 ? 17.221 4.481 18.357 1.00 93.81 434 ARG A CA 1
ATOM 3223 C C . ARG A 1 434 ? 17.134 5.937 18.791 1.00 93.81 434 ARG A C 1
ATOM 3225 O O . ARG A 1 434 ? 18.167 6.534 19.073 1.00 93.81 434 ARG A O 1
ATOM 3232 N N . SER A 1 435 ? 15.928 6.478 18.897 1.00 87.31 435 SER A N 1
ATOM 3233 C CA . SER A 1 435 ? 15.692 7.784 19.513 1.00 87.31 435 SER A CA 1
ATOM 3234 C C . SER A 1 435 ? 15.909 7.739 21.031 1.00 87.31 435 SER A C 1
ATOM 3236 O O . SER A 1 435 ? 16.053 6.669 21.635 1.00 87.31 435 SER A O 1
ATOM 3238 N N . ALA A 1 436 ? 15.901 8.910 21.675 1.00 82.25 436 ALA A N 1
ATOM 3239 C CA . ALA A 1 436 ? 16.052 9.026 23.129 1.00 82.25 436 ALA A CA 1
ATOM 3240 C C . ALA A 1 436 ? 14.946 8.308 23.935 1.00 82.25 436 ALA A C 1
ATOM 3242 O O . ALA A 1 436 ? 15.181 7.897 25.070 1.00 82.25 436 ALA A O 1
ATOM 3243 N N . SER A 1 437 ? 13.755 8.136 23.358 1.00 80.19 437 SER A N 1
ATOM 3244 C CA . SER A 1 437 ? 12.634 7.385 23.947 1.00 80.19 437 SER A CA 1
ATOM 3245 C C . SER A 1 437 ? 12.749 5.868 23.741 1.00 80.19 437 SER A C 1
ATOM 3247 O O . SER A 1 437 ? 11.950 5.109 24.286 1.00 80.19 437 SER A O 1
ATOM 3249 N N . GLY A 1 438 ? 13.756 5.409 22.990 1.00 85.56 438 GLY A N 1
ATOM 3250 C CA . GLY A 1 438 ? 14.044 3.995 22.758 1.00 85.56 438 GLY A CA 1
ATOM 3251 C C . GLY A 1 438 ? 13.417 3.407 21.492 1.00 85.56 438 GLY A C 1
ATOM 3252 O O . GLY A 1 438 ? 13.687 2.238 21.195 1.00 85.56 438 GLY A O 1
ATOM 3253 N N . HIS A 1 439 ? 12.647 4.187 20.728 1.00 90.06 439 HIS A N 1
ATOM 3254 C CA . HIS A 1 439 ? 12.047 3.752 19.467 1.00 90.06 439 HIS A CA 1
ATOM 3255 C C . HIS A 1 439 ? 13.088 3.691 18.337 1.00 90.06 439 HIS A C 1
ATOM 3257 O O . HIS A 1 439 ? 13.878 4.612 18.148 1.00 90.06 439 HIS A O 1
ATOM 3263 N N . ALA A 1 440 ? 13.096 2.612 17.548 1.00 93.75 440 ALA A N 1
ATOM 3264 C CA . ALA A 1 440 ? 13.976 2.500 16.383 1.00 93.75 440 ALA A CA 1
ATOM 3265 C C . ALA A 1 440 ? 13.321 3.124 15.145 1.00 93.75 440 ALA A C 1
ATOM 3267 O O . ALA A 1 440 ? 12.459 2.520 14.515 1.00 93.75 440 ALA A O 1
ATOM 3268 N N . LEU A 1 441 ? 13.746 4.324 14.759 1.00 94.06 441 LEU A N 1
ATOM 3269 C CA . LEU A 1 441 ? 13.156 5.068 13.637 1.00 94.06 441 LEU A CA 1
ATOM 3270 C C . LEU A 1 441 ? 13.561 4.503 12.262 1.00 94.06 441 LEU A C 1
ATOM 3272 O O . LEU A 1 441 ? 12.927 4.778 11.242 1.00 94.06 441 LEU A O 1
ATOM 3276 N N . GLY A 1 442 ? 14.623 3.701 12.239 1.00 96.56 442 GLY A N 1
ATOM 3277 C CA . GLY A 1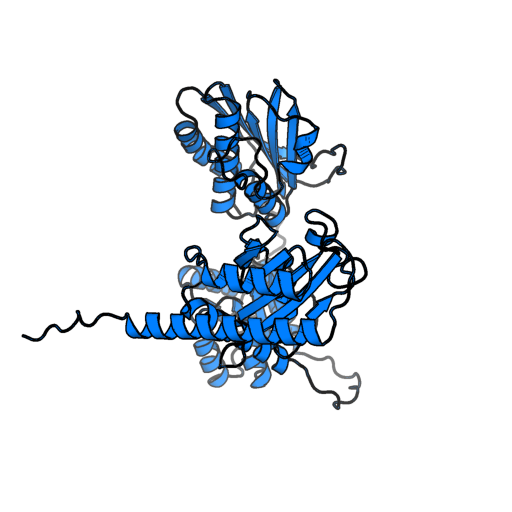 442 ? 15.230 3.168 11.033 1.00 96.56 442 GLY A CA 1
ATOM 3278 C C . GLY A 1 442 ? 16.517 2.407 11.334 1.00 96.56 442 GLY A C 1
ATOM 3279 O O . GLY A 1 442 ? 16.730 1.963 12.463 1.00 96.56 442 GLY A O 1
ATOM 3280 N N . THR A 1 443 ? 17.398 2.277 10.345 1.00 97.94 443 THR A N 1
ATOM 3281 C CA . THR A 1 443 ? 18.713 1.639 10.506 1.00 97.94 443 THR A CA 1
ATOM 3282 C C . THR A 1 443 ? 19.806 2.351 9.720 1.00 97.94 443 THR A C 1
ATOM 3284 O O . THR A 1 443 ? 19.572 2.758 8.581 1.00 97.94 443 THR A O 1
ATOM 3287 N N . LEU A 1 444 ? 21.024 2.367 10.259 1.00 97.94 444 LEU A N 1
ATOM 3288 C CA . LEU A 1 444 ? 22.233 2.420 9.439 1.00 97.94 444 LEU A CA 1
ATOM 3289 C C . LEU A 1 444 ? 22.593 0.982 9.060 1.00 97.94 444 LEU A C 1
ATOM 3291 O O . LEU A 1 444 ? 22.895 0.168 9.935 1.00 97.94 444 LEU A O 1
ATOM 3295 N N . CYS A 1 445 ? 22.531 0.651 7.774 1.00 97.38 445 CYS A N 1
ATOM 3296 C CA . CYS A 1 445 ? 22.750 -0.710 7.307 1.00 97.38 445 CYS A CA 1
ATOM 3297 C C . CYS A 1 445 ? 23.813 -0.809 6.216 1.00 97.38 445 CYS A C 1
ATOM 3299 O O . CYS A 1 445 ? 24.085 0.143 5.486 1.00 97.38 445 CYS A O 1
ATOM 3301 N N . VAL A 1 446 ? 24.416 -1.991 6.123 1.00 97.56 446 VAL A N 1
ATOM 3302 C CA . VAL A 1 446 ? 25.373 -2.385 5.091 1.00 97.56 446 VAL A CA 1
ATOM 3303 C C . VAL A 1 446 ? 24.871 -3.644 4.395 1.00 97.56 446 VAL A C 1
ATOM 3305 O O . VAL A 1 446 ? 24.356 -4.564 5.032 1.00 97.56 446 VAL A O 1
ATOM 3308 N N . ILE A 1 447 ? 25.008 -3.680 3.074 1.00 97.25 447 ILE A N 1
ATOM 3309 C CA . ILE A 1 447 ? 24.417 -4.698 2.201 1.00 97.25 447 ILE A CA 1
ATOM 3310 C C . ILE A 1 447 ? 25.491 -5.221 1.249 1.00 97.25 447 ILE A C 1
ATOM 3312 O O . ILE A 1 447 ? 26.394 -4.489 0.840 1.00 97.25 447 ILE A O 1
ATOM 3316 N N . ASP A 1 448 ? 25.404 -6.500 0.895 1.00 96.81 448 ASP A N 1
ATOM 3317 C CA . ASP A 1 448 ? 26.247 -7.102 -0.139 1.00 96.81 448 ASP A CA 1
ATOM 3318 C C . ASP A 1 448 ? 25.453 -8.095 -0.994 1.00 96.81 448 ASP A C 1
ATOM 3320 O O . ASP A 1 448 ? 24.440 -8.662 -0.575 1.00 96.81 448 ASP A O 1
ATOM 3324 N N . ARG A 1 449 ? 25.949 -8.315 -2.207 1.00 94.69 449 ARG A N 1
ATOM 3325 C CA . ARG A 1 449 ? 25.495 -9.339 -3.154 1.00 94.69 449 ARG A CA 1
ATOM 3326 C C . ARG A 1 449 ? 26.197 -10.679 -2.936 1.00 94.69 449 ARG A C 1
ATOM 3328 O O . ARG A 1 449 ? 25.988 -11.614 -3.705 1.00 94.69 449 ARG A O 1
ATOM 3335 N N . LYS A 1 450 ? 27.051 -10.781 -1.916 1.00 95.44 450 LYS A N 1
ATOM 3336 C CA . LYS A 1 450 ? 27.699 -12.020 -1.479 1.00 95.44 450 LYS A CA 1
ATOM 3337 C C . LYS A 1 450 ? 27.402 -12.300 -0.003 1.00 95.44 450 LYS A C 1
ATOM 3339 O O . LYS A 1 450 ? 27.333 -11.349 0.776 1.00 95.44 450 LYS A O 1
ATOM 3344 N N . PRO A 1 451 ? 27.253 -13.576 0.389 1.00 97.12 451 PRO A N 1
ATOM 3345 C CA . PRO A 1 451 ? 27.166 -13.948 1.795 1.00 97.12 451 PRO A CA 1
ATOM 3346 C C . PRO A 1 451 ? 28.424 -13.535 2.561 1.00 97.12 451 PRO A C 1
ATOM 3348 O O . PRO A 1 451 ? 29.531 -13.609 2.021 1.00 97.12 451 PRO A O 1
ATOM 3351 N N . ARG A 1 452 ? 28.268 -13.111 3.816 1.00 94.75 452 ARG A N 1
ATOM 3352 C CA . ARG A 1 452 ? 29.376 -12.635 4.667 1.00 94.75 452 ARG A CA 1
ATOM 3353 C C . ARG A 1 452 ? 28.967 -12.597 6.139 1.00 94.75 452 ARG A C 1
ATOM 3355 O O . ARG A 1 452 ? 27.794 -12.705 6.472 1.00 94.75 452 ARG A O 1
ATOM 3362 N N . HIS A 1 453 ? 29.952 -12.443 7.014 1.00 94.88 453 HIS A N 1
ATOM 3363 C CA . HIS A 1 453 ? 29.761 -12.212 8.445 1.00 94.88 453 HIS A CA 1
ATOM 3364 C C . HIS A 1 453 ? 30.621 -11.019 8.848 1.00 94.88 453 HIS A C 1
ATOM 3366 O O . HIS A 1 453 ? 31.775 -10.941 8.423 1.00 94.88 453 HIS A O 1
ATOM 3372 N N . LEU A 1 454 ? 30.074 -10.103 9.646 1.00 94.12 454 LEU A N 1
ATOM 3373 C CA . LEU A 1 454 ? 30.864 -8.997 10.181 1.00 94.12 454 LEU A CA 1
ATOM 3374 C C . LEU A 1 454 ? 31.712 -9.460 11.360 1.00 94.12 454 LEU A C 1
ATOM 3376 O O . LEU A 1 454 ? 31.270 -10.270 12.179 1.00 94.12 454 LEU A O 1
ATOM 3380 N N . THR A 1 455 ? 32.916 -8.906 11.469 1.00 96.56 455 THR A N 1
ATOM 3381 C CA . THR A 1 455 ? 33.726 -9.034 12.683 1.00 96.56 455 THR A CA 1
ATOM 3382 C C . THR A 1 455 ? 33.140 -8.181 13.810 1.00 96.56 455 THR A C 1
ATOM 3384 O O . THR A 1 455 ? 32.331 -7.280 13.580 1.00 96.56 455 THR A O 1
ATOM 3387 N N . GLN A 1 456 ? 33.563 -8.441 15.048 1.00 94.94 456 GLN A N 1
ATOM 3388 C CA . GLN A 1 456 ? 33.127 -7.648 16.197 1.00 94.94 456 GLN A CA 1
ATOM 3389 C C . GLN A 1 456 ? 33.488 -6.160 16.036 1.00 94.94 456 GLN A C 1
ATOM 3391 O O . GLN A 1 456 ? 32.630 -5.308 16.243 1.00 94.94 456 GLN A O 1
ATOM 3396 N N . ASP A 1 457 ? 34.696 -5.858 15.555 1.00 94.38 457 ASP A N 1
ATOM 3397 C CA . ASP A 1 457 ? 35.143 -4.482 15.306 1.00 94.38 457 ASP A CA 1
ATOM 3398 C C . ASP A 1 457 ? 34.251 -3.764 14.279 1.00 94.38 457 ASP A C 1
ATOM 3400 O O . ASP A 1 457 ? 33.922 -2.589 14.439 1.00 94.38 457 ASP A O 1
ATOM 3404 N N . GLN A 1 458 ? 33.803 -4.475 13.238 1.00 95.94 458 GLN A N 1
ATOM 3405 C CA . GLN A 1 458 ? 32.887 -3.927 12.235 1.00 95.94 458 GLN A CA 1
ATOM 3406 C C . GLN A 1 458 ? 31.492 -3.664 12.811 1.00 95.94 458 GLN A C 1
ATOM 3408 O O . GLN A 1 458 ? 30.867 -2.657 12.479 1.00 95.94 458 GLN A O 1
ATOM 3413 N N . LEU A 1 459 ? 31.004 -4.539 13.693 1.00 95.00 459 LEU A N 1
ATOM 3414 C CA . LEU A 1 459 ? 29.731 -4.338 14.390 1.00 95.00 459 LEU A CA 1
ATOM 3415 C C . LEU A 1 459 ? 29.789 -3.146 15.345 1.00 95.00 459 LEU A C 1
ATOM 3417 O O . LEU A 1 459 ? 28.832 -2.374 15.420 1.00 95.00 459 LEU A O 1
ATOM 3421 N N . ASP A 1 460 ? 30.905 -2.974 16.046 1.00 92.50 460 ASP A N 1
ATOM 3422 C CA . ASP A 1 460 ? 31.114 -1.859 16.969 1.00 92.50 460 ASP A CA 1
ATOM 3423 C C . ASP A 1 460 ? 31.285 -0.530 16.221 1.00 92.50 460 ASP A C 1
ATOM 3425 O O . ASP A 1 460 ? 30.716 0.488 16.630 1.00 92.50 460 ASP A O 1
ATOM 3429 N N . ALA A 1 461 ? 31.949 -0.542 15.061 1.00 92.06 461 ALA A N 1
ATOM 3430 C CA . ALA A 1 461 ? 31.971 0.600 14.151 1.00 92.06 461 ALA A CA 1
ATOM 3431 C C . ALA A 1 461 ? 30.559 0.949 13.647 1.00 92.06 461 ALA A C 1
ATOM 3433 O O . ALA A 1 461 ? 30.157 2.113 13.701 1.00 92.06 461 ALA A O 1
ATOM 3434 N N . LEU A 1 462 ? 29.772 -0.046 13.218 1.00 95.12 462 LEU A N 1
ATOM 3435 C CA . LEU A 1 462 ? 28.410 0.168 12.719 1.00 95.12 462 LEU A CA 1
ATOM 3436 C C . LEU A 1 462 ? 27.481 0.734 13.809 1.00 95.12 462 LEU A C 1
ATOM 3438 O O . LEU A 1 462 ? 26.722 1.663 13.535 1.00 95.12 462 LEU A O 1
ATOM 3442 N N . ARG A 1 463 ? 27.580 0.238 15.053 1.00 95.25 463 ARG A N 1
ATOM 3443 C CA . ARG A 1 463 ? 26.889 0.804 16.232 1.00 95.25 463 ARG A CA 1
ATOM 3444 C C . ARG A 1 463 ? 27.268 2.260 16.473 1.00 95.25 463 ARG A C 1
ATOM 3446 O O . ARG A 1 463 ? 26.391 3.090 16.687 1.00 95.25 463 ARG A O 1
ATOM 3453 N N . THR A 1 464 ? 28.563 2.559 16.440 1.00 92.50 464 THR A N 1
ATOM 3454 C CA . THR A 1 464 ? 29.077 3.908 16.712 1.00 92.50 464 THR A CA 1
ATOM 3455 C C . THR A 1 464 ? 28.571 4.902 15.671 1.00 92.50 464 THR A C 1
ATOM 3457 O O . THR A 1 464 ? 28.065 5.965 16.019 1.00 92.50 464 THR A O 1
ATOM 3460 N N . LEU A 1 465 ? 28.620 4.530 14.391 1.00 95.88 465 LEU A N 1
ATOM 3461 C CA . LEU A 1 465 ? 28.094 5.363 13.313 1.00 95.88 465 LEU A CA 1
ATOM 3462 C C . LEU A 1 465 ? 26.573 5.534 13.399 1.00 95.88 465 LEU A C 1
ATOM 3464 O O . LEU A 1 465 ? 26.079 6.632 13.161 1.00 95.88 465 LEU A O 1
ATOM 3468 N N . ALA A 1 466 ? 25.828 4.488 13.771 1.00 96.00 466 ALA A N 1
ATOM 3469 C CA . ALA A 1 466 ? 24.386 4.587 13.994 1.00 96.00 466 ALA A CA 1
ATOM 3470 C C . ALA A 1 466 ? 24.054 5.595 15.109 1.00 96.00 466 ALA A C 1
ATOM 3472 O O . ALA A 1 466 ? 23.145 6.407 14.941 1.00 96.00 466 ALA A O 1
ATOM 3473 N N . ALA A 1 467 ? 24.828 5.612 16.200 1.00 92.12 467 ALA A N 1
ATOM 3474 C CA . ALA A 1 467 ? 24.687 6.617 17.253 1.00 92.12 467 ALA A CA 1
ATOM 3475 C C . ALA A 1 467 ? 24.956 8.042 16.731 1.00 92.12 467 ALA A C 1
ATOM 3477 O O . ALA A 1 467 ? 24.169 8.945 17.001 1.00 92.12 467 ALA A O 1
ATOM 3478 N N . SER A 1 468 ? 25.982 8.240 15.896 1.00 93.62 468 SER A N 1
ATOM 3479 C CA . SER A 1 468 ? 26.245 9.545 15.265 1.00 93.62 468 SER A CA 1
ATOM 3480 C C . SER A 1 468 ? 25.131 10.002 14.313 1.00 93.62 468 SER A C 1
ATOM 3482 O O . SER A 1 468 ? 24.884 11.200 14.185 1.00 93.62 468 SER A O 1
ATOM 3484 N N . VAL A 1 469 ? 24.438 9.075 13.638 1.00 96.06 469 VAL A N 1
ATOM 3485 C CA . VAL A 1 469 ? 23.239 9.405 12.846 1.00 96.06 469 VAL A CA 1
ATOM 3486 C C . VAL A 1 469 ? 22.120 9.900 13.765 1.00 96.06 469 VAL A C 1
ATOM 3488 O O . VAL A 1 469 ? 21.503 10.921 13.470 1.00 96.06 469 VAL A O 1
ATOM 3491 N N . VAL A 1 470 ? 21.874 9.211 14.882 1.00 93.56 470 VAL A N 1
ATOM 3492 C CA . VAL A 1 470 ? 20.849 9.603 15.865 1.00 93.56 470 VAL A CA 1
ATOM 3493 C C . VAL A 1 470 ? 21.133 10.991 16.439 1.00 93.56 470 VAL A C 1
ATOM 3495 O O . VAL A 1 470 ? 20.231 11.822 16.461 1.00 93.56 470 VAL A O 1
ATOM 3498 N N . GLU A 1 471 ? 22.374 11.283 16.835 1.00 90.25 471 GLU A N 1
ATOM 3499 C CA . GLU A 1 471 ? 22.759 12.607 17.352 1.00 90.25 471 GLU A CA 1
ATOM 3500 C C . GLU A 1 471 ? 22.419 13.737 16.368 1.00 90.25 471 GLU A C 1
ATOM 3502 O O . GLU A 1 471 ? 21.952 14.803 16.771 1.00 90.25 471 GLU A O 1
ATOM 3507 N N . ARG A 1 472 ? 22.590 13.496 15.063 1.00 92.06 472 ARG A N 1
ATOM 3508 C CA . ARG A 1 472 ? 22.244 14.462 14.009 1.00 92.06 472 ARG A CA 1
ATOM 3509 C C . ARG A 1 472 ? 20.739 14.607 13.804 1.00 92.06 472 ARG A C 1
ATOM 3511 O O . ARG A 1 472 ? 20.268 15.725 13.600 1.00 92.06 472 ARG A O 1
ATOM 3518 N N . LEU A 1 473 ? 19.985 13.509 13.870 1.00 90.19 473 LEU A N 1
ATOM 3519 C CA . LEU A 1 473 ? 18.520 13.557 13.819 1.00 90.19 473 LEU A CA 1
ATOM 3520 C C . LEU A 1 473 ? 17.964 14.357 15.007 1.00 90.19 473 LEU A C 1
ATOM 3522 O O . LEU A 1 473 ? 17.093 15.206 14.828 1.00 90.19 473 LEU A O 1
ATOM 3526 N N . GLU A 1 474 ? 18.514 14.153 16.202 1.00 86.69 474 GLU A N 1
ATOM 3527 C CA . GLU A 1 474 ? 18.130 14.896 17.405 1.00 86.69 474 GLU A CA 1
ATOM 3528 C C . GLU A 1 474 ? 18.518 16.379 17.326 1.00 86.69 474 GLU A C 1
ATOM 3530 O O . GLU A 1 474 ? 17.715 17.241 17.687 1.00 86.69 474 GLU A O 1
ATOM 3535 N N . ALA A 1 475 ? 19.701 16.707 16.796 1.00 86.62 475 ALA A N 1
ATOM 3536 C CA . ALA A 1 475 ? 20.098 18.097 16.560 1.00 86.62 475 ALA A CA 1
ATOM 3537 C C . ALA A 1 475 ? 19.117 18.811 15.614 1.00 86.62 475 ALA A C 1
ATOM 3539 O O . ALA A 1 475 ? 18.645 19.904 15.927 1.00 86.62 475 ALA A O 1
ATOM 3540 N N . ARG A 1 476 ? 18.719 18.150 14.518 1.00 84.69 476 ARG A N 1
ATOM 3541 C CA . ARG A 1 476 ? 17.695 18.660 13.594 1.00 84.69 476 ARG A CA 1
ATOM 3542 C C . ARG A 1 476 ? 16.356 18.899 14.296 1.00 84.69 476 ARG A C 1
ATOM 3544 O O . ARG A 1 476 ? 15.714 19.918 14.054 1.00 84.69 476 ARG A O 1
ATOM 3551 N N . ARG A 1 477 ? 15.929 17.984 15.173 1.00 81.06 477 ARG A N 1
ATOM 3552 C CA . ARG A 1 477 ? 14.696 18.139 15.965 1.00 81.06 477 ARG A CA 1
ATOM 3553 C C . ARG A 1 477 ? 14.734 19.401 16.827 1.00 81.06 477 ARG A C 1
ATOM 3555 O O . ARG A 1 477 ? 13.746 20.129 16.890 1.00 81.06 477 ARG A O 1
ATOM 3562 N N . LEU A 1 478 ? 15.869 19.664 17.478 1.00 79.50 478 LEU A N 1
ATOM 3563 C CA . LEU A 1 478 ? 16.067 20.856 18.306 1.00 79.50 478 LEU A CA 1
ATOM 3564 C C . LEU A 1 478 ? 16.075 22.140 17.469 1.00 79.50 478 LEU A C 1
ATOM 3566 O O . LEU A 1 478 ? 15.456 23.120 17.872 1.00 79.50 478 LEU A O 1
ATOM 3570 N N . GLU A 1 479 ? 16.716 22.135 16.299 1.00 81.19 479 GLU A N 1
ATOM 3571 C CA . GLU A 1 479 ? 16.701 23.272 15.369 1.00 81.19 479 GLU A CA 1
ATOM 3572 C C . GLU A 1 479 ? 15.281 23.598 14.886 1.00 81.19 479 GLU A C 1
ATOM 3574 O O . GLU A 1 479 ? 14.880 24.759 14.911 1.00 81.19 479 GLU A O 1
ATOM 3579 N N . LEU A 1 480 ? 14.488 22.582 14.530 1.00 75.50 480 LEU A N 1
ATOM 3580 C CA . LEU A 1 480 ? 13.087 22.747 14.122 1.00 75.50 480 LEU A CA 1
ATOM 3581 C C . LEU A 1 480 ? 12.195 23.236 15.275 1.00 75.50 480 LEU A C 1
ATOM 3583 O O . LEU A 1 480 ? 11.313 24.063 15.058 1.00 75.50 480 LEU A O 1
ATOM 3587 N N . GLY A 1 481 ? 12.454 22.782 16.506 1.00 60.25 481 GLY A N 1
ATOM 3588 C CA . GLY A 1 481 ? 11.766 23.251 17.714 1.00 60.25 481 GLY A CA 1
ATOM 3589 C C . GLY A 1 481 ? 12.158 24.667 18.161 1.00 60.25 481 GLY A C 1
ATOM 3590 O O . GLY A 1 481 ? 11.384 25.319 18.856 1.00 60.25 481 GLY A O 1
ATOM 3591 N N . LEU A 1 482 ? 13.331 25.161 17.750 1.00 48.28 482 LEU A N 1
ATOM 3592 C CA . LEU A 1 482 ? 13.781 26.546 17.950 1.00 48.28 482 LEU A CA 1
ATOM 3593 C C . LEU A 1 482 ? 13.380 27.481 16.792 1.00 48.28 482 LEU A C 1
ATOM 3595 O O . LEU A 1 482 ? 13.457 28.698 16.947 1.00 48.28 482 LEU A O 1
ATOM 3599 N N . ALA A 1 483 ? 12.956 26.934 15.648 1.00 43.09 483 ALA A N 1
ATOM 3600 C CA . ALA A 1 483 ? 12.599 27.676 14.436 1.00 43.09 483 ALA A CA 1
ATOM 3601 C C . ALA A 1 483 ? 11.109 28.075 14.342 1.00 43.09 483 ALA A C 1
ATOM 3603 O O . ALA A 1 483 ? 10.695 28.646 13.332 1.00 43.09 483 ALA A O 1
ATOM 3604 N N . VAL A 1 484 ? 10.302 27.820 15.381 1.00 38.28 484 VAL A N 1
ATOM 3605 C CA . VAL A 1 484 ? 8.935 28.359 15.487 1.00 38.28 484 VAL A CA 1
ATOM 3606 C C . VAL A 1 484 ? 9.021 29.835 15.931 1.00 38.28 484 VAL A C 1
ATOM 3608 O O . VAL A 1 484 ? 9.286 30.152 17.085 1.00 38.28 484 VAL A O 1
ATOM 3611 N N . ASP A 1 485 ? 8.885 30.698 14.926 1.00 34.62 485 ASP A N 1
ATOM 3612 C CA . ASP A 1 485 ? 9.123 32.144 14.766 1.00 34.62 485 ASP A CA 1
ATOM 3613 C C . ASP A 1 485 ? 8.880 33.131 15.957 1.00 34.62 485 ASP A C 1
ATOM 3615 O O . ASP A 1 485 ? 7.791 33.160 16.532 1.00 34.62 485 ASP A O 1
ATOM 3619 N N . PRO A 1 486 ? 9.823 34.058 16.265 1.00 37.97 486 PRO A N 1
ATOM 3620 C CA . PRO A 1 486 ? 9.600 35.239 17.118 1.00 37.97 486 PRO A CA 1
ATOM 3621 C C . PRO A 1 486 ? 8.763 36.382 16.487 1.00 37.97 486 PRO A C 1
ATOM 3623 O O . PRO A 1 486 ? 8.686 37.463 17.080 1.00 37.97 486 PRO A O 1
ATOM 3626 N N . SER A 1 487 ? 8.142 36.201 15.316 1.00 40.78 487 SER A N 1
ATOM 3627 C CA . SER A 1 487 ? 7.376 37.255 14.623 1.00 40.78 487 SER A CA 1
ATOM 3628 C C . SER A 1 487 ? 5.871 37.338 14.940 1.00 40.78 487 SER A C 1
ATOM 3630 O O . SER A 1 487 ? 5.224 38.298 14.520 1.00 40.78 487 SER A O 1
ATOM 3632 N N . GLU A 1 488 ? 5.308 36.461 15.776 1.00 35.81 488 GLU A N 1
ATOM 3633 C CA . GLU A 1 488 ? 3.915 36.588 16.245 1.00 35.81 488 GLU A CA 1
ATOM 3634 C C . GLU A 1 488 ? 3.826 37.128 17.682 1.00 35.81 488 GLU A C 1
ATOM 3636 O O . GLU A 1 488 ? 3.525 36.422 18.641 1.00 35.81 488 GLU A O 1
ATOM 3641 N N . ASN A 1 489 ? 4.056 38.435 17.840 1.00 34.19 489 ASN A N 1
ATOM 3642 C CA . ASN A 1 489 ? 3.613 39.182 19.019 1.00 34.19 489 ASN A CA 1
ATOM 3643 C C . ASN A 1 489 ? 2.819 40.423 18.578 1.00 34.19 489 ASN A C 1
ATOM 3645 O O . ASN A 1 489 ? 3.426 41.452 18.265 1.00 34.19 489 ASN A O 1
ATOM 3649 N N . PRO A 1 490 ? 1.473 40.389 18.556 1.00 42.00 490 PRO A N 1
ATOM 3650 C CA . PRO A 1 490 ? 0.679 41.581 18.326 1.00 42.00 490 PRO A CA 1
ATOM 3651 C C . PRO A 1 490 ? 0.530 42.330 19.655 1.00 42.00 490 PRO A C 1
ATOM 3653 O O . PRO A 1 490 ? -0.508 42.275 20.311 1.00 42.00 490 PRO A O 1
ATOM 3656 N N . ALA A 1 491 ? 1.583 43.033 20.067 1.00 38.66 491 ALA A N 1
ATOM 3657 C CA . ALA A 1 491 ? 1.501 44.030 21.128 1.00 38.66 491 ALA A CA 1
ATOM 3658 C C . ALA A 1 491 ? 2.641 45.056 21.030 1.00 38.66 491 ALA A C 1
ATOM 3660 O O . ALA A 1 491 ? 3.597 44.998 21.807 1.00 38.66 491 ALA A O 1
ATOM 3661 N N . ARG A 1 492 ? 2.513 46.022 20.110 1.00 35.62 492 ARG A N 1
ATOM 3662 C CA . ARG A 1 492 ? 2.585 47.476 20.380 1.00 35.62 492 ARG A CA 1
ATOM 3663 C C . ARG A 1 492 ? 2.544 48.316 19.115 1.00 35.62 492 ARG A C 1
ATOM 3665 O O . ARG A 1 492 ? 3.234 47.950 18.144 1.00 35.62 492 ARG A O 1
#

InterPro domains:
  IPR001789 Signal transduction response regulator, receiver domain [PF00072] (182-289)
  IPR001789 Signal transduction response regulator, receiver domain [PS50110] (181-294)
  IPR001789 Signal transduction response regulator, receiver domain [SM00448] (180-290)
  IPR003018 GAF domain [PF01590] (342-469)
  IPR003018 GAF domain [SM00065] (340-483)
  IPR003594 Histidine kinase/HSP90-like ATPase domain [PF02518] (39-158)
  IPR003594 Histidine kinase/HSP90-like ATPase domain [SM00387] (38-159)
  IPR004358 Signal transduction histidine kinase-related protein, C-terminal [PR00344] (88-102)
  IPR004358 Signal transduction histidine kinase-related protein, C-terminal [PR00344] (106-116)
  IPR004358 Signal transduction histidine kinase-related protein, C-terminal [PR00344] (119-137)
  IPR004358 Signal transduction histidine kinase-related protein, C-terminal [PR00344] (143-156)
  IPR005467 Histidine kinase domain [PS50109] (1-159)
  IPR011006 CheY-like superfamily [SSF52172] (178-299)
  IPR029016 GAF-like domain superfamily [G3DSA:3.30.450.40] (318-480)
  IPR036890 Histidine kinase/HSP90-like ATPase superfamily [G3DSA:3.30.565.10] (1-165)
  IPR036890 Histidine kinase/HSP90-like ATPase superfamily [SSF55874] (3-158)

Sequence (492 aa):
MFDAGENARAVAEMIGSLTGAGVEVNIHVSDQECLIDADPSQFDTALVNLAVNARDAMRARGTLTVRVEVVEAIPATKTRGAVEGEFVAVSLADTGTGIAPEHLEKIFEPFFTTKGVGHGTGSGLSQVFGFAHQSGGDVRVQSAPGAGSTFTLYLPRARAARVAPAATRKAADLPSGDGVSVLAVEDNPELAAVVDTMLQELGYASVVVPSAERALELLREEPDRFAAVFSDVMLPGMNGIDLANAIAESGIGAAVVLSSGYSQALVENPDHGFVLLAKPYALADLARALHAAVHRLDPPAGQEQPDMATVYDGRRLDAEARAEQARLAELAALHIMDSEEDEAYDELTRMAASFCEAPIALISLVDEQRQWFKGRVGLQARETPREHAFCAHAIKQPEQIMQVPDATLDARFAVNPLVTGEPGIRFYAGAPLRSASGHALGTLCVIDRKPRHLTQDQLDALRTLAASVVERLEARRLELGLAVDPSENPAR

Foldseek 3Di:
DAFLLVLCVVLQVVLDVVLDPQEAEAEAEDPDGQAADADSVLSSLLVNLVSNVLSVQAVSHWYKYWYWDWDQWDPDDPVGHIGGAIWIKTKIWHQGQWDDPVCQVVLLPQQDDPDDPPPDRSHSNVSSQVRLVLQVWGWDKDTDGRRTIMIIRTGHGDDDPPPPPPPDPDVPPQQACCAAEEEEEAQDPVVQVVVCVLNVVSHYHYDYDNALVVVVVVCVVPLPRHQAYEYEQDHPPQGLLNSQVSCVVVVRNHAYEYEYQDPDPVVPDPPSSHHYHYPPDDSSSVSVRRVVRSVVSDDDPDDDDDDPPDDDDPVVVVVVVVLLVVLQVLLVLLVQPPDDADVVLQVLQVQLCVLQVFQWKFFWFDHPFWIATNYIGNDPDGIDGLLLDPFVVQQVPQVDWDWQQALCPDPSRVPRCVCVHPPNWTIKTWHFLQEPVGGRRTTTMGTHNHGDDGDPSSVVSRNVSSPVVNVVSVVSSVVVVVPPDPPPDPDD

pLDDT: mean 77.49, std 18.99, range [24.58, 97.94]

Radius of gyration: 28.09 Å; chains: 1; bounding box: 78×78×69 Å

Secondary structure (DSSP, 8-state):
-EEHHHHHHHHHHHHHHHH-TTEEEEEEE-SS--EE-S-HHHHHHHHHHHHHHHHHHTTT-EEEEEEEEEEEEEPP-SSS--EEEEEEEEEEEE-SS---GGGTTGGGSTT--SSPTTS--S-HHHHHHHHHHHTT-EEEEEE-TTS-EEEEEEEEB------S------TTSS---TT-EEEEE-S-HHHHHHHHHHHHHTT-EEEEES-HHHHHHHHHHSTTT-SEEEEES--SSS-HHHHHHHHHHTT---EEEEEE-S-STTTS-S-SSSEEEESS--HHHHHHHHHHHHHTTSPPS--PPPPS-----HHHHHHHHHHHHHHHHHHHHTT-TTPPP-HHHHHHHHHHHHHTT-SEEEEEEE-SSEEEEEEEES---SEEEGGG-HHHHHTTSTTS-EEES-TTT-TTTTT-HHHHSTT---EEEEEEEE-TTS-EEEEEEEEESS-----HHHHHHHHHHHHHHHHHHHHHHHHHHH-S-TT-----

Organism: NCBI:txid883126